Protein AF-A0A414SA54-F1 (afdb_monomer_lite)

InterPro domains:
  IPR018580 Uncharacterised protein family YfhO [PF09586] (11-385)
  IPR018580 Uncharacterised protein family YfhO [PTHR38454] (18-386)

Structure (mmCIF, N/CA/C/O backbone):
data_AF-A0A414SA54-F1
#
_entry.id   AF-A0A414SA54-F1
#
loop_
_atom_site.group_PDB
_atom_site.id
_atom_site.type_symbol
_atom_site.label_atom_id
_atom_site.label_alt_id
_atom_site.label_comp_id
_atom_site.label_asym_id
_atom_site.label_entity_id
_atom_site.label_seq_id
_atom_site.pdbx_PDB_ins_code
_atom_site.Cartn_x
_atom_site.Cartn_y
_atom_site.Cartn_z
_atom_site.occupancy
_atom_site.B_iso_or_equiv
_atom_site.auth_seq_id
_atom_site.auth_comp_id
_atom_site.auth_asym_id
_atom_site.auth_atom_id
_atom_site.pdbx_PDB_model_num
ATOM 1 N N . MET A 1 1 ? -14.369 3.467 -0.140 1.00 42.34 1 MET A N 1
ATOM 2 C CA . MET A 1 1 ? -15.514 4.102 -0.813 1.00 42.34 1 MET A CA 1
ATOM 3 C C . MET A 1 1 ? -16.638 3.136 -1.212 1.00 42.34 1 MET A C 1
ATOM 5 O O . MET A 1 1 ? -17.743 3.629 -1.218 1.00 42.34 1 MET A O 1
ATOM 9 N N . LEU A 1 2 ? -16.453 1.810 -1.424 1.00 43.38 2 LEU A N 1
ATOM 10 C CA . LEU A 1 2 ? -17.565 0.810 -1.315 1.00 43.38 2 LEU A CA 1
ATOM 11 C C . LEU A 1 2 ? -17.187 -0.607 -0.811 1.00 43.38 2 LEU A C 1
ATOM 13 O O . LEU A 1 2 ? -18.015 -1.518 -0.826 1.00 43.38 2 LEU A O 1
ATOM 17 N N . LEU A 1 3 ? -15.992 -0.815 -0.241 1.00 39.44 3 LEU A N 1
ATOM 18 C CA . LEU A 1 3 ? -15.905 -1.781 0.876 1.00 39.44 3 LEU A CA 1
ATOM 19 C C . LEU A 1 3 ? -16.715 -1.265 2.078 1.00 39.44 3 LEU A C 1
ATOM 21 O O . LEU A 1 3 ? -16.990 -1.986 3.028 1.00 39.44 3 LEU A O 1
ATOM 25 N N . PHE A 1 4 ? -17.077 0.008 2.016 1.00 47.09 4 PHE A N 1
ATOM 26 C CA . PHE A 1 4 ? -17.111 0.965 3.081 1.00 47.09 4 PHE A CA 1
ATOM 27 C C . PHE A 1 4 ? -18.161 1.981 2.664 1.00 47.09 4 PHE A C 1
ATOM 29 O O . PHE A 1 4 ? -17.940 2.696 1.690 1.00 47.09 4 PHE A O 1
ATOM 36 N N . ASP A 1 5 ? -19.326 1.871 3.296 1.00 41.66 5 ASP A N 1
ATOM 37 C CA . ASP A 1 5 ? -20.555 2.583 2.952 1.00 41.66 5 ASP A CA 1
ATOM 38 C C . ASP A 1 5 ? -20.322 4.092 3.071 1.00 41.66 5 ASP A C 1
ATOM 40 O O . ASP A 1 5 ? -19.652 4.516 4.014 1.00 41.66 5 ASP A O 1
ATOM 44 N N . GLN A 1 6 ? -20.858 4.894 2.151 1.00 39.56 6 GLN A N 1
ATOM 45 C CA . GLN A 1 6 ? -20.906 6.339 2.359 1.00 39.56 6 GLN A CA 1
ATOM 46 C C . GLN A 1 6 ? -22.023 6.617 3.364 1.00 39.56 6 GLN A C 1
ATOM 48 O O . GLN A 1 6 ? -23.166 6.876 2.992 1.00 39.56 6 GLN A O 1
ATOM 53 N N . SER A 1 7 ? -21.716 6.536 4.659 1.00 35.00 7 SER A N 1
ATOM 54 C CA . SER A 1 7 ? -22.632 7.072 5.661 1.00 35.00 7 SER A CA 1
ATOM 55 C C . SER A 1 7 ? -22.788 8.575 5.425 1.00 35.00 7 SER A C 1
ATOM 57 O O . SER A 1 7 ? -21.804 9.284 5.228 1.00 35.00 7 SER A O 1
ATOM 59 N N . SER A 1 8 ? -24.029 9.052 5.463 1.00 33.38 8 SER A N 1
ATOM 60 C CA . SER A 1 8 ? -24.517 10.409 5.170 1.00 33.38 8 SER A CA 1
ATOM 61 C C . SER A 1 8 ? -24.006 11.531 6.095 1.00 33.38 8 SER A C 1
ATOM 63 O O . SER A 1 8 ? -24.622 12.589 6.204 1.00 33.38 8 SER A O 1
ATOM 65 N N . GLN A 1 9 ? -22.876 11.327 6.765 1.00 38.78 9 GLN A N 1
ATOM 66 C CA . GLN A 1 9 ? -22.137 12.350 7.490 1.00 38.78 9 GLN A CA 1
ATOM 67 C C . GLN A 1 9 ? -20.773 12.466 6.824 1.00 38.78 9 GLN A C 1
ATOM 69 O O . GLN A 1 9 ? -19.929 11.602 7.029 1.00 38.78 9 GLN A O 1
ATOM 74 N N . CYS A 1 10 ? -20.557 13.515 6.020 1.00 36.41 10 CYS A N 1
ATOM 75 C CA . CYS A 1 10 ? -19.227 13.833 5.500 1.00 36.41 10 CYS A CA 1
ATOM 76 C C . CYS A 1 10 ? -18.237 13.832 6.674 1.00 36.41 10 CYS A C 1
ATOM 78 O O . CYS A 1 10 ? -18.343 14.716 7.535 1.00 36.41 10 CYS A O 1
ATOM 80 N N . PRO A 1 11 ? -17.285 12.882 6.757 1.00 50.62 11 PRO A N 1
ATOM 81 C CA . PRO A 1 11 ? -16.231 12.996 7.743 1.00 50.62 11 PRO A CA 1
ATOM 82 C C . PRO A 1 11 ? -15.523 14.327 7.501 1.00 50.62 11 PRO A C 1
ATOM 84 O O . PRO A 1 11 ? -15.325 14.746 6.358 1.00 50.62 11 PRO A O 1
ATOM 87 N N . CYS A 1 12 ? -15.171 15.013 8.586 1.00 58.22 12 CYS A N 1
ATOM 88 C CA . CYS A 1 12 ? -14.414 16.253 8.512 1.00 58.22 12 CYS A CA 1
ATOM 89 C C . CYS A 1 12 ? -13.212 16.043 7.581 1.00 58.22 12 CYS A C 1
ATOM 91 O O . CYS A 1 12 ? -12.418 15.137 7.832 1.00 58.22 12 CYS A O 1
ATOM 93 N N . GLN A 1 13 ? -13.083 16.848 6.519 1.00 66.88 13 GLN A N 1
ATOM 94 C CA . GLN A 1 13 ? -12.043 16.697 5.484 1.00 66.88 13 GLN A CA 1
ATOM 95 C C . GLN A 1 13 ? -10.631 16.554 6.088 1.00 66.88 13 GLN A C 1
ATOM 97 O O . GLN A 1 13 ? -9.779 15.848 5.558 1.00 66.88 13 GLN A O 1
ATOM 102 N N . THR A 1 14 ? -10.409 17.140 7.267 1.00 76.44 14 THR A N 1
ATOM 103 C CA . THR A 1 14 ? -9.192 17.030 8.084 1.00 76.44 14 THR A CA 1
ATOM 104 C C . THR A 1 14 ? -8.779 15.590 8.410 1.00 76.44 14 THR A C 1
ATOM 106 O O . THR A 1 14 ? -7.591 15.317 8.530 1.00 76.44 14 THR A O 1
ATOM 109 N N . VAL A 1 15 ? -9.723 14.649 8.535 1.00 81.31 15 VAL A N 1
ATOM 110 C CA . VAL A 1 15 ? -9.438 13.225 8.805 1.00 81.31 15 VAL A CA 1
ATOM 111 C C . VAL A 1 15 ? -8.579 12.611 7.699 1.00 81.31 15 VAL A C 1
ATOM 113 O O . VAL A 1 15 ? -7.797 11.696 7.948 1.00 81.31 15 VAL A O 1
ATOM 116 N N . TRP A 1 16 ? -8.682 13.138 6.480 1.00 87.00 16 TRP A N 1
ATOM 117 C CA . TRP A 1 16 ? -8.001 12.596 5.314 1.00 87.00 16 TRP A CA 1
ATOM 118 C C . TRP A 1 16 ? -6.494 12.874 5.366 1.00 87.00 16 TRP A C 1
ATOM 120 O O . TRP A 1 16 ? -5.722 12.123 4.775 1.00 87.00 16 TRP A O 1
ATOM 130 N N . LEU A 1 17 ? -6.060 13.885 6.134 1.00 90.50 17 LEU A N 1
ATOM 131 C CA . LEU A 1 17 ? -4.648 14.245 6.292 1.00 90.50 17 LEU A CA 1
ATOM 132 C C . LEU A 1 17 ? -3.811 13.070 6.800 1.00 90.50 17 LEU A C 1
ATOM 134 O O . LEU A 1 17 ? -2.767 12.781 6.226 1.00 90.50 17 LEU A O 1
ATOM 138 N N . ILE A 1 18 ? -4.297 12.351 7.815 1.00 93.56 18 ILE A N 1
ATOM 139 C CA . ILE A 1 18 ? -3.618 11.184 8.397 1.00 93.56 18 ILE A CA 1
ATOM 140 C C . ILE A 1 18 ? -3.257 10.162 7.310 1.00 93.56 18 ILE A C 1
ATOM 142 O O . ILE A 1 18 ? -2.120 9.692 7.222 1.00 93.56 18 ILE A O 1
ATOM 146 N N . PHE A 1 19 ? -4.236 9.822 6.474 1.00 95.62 19 PHE A N 1
ATOM 147 C CA . PHE A 1 19 ? -4.114 8.760 5.480 1.00 95.62 19 PHE A CA 1
ATOM 148 C C . PHE A 1 19 ? -3.309 9.214 4.264 1.00 95.62 19 PHE A C 1
ATOM 150 O O . PHE A 1 19 ? -2.493 8.444 3.765 1.00 95.62 19 PHE A O 1
ATOM 157 N N . SER A 1 20 ? -3.464 10.471 3.841 1.00 95.31 20 SER A N 1
ATOM 158 C CA . SER A 1 20 ? -2.654 11.062 2.773 1.00 95.31 20 SER A CA 1
ATOM 159 C C . SER A 1 20 ? -1.177 11.159 3.161 1.00 95.31 20 SER A C 1
ATOM 161 O O . SER A 1 20 ? -0.320 10.777 2.369 1.00 95.31 20 SER A O 1
ATOM 163 N N . ILE A 1 21 ? -0.869 11.592 4.392 1.00 96.31 21 ILE A N 1
ATOM 164 C CA . ILE A 1 21 ? 0.506 11.632 4.920 1.00 96.31 21 ILE A CA 1
ATOM 165 C C . ILE A 1 21 ? 1.084 10.214 4.985 1.00 96.31 21 ILE A C 1
ATOM 167 O O . ILE A 1 21 ? 2.202 9.985 4.526 1.00 96.31 21 ILE A O 1
ATOM 171 N N . SER A 1 22 ? 0.305 9.248 5.484 1.00 97.31 22 SER A N 1
ATOM 172 C CA . SER A 1 22 ? 0.708 7.835 5.535 1.00 97.31 22 SER A CA 1
ATOM 173 C C . SER A 1 22 ? 0.995 7.252 4.161 1.00 97.31 22 SER A C 1
ATOM 175 O O . SER A 1 22 ? 1.972 6.528 3.998 1.00 97.31 22 SER A O 1
ATOM 177 N N . TYR A 1 23 ? 0.178 7.585 3.163 1.00 97.38 23 TYR A N 1
ATOM 178 C CA . TYR A 1 23 ? 0.371 7.110 1.800 1.00 97.38 23 TYR A CA 1
ATOM 179 C C . TYR A 1 23 ? 1.588 7.747 1.130 1.00 97.38 23 TYR A C 1
ATOM 181 O O . TYR A 1 23 ? 2.368 7.055 0.481 1.00 97.38 23 TYR A O 1
ATOM 189 N N . ALA A 1 24 ? 1.781 9.054 1.320 1.00 96.06 24 ALA A N 1
ATOM 190 C CA . ALA A 1 24 ? 2.917 9.775 0.763 1.00 96.06 24 ALA A CA 1
ATOM 191 C C . ALA A 1 24 ? 4.245 9.307 1.376 1.00 96.06 24 ALA A C 1
ATOM 193 O O . ALA A 1 24 ? 5.214 9.095 0.647 1.00 96.06 24 ALA A O 1
ATOM 194 N N . LEU A 1 25 ? 4.281 9.101 2.698 1.00 95.75 25 LEU A N 1
ATOM 195 C CA . LEU A 1 25 ? 5.508 8.819 3.446 1.00 95.75 25 LEU A CA 1
ATOM 196 C C . LEU A 1 25 ? 5.690 7.348 3.859 1.00 95.75 25 LEU A C 1
ATOM 198 O O . LEU A 1 25 ? 6.564 7.048 4.676 1.00 95.75 25 LEU A O 1
ATOM 202 N N . MET A 1 26 ? 4.898 6.413 3.319 1.00 95.69 26 MET A N 1
ATOM 203 C CA . MET A 1 26 ? 5.082 4.984 3.599 1.00 95.69 26 MET A CA 1
ATOM 204 C C . MET A 1 26 ? 6.503 4.519 3.250 1.00 95.69 26 MET A C 1
ATOM 206 O O . MET A 1 26 ? 7.153 5.040 2.342 1.00 95.69 26 MET A O 1
ATOM 210 N N . ALA A 1 27 ? 6.975 3.484 3.943 1.00 92.94 27 ALA A N 1
ATOM 211 C CA . ALA A 1 27 ? 8.326 2.955 3.800 1.00 92.94 27 ALA A CA 1
ATOM 212 C C . ALA A 1 27 ? 8.687 2.578 2.366 1.00 92.94 27 ALA A C 1
ATOM 214 O O . ALA A 1 27 ? 9.842 2.733 1.999 1.00 92.94 27 ALA A O 1
ATOM 215 N N . TYR A 1 28 ? 7.734 2.120 1.550 1.00 93.50 28 TYR A N 1
ATOM 216 C CA . TYR A 1 28 ? 7.995 1.876 0.134 1.00 93.50 28 TYR A CA 1
ATOM 217 C C . TYR A 1 28 ? 8.512 3.139 -0.574 1.00 93.50 28 TYR A C 1
ATOM 219 O O . TYR A 1 28 ? 9.565 3.104 -1.206 1.00 93.50 28 TYR A O 1
ATOM 227 N N . ASN A 1 29 ? 7.807 4.265 -0.429 1.00 94.12 29 ASN A N 1
ATOM 228 C CA . ASN A 1 29 ? 8.178 5.516 -1.089 1.00 94.12 29 ASN A CA 1
ATOM 229 C C . ASN A 1 29 ? 9.519 6.034 -0.564 1.00 94.12 29 ASN A C 1
ATOM 231 O O . ASN A 1 29 ? 10.334 6.511 -1.344 1.00 94.12 29 ASN A O 1
ATOM 235 N N . MET A 1 30 ? 9.783 5.874 0.737 1.00 91.25 30 MET A N 1
ATOM 236 C CA . MET A 1 30 ? 11.066 6.253 1.342 1.00 91.25 30 MET A CA 1
ATOM 237 C C . MET A 1 30 ? 12.219 5.329 0.940 1.00 91.25 30 MET A C 1
ATOM 239 O O . MET A 1 30 ? 13.346 5.788 0.802 1.00 91.25 30 MET A O 1
ATOM 243 N N . ALA A 1 31 ? 11.965 4.040 0.717 1.00 87.44 31 ALA A N 1
ATOM 244 C CA . ALA A 1 31 ? 12.975 3.088 0.254 1.00 87.44 31 ALA A CA 1
ATOM 245 C C . ALA A 1 31 ? 13.354 3.295 -1.210 1.00 87.44 31 ALA A C 1
ATOM 247 O O . ALA A 1 31 ? 14.462 2.963 -1.621 1.00 87.44 31 ALA A O 1
ATOM 248 N N . TYR A 1 32 ? 12.417 3.798 -2.008 1.00 88.44 32 TYR A N 1
ATOM 249 C CA . TYR A 1 32 ? 12.549 3.871 -3.457 1.00 88.44 32 TYR A CA 1
ATOM 250 C C . TYR A 1 32 ? 12.390 5.294 -3.986 1.00 88.44 32 TYR A C 1
ATOM 252 O O . TYR A 1 32 ? 12.074 5.473 -5.159 1.00 88.44 32 TYR A O 1
ATOM 260 N N . PHE A 1 33 ? 12.648 6.308 -3.153 1.00 87.56 33 PHE A N 1
ATOM 261 C CA . PHE A 1 33 ? 12.475 7.718 -3.518 1.00 87.56 33 PHE A CA 1
ATOM 262 C C . PHE A 1 33 ? 13.296 8.120 -4.758 1.00 87.56 33 PHE A C 1
ATOM 264 O O . PHE A 1 33 ? 12.888 8.987 -5.522 1.00 87.56 33 PHE A O 1
ATOM 271 N N . PHE A 1 34 ? 14.436 7.458 -4.983 1.00 83.62 34 PHE A N 1
ATOM 272 C CA . PHE A 1 34 ? 15.320 7.666 -6.135 1.00 83.62 34 PHE A CA 1
ATOM 273 C C . PHE A 1 34 ? 14.891 6.891 -7.395 1.00 83.62 34 PHE A C 1
ATOM 275 O O . PHE A 1 34 ? 15.448 7.105 -8.469 1.00 83.62 34 PHE A O 1
ATOM 282 N N . HIS A 1 35 ? 13.898 6.003 -7.300 1.00 85.44 35 HIS A N 1
ATOM 283 C CA . HIS A 1 35 ? 13.296 5.305 -8.436 1.00 85.44 35 HIS A CA 1
ATOM 284 C C . HIS A 1 35 ? 11.996 5.994 -8.860 1.00 85.44 35 HIS A C 1
ATOM 286 O O . HIS A 1 35 ? 10.907 5.434 -8.726 1.00 85.44 35 HIS A O 1
ATOM 292 N N . LEU A 1 36 ? 12.123 7.207 -9.410 1.00 83.69 36 LEU A N 1
ATOM 293 C CA . LEU A 1 36 ? 10.990 8.060 -9.802 1.00 83.69 36 LEU A CA 1
ATOM 294 C C . LEU A 1 36 ? 9.966 7.319 -10.679 1.00 83.69 36 LEU A C 1
ATOM 296 O O . LEU A 1 36 ? 8.775 7.355 -10.389 1.00 83.69 36 LEU A O 1
ATOM 300 N N . MET A 1 37 ? 10.441 6.518 -11.640 1.00 83.38 37 MET A N 1
ATOM 301 C CA . MET A 1 37 ? 9.586 5.731 -12.541 1.00 83.38 37 MET A CA 1
ATOM 302 C C . MET A 1 37 ? 8.638 4.745 -11.832 1.00 83.38 37 MET A C 1
ATOM 304 O O . MET A 1 37 ? 7.659 4.302 -12.425 1.00 83.38 37 MET A O 1
ATOM 308 N N . TRP A 1 38 ? 8.933 4.321 -10.596 1.00 88.69 38 TRP A N 1
ATOM 309 C CA . TRP A 1 38 ? 8.025 3.457 -9.829 1.00 88.69 38 TRP A CA 1
ATOM 310 C C . TRP A 1 38 ? 6.953 4.269 -9.104 1.00 88.69 38 TRP A C 1
ATOM 312 O O . TRP A 1 38 ? 5.829 3.792 -8.963 1.00 88.69 38 TRP A O 1
ATOM 322 N N . LEU A 1 39 ? 7.285 5.484 -8.658 1.00 90.50 39 LEU A N 1
ATOM 323 C CA . LEU A 1 39 ? 6.388 6.337 -7.879 1.00 90.50 39 LEU A CA 1
ATOM 324 C C . LEU A 1 39 ? 5.207 6.846 -8.716 1.00 90.50 39 LEU A C 1
ATOM 326 O O . LEU A 1 39 ? 4.093 6.917 -8.199 1.00 90.50 39 LEU A O 1
ATOM 330 N N . ASP A 1 40 ? 5.406 7.092 -10.012 1.00 91.50 40 ASP A N 1
ATOM 331 C CA . ASP A 1 40 ? 4.347 7.571 -10.914 1.00 91.50 40 ASP A CA 1
ATOM 332 C C . ASP A 1 40 ? 3.151 6.606 -10.976 1.00 91.50 40 ASP A C 1
ATOM 334 O O . ASP A 1 40 ? 1.989 7.009 -10.914 1.00 91.50 40 ASP A O 1
ATOM 338 N N . SER A 1 41 ? 3.426 5.298 -11.015 1.00 93.06 41 SER A N 1
ATOM 339 C CA . SER A 1 41 ? 2.382 4.262 -10.994 1.00 93.06 41 SER A CA 1
ATOM 340 C C . SER A 1 41 ? 1.663 4.182 -9.643 1.00 93.06 41 SER A C 1
ATOM 342 O O . SER A 1 41 ? 0.484 3.836 -9.574 1.00 93.06 41 SER A O 1
ATOM 344 N N . ILE A 1 42 ? 2.356 4.515 -8.553 1.00 94.31 42 ILE A N 1
ATOM 345 C CA . ILE A 1 42 ? 1.814 4.465 -7.189 1.00 94.31 42 ILE A CA 1
ATOM 346 C C . ILE A 1 42 ? 0.835 5.612 -6.967 1.00 94.31 42 ILE A C 1
ATOM 348 O O . ILE A 1 42 ? -0.205 5.412 -6.342 1.00 94.31 42 ILE A O 1
ATOM 352 N N . ILE A 1 43 ? 1.083 6.790 -7.538 1.00 94.75 43 ILE A N 1
ATOM 353 C CA . ILE A 1 43 ? 0.136 7.916 -7.488 1.00 94.75 43 ILE A CA 1
ATOM 354 C C . ILE A 1 43 ? -1.236 7.515 -8.062 1.00 94.75 43 ILE A C 1
ATOM 356 O O . ILE A 1 43 ? -2.269 7.977 -7.578 1.00 94.75 43 ILE A O 1
ATOM 360 N N . LEU A 1 44 ? -1.264 6.608 -9.044 1.00 96.38 44 LEU A N 1
ATOM 361 C CA . LEU A 1 44 ? -2.489 6.161 -9.710 1.00 96.38 44 LEU A CA 1
ATOM 362 C C . LEU A 1 44 ? -3.263 5.078 -8.945 1.00 96.38 44 LEU A C 1
ATOM 364 O O . LEU A 1 44 ? -4.453 4.899 -9.205 1.00 96.38 44 LEU A O 1
ATOM 368 N N . LEU A 1 45 ? -2.656 4.381 -7.978 1.00 97.00 45 LEU A N 1
ATOM 369 C CA . LEU A 1 45 ? -3.322 3.293 -7.247 1.00 97.00 45 LEU A CA 1
ATOM 370 C C . LEU A 1 45 ? -4.640 3.727 -6.567 1.00 97.00 45 LEU A C 1
ATOM 372 O O . LEU A 1 45 ? -5.639 3.029 -6.756 1.00 97.00 45 LEU A O 1
ATOM 376 N N . PRO A 1 46 ? -4.728 4.854 -5.829 1.00 96.19 46 PRO A N 1
ATOM 377 C CA . PRO A 1 46 ? -5.993 5.295 -5.242 1.00 96.19 46 PRO A CA 1
ATOM 378 C C . PRO A 1 46 ? -7.091 5.530 -6.291 1.00 96.19 46 PRO A C 1
ATOM 380 O O . PRO A 1 46 ? -8.252 5.210 -6.035 1.00 96.19 46 PRO A O 1
ATOM 383 N N . LEU A 1 47 ? -6.733 6.025 -7.485 1.00 96.62 47 LEU A N 1
ATOM 384 C CA . LEU A 1 47 ? -7.666 6.224 -8.601 1.00 96.62 47 LEU A CA 1
ATOM 385 C C . LEU A 1 47 ? -8.123 4.896 -9.206 1.00 96.62 47 LEU A C 1
ATOM 387 O O . LEU A 1 47 ? -9.318 4.725 -9.452 1.00 96.62 47 LEU A O 1
ATOM 391 N N . ILE A 1 48 ? -7.206 3.938 -9.379 1.00 97.69 48 ILE A N 1
ATOM 392 C CA . ILE A 1 48 ? -7.535 2.577 -9.823 1.00 97.69 48 ILE A CA 1
ATOM 393 C C . ILE A 1 48 ? -8.545 1.972 -8.847 1.00 97.69 48 ILE A C 1
ATOM 395 O O . ILE A 1 48 ? -9.612 1.525 -9.256 1.00 97.69 48 ILE A O 1
ATOM 399 N N . ILE A 1 49 ? -8.285 2.046 -7.545 1.00 97.12 49 ILE A N 1
ATOM 400 C CA . ILE A 1 49 ? -9.186 1.488 -6.535 1.00 97.12 49 ILE A CA 1
ATOM 401 C C . ILE A 1 49 ? -10.534 2.204 -6.506 1.00 97.12 49 ILE A C 1
ATOM 403 O O . ILE A 1 49 ? -11.566 1.534 -6.504 1.00 97.12 49 ILE A O 1
ATOM 407 N N . LEU A 1 50 ? -10.557 3.538 -6.550 1.00 95.31 50 LEU A N 1
ATOM 408 C CA . LEU A 1 50 ? -11.795 4.315 -6.654 1.00 95.31 50 LEU A CA 1
ATOM 409 C C . LEU A 1 50 ? -12.615 3.918 -7.888 1.00 95.31 50 LEU A C 1
ATOM 411 O O . LEU A 1 50 ? -13.828 3.746 -7.803 1.00 95.31 50 LEU A O 1
ATOM 415 N N . SER A 1 51 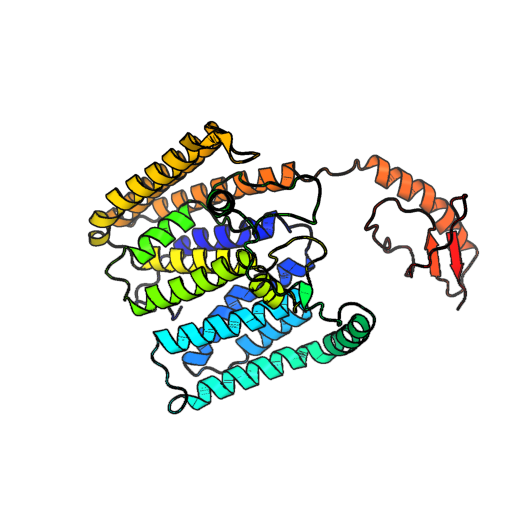? -11.962 3.756 -9.035 1.00 95.75 51 SER A N 1
ATOM 416 C CA . SER A 1 51 ? -12.637 3.412 -10.282 1.00 95.75 51 SER A CA 1
ATOM 417 C C . SER A 1 51 ? -13.228 2.001 -10.281 1.00 95.75 51 SER A C 1
ATOM 419 O O . SER A 1 51 ? -14.316 1.822 -10.819 1.00 95.75 51 SER A O 1
ATOM 421 N N . LEU A 1 52 ? -12.601 1.031 -9.600 1.00 95.88 52 LEU A N 1
ATOM 422 C CA . LEU A 1 52 ? -13.198 -0.293 -9.390 1.00 95.88 52 LEU A CA 1
ATOM 423 C C . LEU A 1 52 ? -14.531 -0.188 -8.642 1.00 95.88 52 LEU A C 1
ATOM 425 O O . LEU A 1 52 ? -15.504 -0.809 -9.057 1.00 95.88 52 LEU A O 1
ATOM 429 N N . HIS A 1 53 ? -14.609 0.640 -7.593 1.00 92.31 53 HIS A N 1
ATOM 430 C CA . HIS A 1 53 ? -15.877 0.900 -6.893 1.00 92.31 53 HIS A CA 1
ATOM 431 C C . HIS A 1 53 ? -16.932 1.474 -7.848 1.00 92.31 53 HIS A C 1
ATOM 433 O O . HIS A 1 53 ? -18.037 0.943 -7.916 1.00 92.31 53 HIS A O 1
ATOM 439 N N . ARG A 1 54 ? -16.560 2.471 -8.662 1.00 93.00 54 ARG A N 1
ATOM 440 C CA . ARG A 1 54 ? -17.465 3.088 -9.648 1.00 93.00 54 ARG A CA 1
ATOM 441 C C . ARG A 1 54 ? -17.983 2.096 -10.693 1.00 93.00 54 ARG A C 1
ATOM 443 O O . ARG A 1 54 ? -19.145 2.173 -11.082 1.00 93.00 54 ARG A O 1
ATOM 450 N N . ILE A 1 55 ? -17.154 1.148 -11.134 1.00 93.31 55 ILE A N 1
ATOM 451 C CA . ILE A 1 55 ? -17.580 0.092 -12.066 1.00 93.31 55 ILE A CA 1
ATOM 452 C C . ILE A 1 55 ? -18.680 -0.776 -11.440 1.00 93.31 55 ILE A C 1
ATOM 454 O O . ILE A 1 55 ? -19.652 -1.111 -12.115 1.00 93.31 55 ILE A O 1
ATOM 458 N N . LEU A 1 56 ? -18.578 -1.113 -10.150 1.00 91.19 56 LEU A N 1
ATOM 459 C CA . LEU A 1 56 ? -19.605 -1.911 -9.465 1.00 91.19 56 LEU A CA 1
ATOM 460 C C . LEU A 1 56 ? -20.924 -1.160 -9.239 1.00 91.19 56 LEU A C 1
ATOM 462 O O . LEU A 1 56 ? -21.972 -1.802 -9.115 1.00 91.19 56 LEU A O 1
ATOM 466 N N . GLU A 1 57 ? -20.874 0.171 -9.198 1.00 88.19 57 GLU A N 1
ATOM 467 C CA . GLU A 1 57 ? -22.048 1.056 -9.196 1.00 88.19 57 GLU A CA 1
ATOM 468 C C . GLU A 1 57 ? -22.689 1.185 -10.588 1.00 88.19 57 GLU A C 1
ATOM 470 O O . GLU A 1 57 ? -23.759 1.771 -10.721 1.00 88.19 57 GLU A O 1
ATOM 475 N N . GLY A 1 58 ? -22.068 0.619 -11.630 1.00 86.06 58 GLY A N 1
ATOM 476 C CA . GLY A 1 58 ? -22.556 0.683 -13.007 1.00 86.06 58 GLY A CA 1
ATOM 477 C C . GLY A 1 58 ? -22.095 1.922 -13.779 1.00 86.06 58 GLY A C 1
ATOM 478 O O . GLY A 1 58 ? -22.606 2.185 -14.866 1.00 86.06 58 GLY A O 1
ATOM 479 N N . HIS A 1 59 ? -21.132 2.688 -13.259 1.00 90.38 59 HIS A N 1
ATOM 480 C CA . HIS A 1 59 ? -20.562 3.815 -13.992 1.00 90.38 59 HIS A CA 1
ATOM 481 C C . HIS A 1 59 ? -19.635 3.364 -15.130 1.00 90.38 59 HIS A C 1
ATOM 483 O O . HIS A 1 59 ? -19.023 2.296 -15.092 1.00 90.38 59 HIS A O 1
ATOM 489 N N . PHE A 1 60 ? -19.486 4.236 -16.131 1.00 91.94 60 PHE A N 1
ATOM 490 C CA . PHE A 1 60 ? -18.605 4.013 -17.275 1.00 91.94 60 PHE A CA 1
ATOM 491 C C . PHE A 1 60 ? -17.133 3.822 -16.835 1.00 91.94 60 PHE A C 1
ATOM 493 O O . PHE A 1 60 ? -16.617 4.653 -16.078 1.00 91.94 60 PHE A O 1
ATOM 500 N N . PRO A 1 61 ? -16.422 2.777 -17.311 1.00 95.06 61 PRO A N 1
ATOM 501 C CA . PRO A 1 61 ? -15.120 2.372 -16.772 1.00 95.06 61 PRO A CA 1
ATOM 502 C C . PRO A 1 61 ? -13.926 3.236 -17.222 1.00 95.06 61 PRO A C 1
ATOM 504 O O . PRO A 1 61 ? -12.788 2.874 -16.942 1.00 95.06 61 PRO A O 1
ATOM 507 N N . ALA A 1 62 ? -14.135 4.387 -17.875 1.00 96.19 62 ALA A N 1
ATOM 508 C CA . ALA A 1 62 ? -13.048 5.217 -18.415 1.00 96.19 62 ALA A CA 1
ATOM 509 C C . ALA A 1 62 ? -11.964 5.575 -17.390 1.00 96.19 62 ALA A C 1
ATOM 511 O O . ALA A 1 62 ? -10.780 5.502 -17.702 1.00 96.19 62 ALA A O 1
ATOM 512 N N . LEU A 1 63 ? -12.351 5.932 -16.159 1.00 96.88 63 LEU A N 1
ATOM 513 C CA . LEU A 1 63 ? -11.379 6.269 -15.115 1.00 96.88 63 LEU A CA 1
ATOM 514 C C . LEU A 1 63 ? -10.471 5.075 -14.788 1.00 96.88 63 LEU A C 1
ATOM 516 O O . LEU A 1 63 ? -9.274 5.262 -14.582 1.00 96.88 63 LEU A O 1
ATOM 520 N N . TYR A 1 64 ? -11.021 3.859 -14.776 1.00 97.94 64 TYR A N 1
ATOM 521 C CA . TYR A 1 64 ? -10.247 2.636 -14.569 1.00 97.94 64 TYR A CA 1
ATOM 522 C C . TYR A 1 64 ? -9.324 2.374 -15.757 1.00 97.94 64 TYR A C 1
ATOM 524 O O . TYR A 1 64 ? -8.124 2.202 -15.561 1.00 97.94 64 TYR A O 1
ATOM 532 N N . THR A 1 65 ? -9.858 2.429 -16.983 1.00 97.69 65 THR A N 1
ATOM 533 C CA . THR A 1 65 ? -9.077 2.214 -18.207 1.00 97.69 65 THR A CA 1
ATOM 534 C C . THR A 1 65 ? -7.885 3.165 -18.293 1.00 97.69 65 THR A C 1
ATOM 536 O O . THR A 1 65 ? -6.764 2.726 -18.532 1.00 97.69 65 THR A O 1
ATOM 539 N N . LEU A 1 66 ? -8.112 4.462 -18.064 1.00 97.62 66 LEU A N 1
ATOM 540 C CA . LEU A 1 66 ? -7.070 5.483 -18.150 1.00 97.62 66 LEU A CA 1
ATOM 541 C C . LEU A 1 66 ? -6.063 5.365 -17.004 1.00 97.62 66 LEU A C 1
ATOM 543 O O . LEU A 1 66 ? -4.863 5.375 -17.257 1.00 97.62 66 LEU A O 1
ATOM 547 N N . SER A 1 67 ? -6.518 5.221 -15.755 1.00 97.69 67 SER A N 1
ATOM 548 C CA . SER A 1 67 ? -5.600 5.127 -14.609 1.00 97.69 67 SER A CA 1
ATOM 549 C C . SER A 1 67 ? -4.736 3.864 -14.654 1.00 97.69 67 SER A C 1
ATOM 551 O O . SER A 1 67 ? -3.533 3.947 -14.421 1.00 97.69 67 SER A O 1
ATOM 553 N N . LEU A 1 68 ? -5.302 2.708 -15.015 1.00 97.88 68 LEU A N 1
ATOM 554 C CA . LEU A 1 68 ? -4.518 1.486 -15.178 1.00 97.88 68 LEU A CA 1
ATOM 555 C C . LEU A 1 68 ? -3.613 1.558 -16.415 1.00 97.88 68 LEU A C 1
ATOM 557 O O . LEU A 1 68 ? -2.451 1.166 -16.336 1.00 97.88 68 LEU A O 1
ATOM 561 N N . GLY A 1 69 ? -4.112 2.098 -17.531 1.00 97.06 69 GLY A N 1
ATOM 562 C CA . GLY A 1 69 ? -3.335 2.265 -18.760 1.00 97.06 69 GLY A CA 1
ATOM 563 C C . GLY A 1 69 ? -2.107 3.149 -18.549 1.00 97.06 69 GLY A C 1
ATOM 564 O O . GLY A 1 69 ? -0.997 2.737 -18.882 1.00 97.06 69 GLY A O 1
ATOM 565 N N . PHE A 1 70 ? -2.270 4.306 -17.896 1.00 96.38 70 PHE A N 1
ATOM 566 C CA . PHE A 1 70 ? -1.148 5.175 -17.533 1.00 96.38 70 PHE A CA 1
ATOM 567 C C . PHE A 1 70 ? -0.187 4.514 -16.545 1.00 96.38 70 PHE A C 1
ATOM 569 O O . PHE A 1 70 ? 1.019 4.668 -16.697 1.00 96.38 70 PHE A O 1
ATOM 576 N N . ALA A 1 71 ? -0.675 3.727 -15.582 1.00 96.62 71 ALA A N 1
ATOM 577 C CA . ALA A 1 71 ? 0.213 3.001 -14.676 1.00 96.62 71 ALA A CA 1
ATOM 578 C C . ALA A 1 71 ? 1.089 1.980 -15.428 1.00 96.62 71 ALA A C 1
ATOM 580 O O . ALA A 1 71 ? 2.289 1.895 -15.183 1.00 96.62 71 ALA A O 1
ATOM 581 N N . ILE A 1 72 ? 0.519 1.252 -16.396 1.00 96.06 72 ILE A N 1
ATOM 582 C CA . ILE A 1 72 ? 1.277 0.348 -17.278 1.00 96.06 72 ILE A CA 1
ATOM 583 C C . ILE A 1 72 ? 2.254 1.135 -18.160 1.00 96.06 72 ILE A C 1
ATOM 585 O O . ILE A 1 72 ? 3.381 0.689 -18.365 1.00 96.06 72 ILE A O 1
ATOM 589 N N . LEU A 1 73 ? 1.836 2.297 -18.669 1.00 94.69 73 LEU A N 1
ATOM 590 C CA . LEU A 1 73 ? 2.655 3.144 -19.533 1.00 94.69 73 LEU A CA 1
ATOM 591 C C . LEU A 1 73 ? 3.884 3.695 -18.798 1.00 94.69 73 LEU A C 1
ATOM 593 O O . LEU A 1 73 ? 4.995 3.601 -19.310 1.00 94.69 73 LEU A O 1
ATOM 597 N N . PHE A 1 74 ? 3.688 4.245 -17.596 1.00 93.19 74 PHE A N 1
ATOM 598 C CA . PHE A 1 74 ? 4.769 4.775 -16.762 1.00 93.19 74 PHE A CA 1
ATOM 599 C C . PHE A 1 74 ? 5.748 3.680 -16.366 1.00 93.19 74 PHE A C 1
ATOM 601 O O . PHE A 1 74 ? 6.964 3.882 -16.358 1.00 93.19 74 PHE A O 1
ATOM 608 N N . ASN A 1 75 ? 5.222 2.499 -16.043 1.00 93.31 75 ASN A N 1
ATOM 609 C CA . ASN A 1 75 ? 6.054 1.374 -15.696 1.00 93.31 75 ASN A CA 1
ATOM 610 C C . ASN A 1 75 ? 5.346 0.044 -15.945 1.00 93.31 75 ASN A C 1
ATOM 612 O O . ASN A 1 75 ? 4.525 -0.386 -15.137 1.00 93.31 75 ASN A O 1
ATOM 616 N N . TYR A 1 76 ? 5.736 -0.675 -16.999 1.00 91.25 76 TYR A N 1
ATOM 617 C CA . TYR A 1 76 ? 5.113 -1.966 -17.315 1.00 91.25 76 TYR A CA 1
ATOM 618 C C . TYR A 1 76 ? 5.230 -2.979 -16.162 1.00 91.25 76 TYR A C 1
ATOM 620 O O . TYR A 1 76 ? 4.367 -3.840 -16.002 1.00 91.25 76 TYR A O 1
ATOM 628 N N . TYR A 1 77 ? 6.277 -2.873 -15.338 1.00 91.00 77 TYR A N 1
ATOM 629 C CA . TYR A 1 77 ? 6.546 -3.801 -14.246 1.00 91.00 77 TYR A CA 1
ATOM 630 C C . TYR A 1 77 ? 5.649 -3.552 -13.026 1.00 91.00 77 TYR A C 1
ATOM 632 O O . TYR A 1 77 ? 5.008 -4.479 -12.535 1.00 91.00 77 TYR A O 1
ATOM 640 N N . ILE A 1 78 ? 5.544 -2.303 -12.555 1.00 94.81 78 ILE A N 1
ATOM 641 C CA . ILE A 1 78 ? 4.592 -1.942 -11.488 1.00 94.81 78 ILE A CA 1
ATOM 642 C C . ILE A 1 78 ? 3.149 -2.034 -12.006 1.00 94.81 78 ILE A C 1
ATOM 644 O O . ILE A 1 78 ? 2.268 -2.511 -11.292 1.00 94.81 78 ILE A O 1
ATOM 648 N N . GLY A 1 79 ? 2.910 -1.667 -13.266 1.00 95.62 79 GLY A N 1
ATOM 649 C CA . GLY A 1 79 ? 1.629 -1.837 -13.947 1.00 95.62 79 GLY A CA 1
ATOM 650 C C . GLY A 1 79 ? 1.158 -3.291 -13.970 1.00 95.62 79 GLY A C 1
ATOM 651 O O . GLY A 1 79 ? -0.004 -3.554 -13.669 1.00 95.62 79 GLY A O 1
ATOM 652 N N . PHE A 1 80 ? 2.054 -4.250 -14.222 1.00 95.06 80 PHE A N 1
ATOM 653 C CA . PHE A 1 80 ? 1.748 -5.680 -14.113 1.00 95.06 80 PHE A CA 1
ATOM 654 C C . PHE A 1 80 ? 1.289 -6.071 -12.697 1.00 95.06 80 PHE A C 1
ATOM 656 O O . PHE A 1 80 ? 0.264 -6.738 -12.539 1.00 95.06 80 PHE A O 1
ATOM 663 N N . MET A 1 81 ? 1.978 -5.590 -11.657 1.00 96.94 81 MET A N 1
ATOM 664 C CA . MET A 1 81 ? 1.575 -5.817 -10.262 1.00 96.94 81 MET A CA 1
ATOM 665 C C . MET A 1 81 ? 0.201 -5.197 -9.960 1.00 96.94 81 MET A C 1
ATOM 667 O O . MET A 1 81 ? -0.636 -5.822 -9.310 1.00 96.94 81 MET A O 1
ATOM 671 N N . LEU A 1 82 ? -0.076 -3.997 -10.477 1.00 98.06 82 LEU A N 1
ATOM 672 C CA . LEU A 1 82 ? -1.381 -3.343 -10.347 1.00 98.06 82 LEU A CA 1
ATOM 673 C C . LEU A 1 82 ? -2.493 -4.100 -11.084 1.00 98.06 82 LEU A C 1
ATOM 675 O O . LEU A 1 82 ? -3.606 -4.173 -10.565 1.00 98.06 82 LEU A O 1
ATOM 679 N N . CYS A 1 83 ? -2.204 -4.713 -12.236 1.00 97.69 83 CYS A N 1
ATOM 680 C CA . CYS A 1 83 ? -3.156 -5.567 -12.947 1.00 97.69 83 CYS A CA 1
ATOM 681 C C . CYS A 1 83 ? -3.574 -6.755 -12.073 1.00 97.69 83 CYS A C 1
ATOM 683 O O . CYS A 1 83 ? -4.768 -6.918 -11.813 1.00 97.69 83 CYS A O 1
ATOM 685 N N . ILE A 1 84 ? -2.602 -7.518 -11.552 1.00 98.00 84 ILE A N 1
ATOM 686 C CA . ILE A 1 84 ? -2.850 -8.653 -10.645 1.00 98.00 84 ILE A CA 1
ATOM 687 C C . ILE A 1 84 ? -3.660 -8.197 -9.429 1.00 98.00 84 ILE A C 1
ATOM 689 O O . ILE A 1 84 ? -4.684 -8.793 -9.088 1.00 98.00 84 ILE A O 1
ATOM 693 N N . PHE A 1 85 ? -3.231 -7.111 -8.787 1.00 98.38 85 PHE A N 1
ATOM 694 C CA . PHE A 1 85 ? -3.917 -6.583 -7.615 1.00 98.38 85 PHE A CA 1
ATOM 695 C C . PHE A 1 85 ? -5.351 -6.157 -7.917 1.00 98.38 85 PHE A C 1
ATOM 697 O O . PHE A 1 85 ? -6.244 -6.425 -7.115 1.00 98.38 85 PHE A O 1
ATOM 704 N N . SER A 1 86 ? -5.591 -5.535 -9.075 1.00 98.12 86 SER A N 1
ATOM 705 C CA . SER A 1 86 ? -6.929 -5.105 -9.474 1.00 98.12 86 SER A CA 1
ATOM 706 C C . SER A 1 86 ? -7.891 -6.285 -9.597 1.00 98.12 86 SER A C 1
ATOM 708 O O . SER A 1 86 ? -9.037 -6.149 -9.181 1.00 98.12 86 SER A O 1
ATOM 710 N N . VAL A 1 87 ? -7.420 -7.451 -10.061 1.00 98.00 87 VAL A N 1
ATOM 711 C CA . VAL A 1 87 ? -8.228 -8.677 -10.145 1.00 98.00 87 VAL A CA 1
ATOM 712 C C . VAL A 1 87 ? -8.591 -9.167 -8.747 1.00 98.00 87 VAL A C 1
ATOM 714 O O . VAL A 1 87 ? -9.770 -9.358 -8.450 1.00 98.00 87 VAL A O 1
ATOM 717 N N . PHE A 1 88 ? -7.608 -9.316 -7.850 1.00 97.81 88 PHE A N 1
ATOM 718 C CA . PHE A 1 88 ? -7.875 -9.733 -6.468 1.00 97.81 88 PHE A CA 1
ATOM 719 C C . PHE A 1 88 ? -8.820 -8.764 -5.751 1.00 97.81 88 PHE A C 1
ATOM 721 O O . PHE A 1 88 ? -9.762 -9.195 -5.078 1.00 97.81 88 PHE A O 1
ATOM 728 N N . TYR A 1 89 ? -8.597 -7.460 -5.916 1.00 98.00 89 TYR A N 1
ATOM 729 C CA . TYR A 1 89 ? -9.418 -6.424 -5.305 1.00 98.00 89 TYR A CA 1
ATOM 730 C C . TYR A 1 89 ? -10.847 -6.434 -5.856 1.00 98.00 89 TYR A C 1
ATOM 732 O O . TYR A 1 89 ? -11.797 -6.423 -5.076 1.00 98.00 89 TYR A O 1
ATOM 740 N N . PHE A 1 90 ? -11.014 -6.508 -7.179 1.00 96.94 90 PHE A N 1
ATOM 741 C CA . PHE A 1 90 ? -12.319 -6.558 -7.839 1.00 96.94 90 PHE A CA 1
ATOM 742 C C . PHE A 1 90 ? -13.112 -7.802 -7.424 1.00 96.94 90 PHE A C 1
ATOM 744 O O . PHE A 1 90 ? -14.251 -7.678 -6.979 1.00 96.94 90 PHE A O 1
ATOM 751 N N . CYS A 1 91 ? -12.492 -8.987 -7.450 1.00 95.81 91 CYS A N 1
ATOM 752 C CA . CYS A 1 91 ? -13.117 -10.228 -6.989 1.00 95.81 91 CYS A CA 1
ATOM 753 C C . CYS A 1 91 ? -13.550 -10.142 -5.519 1.00 95.81 91 CYS A C 1
ATOM 755 O O . CYS A 1 91 ? -14.669 -10.529 -5.174 1.00 95.81 91 CYS A O 1
ATOM 757 N N . THR A 1 92 ? -12.694 -9.585 -4.657 1.00 96.25 92 THR A N 1
ATOM 758 C CA . THR A 1 92 ? -13.019 -9.365 -3.240 1.00 96.25 92 THR A CA 1
ATOM 759 C C . THR A 1 92 ? -14.208 -8.424 -3.094 1.00 96.25 92 THR A C 1
ATOM 761 O O . THR A 1 92 ? -15.123 -8.690 -2.315 1.00 96.25 92 THR A O 1
ATOM 764 N N . LEU A 1 93 ? -14.236 -7.339 -3.865 1.00 93.56 93 LEU A N 1
ATOM 765 C CA . LEU A 1 93 ? -15.309 -6.360 -3.818 1.00 93.56 93 LEU A CA 1
ATOM 766 C C . LEU A 1 93 ? -16.646 -6.960 -4.282 1.00 93.56 93 LEU A C 1
ATOM 768 O O . LEU A 1 93 ? -17.658 -6.795 -3.598 1.00 93.56 93 LEU A O 1
ATOM 772 N N . CYS A 1 94 ? -16.645 -7.731 -5.373 1.00 93.94 94 CYS A N 1
ATOM 773 C CA . CYS A 1 94 ? -17.813 -8.480 -5.835 1.00 93.94 94 CYS A CA 1
ATOM 774 C C . CYS A 1 94 ? -18.317 -9.467 -4.773 1.00 93.94 94 CYS A C 1
ATOM 776 O O . CYS A 1 94 ? -19.524 -9.534 -4.532 1.00 93.94 94 CYS A O 1
ATOM 778 N N . ALA A 1 95 ? -17.413 -10.192 -4.104 1.00 93.06 95 ALA A N 1
ATOM 779 C CA . ALA A 1 95 ? -17.765 -11.135 -3.045 1.00 93.06 95 ALA A CA 1
ATOM 780 C C . ALA A 1 95 ? -18.394 -10.430 -1.830 1.00 93.06 95 ALA A C 1
ATOM 782 O O . ALA A 1 95 ? -19.445 -10.853 -1.344 1.00 93.06 95 ALA A O 1
ATOM 783 N N . VAL A 1 96 ? -17.806 -9.318 -1.374 1.00 91.88 96 VAL A N 1
ATOM 784 C CA . VAL A 1 96 ? -18.327 -8.527 -0.246 1.00 91.88 96 VAL A CA 1
ATOM 785 C C . VAL A 1 96 ? -19.704 -7.937 -0.563 1.00 91.88 96 VAL A C 1
ATOM 787 O O . VAL A 1 96 ? -20.593 -7.972 0.287 1.00 91.88 96 VAL A O 1
ATOM 790 N N . GLN A 1 97 ? -19.909 -7.449 -1.789 1.00 88.12 97 GLN A N 1
ATOM 791 C CA . GLN A 1 97 ? -21.188 -6.894 -2.247 1.00 88.12 97 GLN A CA 1
ATOM 792 C C . GLN A 1 97 ? -22.180 -7.955 -2.750 1.00 88.12 97 GLN A C 1
ATOM 794 O O . GLN A 1 97 ? -23.260 -7.610 -3.231 1.00 88.12 97 GLN A O 1
ATOM 799 N N . LYS A 1 98 ? -21.840 -9.247 -2.642 1.00 89.06 98 LYS A N 1
ATOM 800 C CA . LYS A 1 98 ? -22.679 -10.376 -3.079 1.00 89.06 98 LYS A CA 1
ATOM 801 C C . LYS A 1 98 ? -23.131 -10.264 -4.547 1.00 89.06 98 LYS A C 1
ATOM 803 O O . LYS A 1 98 ? -24.235 -10.700 -4.894 1.00 89.06 98 LYS A O 1
ATOM 808 N N . LYS A 1 99 ? -22.289 -9.683 -5.409 1.00 86.50 99 LYS A N 1
ATOM 809 C CA . LYS A 1 99 ? -22.499 -9.644 -6.864 1.00 86.50 99 LYS A CA 1
ATOM 810 C C . LYS A 1 99 ? -22.337 -11.054 -7.430 1.00 86.50 99 LYS A C 1
ATOM 812 O O . LYS A 1 99 ? -21.471 -11.808 -6.988 1.00 86.50 99 LYS A O 1
ATOM 817 N N . ARG A 1 100 ? -23.182 -11.434 -8.387 1.00 82.75 100 ARG A N 1
ATOM 818 C CA . ARG A 1 100 ? -23.189 -12.776 -8.991 1.00 82.75 100 ARG A CA 1
ATOM 819 C C . ARG A 1 100 ? -22.845 -12.677 -10.466 1.00 82.75 100 ARG A C 1
ATOM 821 O O . ARG A 1 100 ? -23.523 -11.956 -11.182 1.00 82.75 100 ARG A O 1
ATOM 828 N N . LEU A 1 101 ? -21.878 -13.469 -10.929 1.00 78.25 101 LEU A N 1
ATOM 829 C CA . LEU A 1 101 ? -21.382 -13.436 -12.312 1.00 78.25 101 LEU A CA 1
ATOM 830 C C . LEU A 1 101 ? -22.496 -13.513 -13.368 1.00 78.25 101 LEU A C 1
ATOM 832 O O . LEU A 1 101 ? -22.500 -12.728 -14.305 1.00 78.25 101 LEU A O 1
ATOM 836 N N . ILE A 1 102 ? -23.464 -14.415 -13.183 1.00 76.19 102 ILE A N 1
ATOM 837 C CA . ILE A 1 102 ? -24.569 -14.621 -14.134 1.00 76.19 102 ILE A CA 1
ATOM 838 C C . ILE A 1 102 ? -25.531 -13.424 -14.151 1.00 76.19 102 ILE A C 1
ATOM 840 O O . ILE A 1 102 ? -25.992 -13.011 -15.208 1.00 76.19 102 ILE A O 1
ATOM 844 N N . ARG A 1 103 ? -25.842 -12.856 -12.978 1.00 81.38 103 ARG A N 1
ATOM 845 C CA . ARG A 1 103 ? -26.825 -11.766 -12.847 1.00 81.38 103 ARG A CA 1
ATOM 846 C C . ARG A 1 103 ? -26.225 -10.399 -13.171 1.00 81.38 103 ARG A C 1
ATOM 848 O O . ARG A 1 103 ? -26.902 -9.542 -13.716 1.00 81.38 103 ARG A O 1
ATOM 855 N N . ASP A 1 104 ? -24.958 -10.212 -12.827 1.00 88.75 104 ASP A N 1
ATOM 856 C CA . ASP A 1 104 ? -24.234 -8.949 -12.909 1.00 88.75 104 ASP A CA 1
ATOM 857 C C . ASP A 1 104 ? -23.174 -8.991 -14.030 1.00 88.75 104 ASP A C 1
ATOM 859 O O . ASP A 1 104 ? -22.153 -8.308 -13.951 1.00 88.75 104 ASP A O 1
ATOM 863 N N . PHE A 1 105 ? -23.402 -9.801 -15.075 1.00 90.19 105 PHE A N 1
ATOM 864 C CA . PHE A 1 105 ? -22.442 -10.076 -16.154 1.00 90.19 105 PHE A CA 1
ATOM 865 C C . PHE A 1 105 ? -21.872 -8.805 -16.793 1.00 90.19 105 PHE A C 1
ATOM 867 O O . PHE A 1 105 ? -20.672 -8.733 -17.038 1.00 90.19 105 PHE A O 1
ATOM 874 N N . SER A 1 106 ? -22.704 -7.775 -16.984 1.00 90.69 106 SER A N 1
ATOM 875 C CA . SER A 1 106 ? -22.281 -6.476 -17.525 1.00 90.69 106 SER A CA 1
ATOM 876 C C . SER A 1 106 ? -21.130 -5.851 -16.725 1.00 90.69 106 SER A C 1
ATOM 878 O O . SER A 1 106 ? -20.196 -5.320 -17.312 1.00 90.69 106 SER A O 1
ATOM 880 N N . ILE A 1 107 ? -21.117 -5.987 -15.394 1.00 92.38 107 ILE A N 1
ATOM 881 C CA . ILE A 1 107 ? -20.040 -5.454 -14.544 1.00 92.38 107 ILE A CA 1
ATOM 882 C C . ILE A 1 107 ? -18.724 -6.191 -14.823 1.00 92.38 107 ILE A C 1
ATOM 884 O O . ILE A 1 107 ? -17.684 -5.558 -14.994 1.00 92.38 107 ILE A O 1
ATOM 888 N N . PHE A 1 108 ? -18.767 -7.525 -14.906 1.00 93.88 108 PHE A N 1
ATOM 889 C CA . PHE A 1 108 ? -17.591 -8.351 -15.197 1.00 93.88 108 PHE A CA 1
ATOM 890 C C . PHE A 1 108 ? -17.075 -8.125 -16.619 1.00 93.88 108 PHE A C 1
ATOM 892 O O . PHE A 1 108 ? -15.868 -8.008 -16.819 1.00 93.88 108 PHE A O 1
ATOM 899 N N . PHE A 1 109 ? -17.985 -8.020 -17.588 1.00 93.81 109 PHE A N 1
ATOM 900 C CA . PHE A 1 109 ? -17.654 -7.721 -18.975 1.00 93.81 109 PHE A CA 1
ATOM 901 C C . PHE A 1 109 ? -17.031 -6.329 -19.112 1.00 93.81 109 PHE A C 1
ATOM 903 O O . PHE A 1 109 ? -15.969 -6.198 -19.713 1.00 93.81 109 PHE A O 1
ATOM 910 N N . ASN A 1 110 ? -17.626 -5.305 -18.492 1.00 93.38 110 ASN A N 1
ATOM 911 C CA . ASN A 1 110 ? -17.101 -3.940 -18.510 1.00 93.38 110 ASN A CA 1
ATOM 912 C C . ASN A 1 110 ? -15.728 -3.852 -17.847 1.00 93.38 110 ASN A C 1
ATOM 914 O O . ASN A 1 110 ? -14.844 -3.201 -18.394 1.00 93.38 110 ASN A O 1
ATOM 918 N N . TYR A 1 111 ? -15.528 -4.519 -16.705 1.00 96.88 111 TYR A N 1
ATOM 919 C CA . TYR A 1 111 ? -14.215 -4.610 -16.067 1.00 96.88 111 TYR A CA 1
ATOM 920 C C . TYR A 1 111 ? -13.196 -5.281 -16.996 1.00 96.88 111 TYR A C 1
ATOM 922 O O . TYR A 1 111 ? -12.169 -4.681 -17.293 1.00 96.88 111 TYR A O 1
ATOM 930 N N . GLY A 1 112 ? -13.506 -6.472 -17.519 1.00 96.88 112 GLY A N 1
ATOM 931 C CA . GLY A 1 112 ? -12.597 -7.224 -18.387 1.00 96.88 112 GLY A CA 1
ATOM 932 C C . GLY A 1 112 ? -12.239 -6.478 -19.675 1.00 96.88 112 GLY A C 1
ATOM 933 O O . GLY A 1 112 ? -11.062 -6.389 -20.028 1.00 96.88 112 GLY A O 1
ATOM 934 N N . LEU A 1 113 ? -13.230 -5.881 -20.346 1.00 97.06 113 LEU A N 1
ATOM 935 C CA . LEU A 1 113 ? -13.011 -5.062 -21.538 1.00 97.06 113 LEU A CA 1
ATOM 936 C C . LEU A 1 113 ? -12.177 -3.821 -21.205 1.00 97.06 113 LEU A C 1
ATOM 938 O O . LEU A 1 113 ? -11.235 -3.502 -21.926 1.00 97.06 113 LEU A O 1
ATOM 942 N N . ALA A 1 114 ? -12.472 -3.145 -20.095 1.00 97.38 114 ALA A N 1
ATOM 943 C CA . ALA A 1 114 ? -11.713 -1.979 -19.667 1.00 97.38 114 ALA A CA 1
ATOM 944 C C . ALA A 1 114 ? -10.258 -2.319 -19.309 1.00 97.38 114 ALA A C 1
ATOM 946 O O . ALA A 1 114 ? -9.369 -1.545 -19.664 1.00 97.38 114 ALA A O 1
ATOM 947 N N . SER A 1 115 ? -10.000 -3.468 -18.671 1.00 97.69 115 SER A N 1
ATOM 948 C CA . SER A 1 115 ? -8.646 -3.971 -18.396 1.00 97.69 115 SER A CA 1
ATOM 949 C C . SER A 1 115 ? -7.893 -4.292 -19.689 1.00 97.69 115 SER A C 1
ATOM 951 O O . SER A 1 115 ? -6.717 -3.952 -19.813 1.00 97.69 115 SER A O 1
ATOM 953 N N . LEU A 1 116 ? -8.566 -4.905 -20.670 1.00 97.38 116 LEU A N 1
ATOM 954 C CA . LEU A 1 116 ? -7.974 -5.203 -21.974 1.00 97.38 116 LEU A CA 1
ATOM 955 C C . LEU A 1 116 ? -7.590 -3.915 -22.712 1.00 97.38 116 LEU A C 1
ATOM 957 O O . LEU A 1 116 ? -6.457 -3.782 -23.169 1.00 97.38 116 LEU A O 1
ATOM 961 N N . VAL A 1 117 ? -8.506 -2.943 -22.773 1.00 97.62 117 VAL A N 1
ATOM 962 C CA . VAL A 1 117 ? -8.238 -1.637 -23.391 1.00 97.62 117 VAL A CA 1
ATOM 963 C C . VAL A 1 117 ? -7.100 -0.917 -22.661 1.00 97.62 117 VAL A C 1
ATOM 965 O O . VAL A 1 117 ? -6.226 -0.371 -23.325 1.00 97.62 117 VAL A O 1
ATOM 968 N N . ALA A 1 118 ? -7.041 -0.973 -21.325 1.00 97.06 118 ALA A N 1
ATOM 969 C CA . ALA A 1 118 ? -5.948 -0.379 -20.550 1.00 97.06 118 ALA A CA 1
ATOM 970 C C . ALA A 1 118 ? -4.572 -0.942 -20.944 1.00 97.06 118 ALA A C 1
ATOM 972 O O . ALA A 1 118 ? -3.622 -0.180 -21.106 1.00 97.06 118 ALA A O 1
ATOM 973 N N . GLY A 1 119 ? -4.463 -2.259 -21.146 1.00 95.25 119 GLY A N 1
ATOM 974 C CA . GLY A 1 119 ? -3.232 -2.882 -21.643 1.00 95.25 119 GLY A CA 1
ATOM 975 C C . GLY A 1 119 ? -2.898 -2.471 -23.080 1.00 95.25 119 GLY A C 1
ATOM 976 O O . GLY A 1 119 ? -1.742 -2.180 -23.390 1.00 95.25 119 GLY A O 1
ATOM 977 N N . LEU A 1 120 ? -3.913 -2.387 -23.947 1.00 96.19 120 LEU A N 1
ATOM 978 C CA . LEU A 1 120 ? -3.746 -1.980 -25.345 1.00 96.19 120 LEU A CA 1
ATOM 979 C C . LEU A 1 120 ? -3.309 -0.518 -25.500 1.00 96.19 120 LEU A C 1
ATOM 981 O O . LEU A 1 120 ? -2.573 -0.217 -26.437 1.00 96.19 120 LEU A O 1
ATOM 985 N N . LEU A 1 121 ? -3.670 0.374 -24.569 1.00 94.62 121 LEU A N 1
ATOM 986 C CA . LEU A 1 121 ? -3.180 1.761 -24.562 1.00 94.62 121 LEU A CA 1
ATOM 987 C C . LEU A 1 121 ? -1.647 1.849 -24.506 1.00 94.62 121 LEU A C 1
ATOM 989 O O . LEU A 1 121 ? -1.083 2.815 -25.006 1.00 94.62 121 LEU A O 1
ATOM 993 N N . SER A 1 122 ? -0.978 0.835 -23.955 1.00 92.44 122 SER A N 1
ATOM 994 C CA . SER A 1 122 ? 0.482 0.789 -23.802 1.00 92.44 122 SER A CA 1
ATOM 995 C C . SER A 1 122 ? 1.155 -0.201 -24.764 1.00 92.44 122 SER A C 1
ATOM 997 O O . SER A 1 122 ? 2.344 -0.496 -24.624 1.00 92.44 122 SER A O 1
ATOM 999 N N . VAL A 1 123 ? 0.426 -0.719 -25.764 1.00 94.12 123 VAL A N 1
ATOM 1000 C CA . VAL A 1 123 ? 0.897 -1.797 -26.658 1.00 94.12 123 VAL A CA 1
ATOM 1001 C C . VAL A 1 123 ? 2.173 -1.437 -27.423 1.00 94.12 123 VAL A C 1
ATOM 1003 O O . VAL A 1 123 ? 3.039 -2.288 -27.617 1.00 94.12 123 VAL A O 1
ATOM 1006 N N . PHE A 1 124 ? 2.328 -0.167 -27.802 1.00 92.69 124 PHE A N 1
ATOM 1007 C CA . PHE A 1 124 ? 3.486 0.325 -28.550 1.00 92.69 124 PHE A CA 1
ATOM 1008 C C . PHE A 1 124 ? 4.790 0.281 -27.738 1.00 92.69 124 PHE A C 1
ATOM 1010 O O . PHE A 1 124 ? 5.861 0.208 -28.331 1.00 92.69 124 PHE A O 1
ATOM 1017 N N . ILE A 1 125 ? 4.713 0.266 -26.401 1.00 90.38 125 ILE A N 1
ATOM 1018 C CA . ILE A 1 125 ? 5.864 0.029 -25.511 1.00 90.38 125 ILE A CA 1
ATOM 1019 C C . ILE A 1 125 ? 5.974 -1.457 -25.158 1.00 90.38 125 ILE A C 1
ATOM 1021 O O . ILE A 1 125 ? 7.076 -2.013 -25.122 1.00 90.38 125 ILE A O 1
ATOM 1025 N N . LEU A 1 126 ? 4.841 -2.122 -24.916 1.00 91.19 126 LEU A N 1
ATOM 1026 C CA . LEU A 1 126 ? 4.815 -3.525 -24.502 1.00 91.19 126 LEU A CA 1
ATOM 1027 C C . LEU A 1 126 ? 5.368 -4.465 -25.581 1.00 91.19 126 LEU A C 1
ATOM 1029 O O . LEU A 1 126 ? 6.150 -5.349 -25.245 1.00 91.19 126 LEU A O 1
ATOM 1033 N N . LEU A 1 127 ? 5.034 -4.273 -26.862 1.00 91.31 127 LEU A N 1
ATOM 1034 C CA . LEU A 1 127 ? 5.505 -5.156 -27.938 1.00 91.31 127 LEU A CA 1
ATOM 1035 C C . LEU A 1 127 ? 7.038 -5.125 -28.117 1.00 91.31 127 LEU A C 1
ATOM 1037 O O . LEU A 1 127 ? 7.646 -6.201 -28.087 1.00 91.31 127 LEU A O 1
ATOM 1041 N N . PRO A 1 128 ? 7.705 -3.954 -28.234 1.00 89.81 128 PRO A N 1
ATOM 1042 C CA . PRO A 1 128 ? 9.168 -3.899 -28.248 1.00 89.81 128 PRO A CA 1
ATOM 1043 C C . PRO A 1 128 ? 9.795 -4.477 -26.979 1.00 89.81 128 PRO A C 1
ATOM 1045 O O . PRO A 1 128 ? 10.793 -5.190 -27.058 1.00 89.81 128 PRO A O 1
ATOM 1048 N N . THR A 1 129 ? 9.189 -4.222 -25.814 1.00 87.88 129 THR A N 1
ATOM 1049 C CA . THR A 1 129 ? 9.680 -4.737 -24.528 1.00 87.88 129 THR A CA 1
ATOM 1050 C C . THR A 1 129 ? 9.633 -6.262 -24.484 1.00 87.88 129 THR A C 1
ATOM 1052 O O . THR A 1 129 ? 10.621 -6.893 -24.117 1.00 87.88 129 THR A O 1
ATOM 1055 N N . LEU A 1 130 ? 8.526 -6.872 -24.915 1.00 87.50 130 LEU A N 1
ATOM 1056 C CA . LEU A 1 130 ? 8.384 -8.327 -25.001 1.00 87.50 130 LEU A CA 1
ATOM 1057 C C . LEU A 1 130 ? 9.434 -8.941 -25.935 1.00 87.50 130 LEU A C 1
ATOM 1059 O O . LEU A 1 130 ? 10.087 -9.912 -25.555 1.00 87.50 130 LEU A O 1
ATOM 1063 N N . LYS A 1 131 ? 9.662 -8.337 -27.109 1.00 88.12 131 LYS A N 1
ATOM 1064 C CA . LYS A 1 131 ? 10.704 -8.774 -28.053 1.00 88.12 131 LYS A CA 1
ATOM 1065 C C . LYS A 1 131 ? 12.119 -8.622 -27.476 1.00 88.12 131 LYS A C 1
ATOM 1067 O O . LYS A 1 131 ? 12.978 -9.470 -27.707 1.00 88.12 131 LYS A O 1
ATOM 1072 N N . GLY A 1 132 ? 12.370 -7.567 -26.702 1.00 85.69 132 GLY A N 1
ATOM 1073 C CA . GLY A 1 132 ? 13.641 -7.376 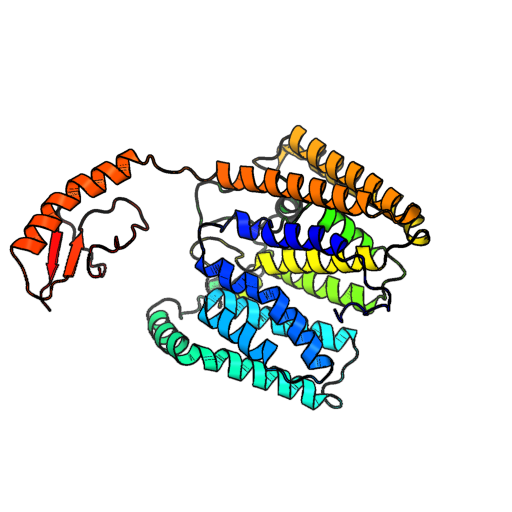-25.999 1.00 85.69 132 GLY A CA 1
ATOM 1074 C C . GLY A 1 132 ? 13.866 -8.411 -24.892 1.00 85.69 132 GLY A C 1
ATOM 1075 O O . GLY A 1 132 ? 14.970 -8.928 -24.734 1.00 85.69 132 GLY A O 1
ATOM 1076 N N . LEU A 1 133 ? 12.814 -8.765 -24.150 1.00 83.12 133 LEU A N 1
ATOM 1077 C CA . LEU A 1 133 ? 12.881 -9.742 -23.060 1.00 83.12 133 LEU A CA 1
ATOM 1078 C C . LEU A 1 133 ? 12.989 -11.189 -23.557 1.00 83.12 133 LEU A C 1
ATOM 1080 O O . LEU A 1 133 ? 13.605 -12.010 -22.870 1.00 83.12 133 LEU A O 1
ATOM 1084 N N . SER A 1 134 ? 12.455 -11.503 -24.746 1.00 77.12 134 SER A N 1
ATOM 1085 C CA . SER A 1 134 ? 12.521 -12.855 -25.321 1.00 77.12 134 SER A CA 1
ATOM 1086 C C . SER A 1 134 ? 13.945 -13.362 -25.567 1.00 77.12 134 SER A C 1
ATOM 1088 O O . SER A 1 134 ? 14.151 -14.568 -25.606 1.00 77.12 134 SER A O 1
ATOM 1090 N N . GLY A 1 135 ? 14.935 -12.468 -25.662 1.00 67.50 135 GLY A N 1
ATOM 1091 C CA . GLY A 1 135 ? 16.348 -12.828 -25.822 1.00 67.50 135 GLY A CA 1
ATOM 1092 C C . GLY A 1 135 ? 17.081 -13.236 -24.536 1.00 67.50 135 GLY A C 1
ATOM 1093 O O . GLY A 1 135 ? 18.271 -13.523 -24.602 1.00 67.50 135 GLY A O 1
ATOM 1094 N N . GLY A 1 136 ? 16.425 -13.246 -23.366 1.00 69.06 136 GLY A N 1
ATOM 1095 C CA . GLY A 1 136 ? 17.091 -13.661 -22.124 1.00 69.06 136 GLY A CA 1
ATOM 1096 C C . GLY A 1 136 ? 16.172 -13.923 -20.933 1.00 69.06 136 GLY A C 1
ATOM 1097 O O . GLY A 1 136 ? 16.161 -15.025 -20.407 1.00 69.06 136 GLY A O 1
ATOM 1098 N N . LYS A 1 137 ? 15.386 -12.931 -20.494 1.00 65.88 137 LYS A N 1
ATOM 1099 C CA . LYS A 1 137 ? 14.567 -13.027 -19.263 1.00 65.88 137 LYS A CA 1
ATOM 1100 C C . LYS A 1 137 ? 13.204 -13.706 -19.448 1.00 65.88 137 LYS A C 1
ATOM 1102 O O . LYS A 1 137 ? 12.440 -13.795 -18.495 1.00 65.88 137 LYS A O 1
ATOM 1107 N N . ALA A 1 138 ? 12.862 -14.137 -20.659 1.00 62.94 138 ALA A N 1
ATOM 1108 C CA . ALA A 1 138 ? 11.600 -14.828 -20.924 1.00 62.94 138 ALA A CA 1
ATOM 1109 C C . ALA A 1 138 ? 11.658 -16.344 -20.663 1.00 62.94 138 ALA A C 1
ATOM 1111 O O . ALA A 1 138 ? 10.626 -17.006 -20.748 1.00 62.94 138 ALA A O 1
ATOM 1112 N N . THR A 1 139 ? 12.834 -16.908 -20.371 1.00 68.56 139 THR A N 1
ATOM 1113 C CA . THR A 1 139 ? 12.965 -18.322 -20.010 1.00 68.56 139 THR A CA 1
ATOM 1114 C C . THR A 1 139 ? 12.564 -18.530 -18.552 1.00 68.56 139 THR A C 1
ATOM 1116 O O . THR A 1 139 ? 13.005 -17.810 -17.659 1.00 68.56 139 THR A O 1
ATOM 1119 N N . PHE A 1 140 ? 11.697 -19.512 -18.307 1.00 75.69 140 PHE A N 1
ATOM 1120 C CA . PHE A 1 140 ? 11.272 -19.867 -16.957 1.00 75.69 140 PHE A CA 1
ATOM 1121 C C . PHE A 1 140 ? 12.177 -20.958 -16.401 1.00 75.69 140 PHE A C 1
ATOM 1123 O O . PHE A 1 140 ? 12.293 -22.033 -16.988 1.00 75.69 140 PHE A O 1
ATOM 1130 N N . ASP A 1 141 ? 12.780 -20.695 -15.248 1.00 81.19 141 ASP A N 1
ATOM 1131 C CA . ASP A 1 141 ? 13.485 -21.715 -14.484 1.00 81.19 141 ASP A CA 1
ATOM 1132 C C . ASP A 1 141 ? 12.524 -22.339 -13.467 1.00 81.19 141 ASP A C 1
ATOM 1134 O O . ASP A 1 141 ? 12.245 -21.778 -12.403 1.00 81.19 141 ASP A O 1
ATOM 1138 N N . THR A 1 142 ? 11.994 -23.515 -13.804 1.00 82.69 142 THR A N 1
ATOM 1139 C CA . THR A 1 142 ? 11.047 -24.241 -12.950 1.00 82.69 142 THR A CA 1
ATOM 1140 C C . THR A 1 142 ? 11.672 -24.707 -11.638 1.00 82.69 142 THR A C 1
ATOM 1142 O O . THR A 1 142 ? 10.935 -24.988 -10.695 1.00 82.69 142 THR A O 1
ATOM 1145 N N . SER A 1 143 ? 13.007 -24.768 -11.531 1.00 85.62 143 SER A N 1
ATOM 1146 C CA . SER A 1 143 ? 13.680 -25.107 -10.269 1.00 85.62 143 SER A CA 1
ATOM 1147 C C . SER A 1 143 ? 13.435 -24.058 -9.176 1.00 85.62 143 SER A C 1
ATOM 1149 O O . SER A 1 143 ? 13.507 -24.367 -7.987 1.00 85.62 143 SER A O 1
ATOM 1151 N N . LEU A 1 144 ? 13.056 -22.836 -9.565 1.00 84.19 144 LEU A N 1
ATOM 1152 C CA . LEU A 1 144 ? 12.728 -21.747 -8.649 1.00 84.19 144 LEU A CA 1
ATOM 1153 C C . LEU A 1 144 ? 11.307 -21.846 -8.071 1.00 84.19 144 LEU A C 1
ATOM 1155 O O . LEU A 1 144 ? 10.958 -21.059 -7.187 1.00 84.19 144 LEU A O 1
ATOM 1159 N N . PHE A 1 145 ? 10.471 -22.774 -8.552 1.00 88.12 145 PHE A N 1
ATOM 1160 C CA . PHE A 1 145 ? 9.066 -22.904 -8.151 1.00 88.12 145 PHE A CA 1
ATOM 1161 C C . PHE A 1 145 ? 8.914 -23.722 -6.867 1.00 88.12 145 PHE A C 1
ATOM 1163 O O . PHE A 1 145 ? 8.381 -24.830 -6.853 1.00 88.12 145 PHE A O 1
ATOM 1170 N N . THR A 1 146 ? 9.381 -23.152 -5.761 1.00 89.12 146 THR A N 1
ATOM 1171 C CA . THR A 1 146 ? 9.371 -23.789 -4.444 1.00 89.12 146 THR A CA 1
ATOM 1172 C C . THR A 1 146 ? 8.349 -23.146 -3.500 1.00 89.12 146 THR A C 1
ATOM 1174 O O . THR A 1 146 ? 8.082 -21.942 -3.535 1.00 89.12 146 THR A O 1
ATOM 1177 N N . PHE A 1 147 ? 7.801 -23.956 -2.589 1.00 90.88 147 PHE A N 1
ATOM 1178 C CA . PHE A 1 147 ? 6.978 -23.503 -1.455 1.00 90.88 147 PHE A CA 1
ATOM 1179 C C . PHE A 1 147 ? 7.829 -23.185 -0.211 1.00 90.88 147 PHE A C 1
ATOM 1181 O O . PHE A 1 147 ? 7.379 -23.330 0.925 1.00 90.88 147 PHE A O 1
ATOM 1188 N N . SER A 1 148 ? 9.078 -22.757 -0.409 1.00 90.31 148 SER A N 1
ATOM 1189 C CA . SER A 1 148 ? 9.958 -22.319 0.674 1.00 90.31 148 SER A CA 1
ATOM 1190 C C . SER A 1 148 ? 9.581 -20.922 1.167 1.00 90.31 148 SER A C 1
ATOM 1192 O O . SER A 1 148 ? 9.146 -20.065 0.393 1.00 90.31 148 SER A O 1
ATOM 1194 N N . GLY A 1 149 ? 9.759 -20.700 2.471 1.00 90.06 149 GLY A N 1
ATOM 1195 C CA . GLY A 1 149 ? 9.620 -19.385 3.089 1.00 90.06 149 GLY A CA 1
ATOM 1196 C C . GLY A 1 149 ? 10.847 -18.511 2.823 1.00 90.06 149 GLY A C 1
ATOM 1197 O O . GLY A 1 149 ? 11.971 -18.937 3.073 1.00 90.06 149 GLY A O 1
ATOM 1198 N N . ASN A 1 150 ? 10.635 -17.280 2.359 1.00 88.38 150 ASN A N 1
ATOM 1199 C CA . ASN A 1 150 ? 11.703 -16.333 2.028 1.00 88.38 150 ASN A CA 1
ATOM 1200 C C . ASN A 1 150 ? 12.335 -15.657 3.259 1.00 88.38 150 ASN A C 1
ATOM 1202 O O . ASN A 1 150 ? 13.428 -15.100 3.168 1.00 88.38 150 ASN A O 1
ATOM 1206 N N . PHE A 1 151 ? 11.636 -15.633 4.395 1.00 86.69 151 PHE A N 1
ATOM 1207 C CA . PHE A 1 151 ? 12.082 -14.971 5.622 1.00 86.69 151 PHE A CA 1
ATOM 1208 C C . PHE A 1 151 ? 11.419 -15.573 6.863 1.00 86.69 151 PHE A C 1
ATOM 1210 O O . PHE A 1 151 ? 10.420 -16.281 6.774 1.00 86.69 151 PHE A O 1
ATOM 1217 N N . SER A 1 152 ? 11.942 -15.255 8.047 1.00 85.25 152 SER A N 1
ATOM 1218 C CA . SER A 1 152 ? 11.274 -15.558 9.314 1.00 85.25 152 SER A CA 1
ATOM 1219 C C . SER A 1 152 ? 10.129 -14.576 9.574 1.00 85.25 152 SER A C 1
ATOM 1221 O O . SER A 1 152 ? 10.288 -13.365 9.412 1.00 85.25 152 SER A O 1
ATOM 1223 N N . TRP A 1 153 ? 8.988 -15.072 10.066 1.00 83.25 153 TRP A N 1
ATOM 1224 C CA . TRP A 1 153 ? 7.854 -14.226 10.464 1.00 83.25 153 TRP A CA 1
ATOM 1225 C C . TRP A 1 153 ? 8.230 -13.173 11.511 1.00 83.25 153 TRP A C 1
ATOM 1227 O O . TRP A 1 153 ? 7.679 -12.076 11.499 1.00 83.25 153 TRP A O 1
ATOM 1237 N N . ARG A 1 154 ? 9.209 -13.469 12.376 1.00 77.50 154 ARG A N 1
ATOM 1238 C CA . ARG A 1 154 ? 9.714 -12.50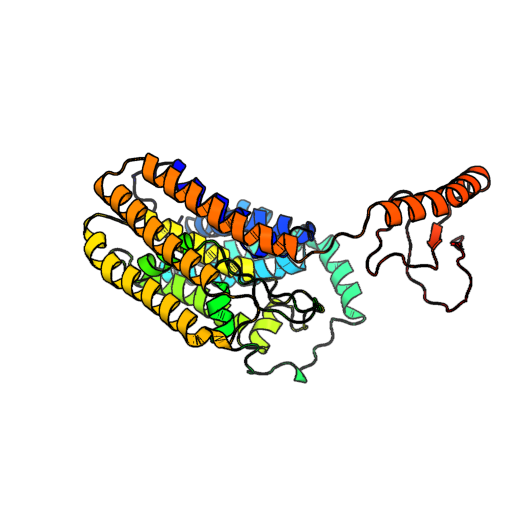2 13.363 1.00 77.50 154 ARG A CA 1
ATOM 1239 C C . ARG A 1 154 ? 10.292 -11.257 12.689 1.00 77.50 154 ARG A C 1
ATOM 1241 O O . ARG A 1 154 ? 9.956 -10.147 13.087 1.00 77.50 154 ARG A O 1
ATOM 1248 N N . ASP A 1 155 ? 11.088 -11.441 11.639 1.00 79.25 155 ASP A N 1
ATOM 1249 C CA . ASP A 1 155 ? 11.740 -10.330 10.939 1.00 79.25 155 ASP A CA 1
ATOM 1250 C C . ASP A 1 155 ? 10.721 -9.508 10.139 1.00 79.25 155 ASP A C 1
ATOM 1252 O O . ASP A 1 155 ? 10.830 -8.285 10.036 1.00 79.25 155 ASP A O 1
ATOM 1256 N N . PHE A 1 156 ? 9.680 -10.169 9.626 1.00 83.88 156 PHE A N 1
ATOM 1257 C CA . PHE A 1 156 ? 8.558 -9.508 8.967 1.00 83.88 156 PHE A CA 1
ATOM 1258 C C . PHE A 1 156 ? 7.749 -8.631 9.929 1.00 83.88 156 PHE A C 1
ATOM 1260 O O . PHE A 1 156 ? 7.466 -7.482 9.603 1.00 83.88 156 PHE A O 1
ATOM 1267 N N . PHE A 1 157 ? 7.413 -9.114 11.132 1.00 83.00 157 PHE A N 1
ATOM 1268 C CA . PHE A 1 157 ? 6.631 -8.319 12.089 1.00 83.00 157 PHE A CA 1
ATOM 1269 C C . PHE A 1 157 ? 7.358 -7.058 12.562 1.00 83.00 157 PHE A C 1
ATOM 1271 O O . PHE A 1 157 ? 6.727 -6.038 12.828 1.00 83.00 157 PHE A O 1
ATOM 1278 N N . ILE A 1 158 ? 8.688 -7.084 12.588 1.00 79.94 158 ILE A N 1
ATOM 1279 C CA . ILE A 1 158 ? 9.499 -5.915 12.928 1.00 79.94 158 ILE A CA 1
ATOM 1280 C C . ILE A 1 158 ? 9.353 -4.810 11.864 1.00 79.94 158 ILE A C 1
ATOM 1282 O O . ILE A 1 158 ? 9.405 -3.632 12.196 1.00 79.94 158 ILE A O 1
ATOM 1286 N N . LYS A 1 159 ? 9.033 -5.137 10.602 1.00 85.38 159 LYS A N 1
ATOM 1287 C CA . LYS A 1 159 ? 8.804 -4.142 9.532 1.00 85.38 159 LYS A CA 1
ATOM 1288 C C . LYS A 1 159 ? 7.554 -3.279 9.712 1.00 85.38 159 LYS A C 1
ATOM 1290 O O . LYS A 1 159 ? 7.374 -2.325 8.959 1.00 85.38 159 LYS A O 1
ATOM 1295 N N . PHE A 1 160 ? 6.717 -3.580 10.701 1.00 87.00 160 PHE A N 1
ATOM 1296 C CA . PHE A 1 160 ? 5.604 -2.728 11.114 1.00 87.00 160 PHE A CA 1
ATOM 1297 C C . PHE A 1 160 ? 6.006 -1.625 12.099 1.00 87.00 160 PHE A C 1
ATOM 1299 O O . PHE A 1 160 ? 5.175 -0.777 12.423 1.00 87.00 160 PHE A O 1
ATOM 1306 N N . LEU A 1 161 ? 7.254 -1.624 12.570 1.00 85.19 161 LEU A N 1
ATOM 1307 C CA . LEU A 1 161 ? 7.759 -0.664 13.542 1.00 85.19 161 LEU A CA 1
ATOM 1308 C C . LEU A 1 161 ? 8.647 0.388 12.882 1.00 85.19 161 LEU A C 1
ATOM 1310 O O . LEU A 1 161 ? 9.387 0.117 11.930 1.00 85.19 161 LEU A O 1
ATOM 1314 N N . ASN A 1 162 ? 8.610 1.590 13.449 1.00 85.25 162 ASN A N 1
ATOM 1315 C CA . ASN A 1 162 ? 9.492 2.677 13.068 1.00 85.25 162 ASN A CA 1
ATOM 1316 C C . ASN A 1 162 ? 10.949 2.279 13.314 1.00 85.25 162 ASN A C 1
ATOM 1318 O O . ASN A 1 162 ? 11.310 1.796 14.392 1.00 85.25 162 ASN A O 1
ATOM 1322 N N . GLY A 1 163 ? 11.777 2.524 12.304 1.00 76.12 163 GLY A N 1
ATOM 1323 C CA . GLY A 1 163 ? 13.219 2.386 12.379 1.00 76.12 163 GLY A CA 1
ATOM 1324 C C . GLY A 1 163 ? 13.744 0.998 12.050 1.00 76.12 163 GLY A C 1
ATOM 1325 O O . GLY A 1 163 ? 14.881 0.653 12.361 1.00 76.12 163 GLY A O 1
ATOM 1326 N N . CYS A 1 164 ? 12.923 0.205 11.372 1.00 72.69 164 CYS A N 1
ATOM 1327 C CA . CYS A 1 164 ? 13.263 -1.142 10.939 1.00 72.69 164 CYS A CA 1
ATOM 1328 C C . CYS A 1 164 ? 13.724 -1.167 9.479 1.00 72.69 164 CYS A C 1
ATOM 1330 O O . CYS A 1 164 ? 13.285 -2.002 8.678 1.00 72.69 164 CYS A O 1
ATOM 1332 N N . PHE A 1 165 ? 14.601 -0.234 9.101 1.00 69.62 165 PHE A N 1
ATOM 1333 C CA . PHE A 1 165 ? 15.268 -0.285 7.807 1.00 69.62 165 PHE A CA 1
ATOM 1334 C C . PHE A 1 165 ? 16.577 -1.057 7.923 1.00 69.62 165 PHE A C 1
ATOM 1336 O O . PHE A 1 165 ? 17.429 -0.750 8.752 1.00 69.62 165 PHE A O 1
ATOM 1343 N N . TYR A 1 166 ? 16.716 -2.085 7.090 1.00 61.00 166 TYR A N 1
ATOM 1344 C CA . TYR A 1 166 ? 17.928 -2.881 7.022 1.00 61.00 166 TYR A CA 1
ATOM 1345 C C . TYR A 1 166 ? 18.240 -3.168 5.564 1.00 61.00 166 TYR A C 1
ATOM 1347 O O . TYR A 1 166 ? 17.548 -3.950 4.911 1.00 61.00 166 TYR A O 1
ATOM 1355 N N . PHE A 1 167 ? 19.277 -2.500 5.076 1.00 61.03 167 PHE A N 1
ATOM 1356 C CA . PHE A 1 167 ? 19.919 -2.751 3.799 1.00 61.03 167 PHE A CA 1
ATOM 1357 C C . PHE A 1 167 ? 21.352 -3.168 4.120 1.00 61.03 167 PHE A C 1
ATOM 1359 O O . PHE A 1 167 ? 22.230 -2.328 4.296 1.00 61.03 167 PHE A O 1
ATOM 1366 N N . LYS A 1 168 ? 21.604 -4.470 4.291 1.00 48.50 168 LYS A N 1
ATOM 1367 C CA . LYS A 1 168 ? 22.978 -4.947 4.493 1.00 48.50 168 LYS A CA 1
ATOM 1368 C C . LYS A 1 168 ? 23.674 -5.024 3.146 1.00 48.50 168 LYS A C 1
ATOM 1370 O O . LYS A 1 168 ? 23.608 -6.065 2.508 1.00 48.50 168 LYS A O 1
ATOM 1375 N N . ASN A 1 169 ? 24.299 -3.926 2.729 1.00 43.47 169 ASN A N 1
ATOM 1376 C CA . ASN A 1 169 ? 25.254 -3.788 1.617 1.00 43.47 169 ASN A CA 1
ATOM 1377 C C . ASN A 1 169 ? 24.878 -4.341 0.228 1.00 43.47 169 ASN A C 1
ATOM 1379 O O . ASN A 1 169 ? 25.600 -4.061 -0.718 1.00 43.47 169 ASN A O 1
ATOM 1383 N N . ASN A 1 170 ? 23.755 -5.037 0.055 1.00 48.00 170 ASN A N 1
ATOM 1384 C CA . ASN A 1 170 ? 23.347 -5.647 -1.199 1.00 48.00 170 ASN A CA 1
ATOM 1385 C C . ASN A 1 170 ? 21.876 -5.317 -1.453 1.00 48.00 170 ASN A C 1
ATOM 1387 O O . ASN A 1 170 ? 20.989 -5.746 -0.719 1.00 48.00 170 ASN A O 1
ATOM 1391 N N . THR A 1 171 ? 21.603 -4.627 -2.560 1.00 56.88 171 THR A N 1
ATOM 1392 C CA . THR A 1 171 ? 20.255 -4.406 -3.114 1.00 56.88 171 THR A CA 1
ATOM 1393 C C . THR A 1 171 ? 19.526 -5.704 -3.473 1.00 56.88 171 THR A C 1
ATOM 1395 O O . THR A 1 171 ? 18.362 -5.662 -3.855 1.00 56.88 171 THR A O 1
ATOM 1398 N N . VAL A 1 172 ? 20.193 -6.852 -3.345 1.00 55.22 172 VAL A N 1
ATOM 1399 C CA . VAL A 1 172 ? 19.766 -8.180 -3.793 1.00 55.22 172 VAL A CA 1
ATOM 1400 C C . VAL A 1 172 ? 18.873 -8.898 -2.771 1.00 55.22 172 VAL A C 1
ATOM 1402 O O . VAL A 1 172 ? 17.977 -9.633 -3.169 1.00 55.22 172 VAL A O 1
ATOM 1405 N N . SER A 1 173 ? 19.053 -8.661 -1.466 1.00 61.66 173 SER A N 1
ATOM 1406 C CA . SER A 1 173 ? 18.302 -9.347 -0.401 1.00 61.66 173 SER A CA 1
ATOM 1407 C C . SER A 1 173 ? 17.726 -8.357 0.607 1.00 61.66 173 SER A C 1
ATOM 1409 O O . SER A 1 173 ? 18.455 -7.536 1.161 1.00 61.66 173 SER A O 1
ATOM 1411 N N . GLY A 1 174 ? 16.432 -8.458 0.893 1.00 76.81 174 GLY A N 1
ATOM 1412 C CA . GLY A 1 174 ? 15.743 -7.578 1.830 1.00 76.81 174 GLY A CA 1
ATOM 1413 C C . GLY A 1 174 ? 14.342 -8.081 2.141 1.00 76.81 174 GLY A C 1
ATOM 1414 O O . GLY A 1 174 ? 13.881 -9.048 1.548 1.00 76.81 174 GLY A O 1
ATOM 1415 N N . LEU A 1 175 ? 13.679 -7.420 3.081 1.00 85.44 175 LEU A N 1
ATOM 1416 C CA . LEU A 1 175 ? 12.294 -7.677 3.481 1.00 85.44 175 LEU A CA 1
ATOM 1417 C C . LEU A 1 175 ? 11.357 -6.654 2.823 1.00 85.44 175 LEU A C 1
ATOM 1419 O O . LEU A 1 175 ? 11.819 -5.562 2.477 1.00 85.44 175 LEU A O 1
ATOM 1423 N N . PRO A 1 176 ? 10.054 -6.952 2.689 1.00 90.38 176 PRO A N 1
ATOM 1424 C CA . PRO A 1 176 ? 9.102 -6.017 2.100 1.00 90.38 176 PRO A CA 1
ATOM 1425 C C . PRO A 1 176 ? 8.999 -4.722 2.925 1.00 90.38 176 PRO A C 1
ATOM 1427 O O . PRO A 1 176 ? 8.895 -4.744 4.154 1.00 90.38 176 PRO A O 1
ATOM 1430 N N . ASN A 1 177 ? 9.012 -3.576 2.241 1.00 91.69 177 ASN A N 1
ATOM 1431 C CA . ASN A 1 177 ? 8.891 -2.257 2.863 1.00 91.69 177 ASN A CA 1
ATOM 1432 C C . ASN A 1 177 ? 7.406 -1.931 3.075 1.00 91.69 177 ASN A C 1
ATOM 1434 O O . ASN A 1 177 ? 6.743 -1.463 2.150 1.00 91.69 177 ASN A O 1
ATOM 1438 N N . ILE A 1 178 ? 6.884 -2.237 4.269 1.00 93.31 178 ILE A N 1
ATOM 1439 C CA . ILE A 1 178 ? 5.437 -2.199 4.569 1.00 93.31 178 ILE A CA 1
ATOM 1440 C C . ILE A 1 178 ? 5.010 -1.142 5.595 1.00 93.31 178 ILE A C 1
ATOM 1442 O O . ILE A 1 178 ? 3.813 -0.870 5.724 1.00 93.31 178 ILE A O 1
ATOM 1446 N N . PHE A 1 179 ? 5.957 -0.538 6.320 1.00 93.56 179 PHE A N 1
ATOM 1447 C CA . PHE A 1 179 ? 5.650 0.462 7.343 1.00 93.56 179 PHE A CA 1
ATOM 1448 C C . PHE A 1 179 ? 4.877 1.648 6.750 1.00 93.56 179 PHE A C 1
ATOM 1450 O O . PHE A 1 179 ? 5.306 2.249 5.770 1.00 93.56 179 PHE A O 1
ATOM 1457 N N . CYS A 1 180 ? 3.747 1.999 7.354 1.00 95.81 180 CYS A N 1
ATOM 1458 C CA . CYS A 1 180 ? 2.904 3.126 6.943 1.00 95.81 180 CYS A CA 1
ATOM 1459 C C . CYS A 1 180 ? 2.399 3.936 8.147 1.00 95.81 180 CYS A C 1
ATOM 1461 O O . CYS A 1 180 ? 1.397 4.632 8.047 1.00 95.81 180 CYS A O 1
ATOM 1463 N N . GLY A 1 181 ? 3.117 3.871 9.272 1.00 93.50 181 GLY A N 1
ATOM 1464 C CA . GLY A 1 181 ? 2.780 4.568 10.509 1.00 93.50 181 GLY A CA 1
ATOM 1465 C C . GLY A 1 181 ? 2.167 3.636 11.551 1.00 93.50 181 GLY A C 1
ATOM 1466 O O . GLY A 1 181 ? 1.295 2.813 11.263 1.00 93.50 181 GLY A O 1
ATOM 1467 N N . ILE A 1 182 ? 2.601 3.792 12.797 1.00 90.50 182 ILE A N 1
ATOM 1468 C CA . ILE A 1 182 ? 2.149 2.974 13.932 1.00 90.50 182 ILE A CA 1
ATOM 1469 C C . ILE A 1 182 ? 0.657 3.188 14.192 1.00 90.50 182 ILE A C 1
ATOM 1471 O O . ILE A 1 182 ? -0.086 2.250 14.484 1.00 90.50 182 ILE A O 1
ATOM 1475 N N . MET A 1 183 ? 0.195 4.427 14.031 1.00 88.94 183 MET A N 1
ATOM 1476 C CA . MET A 1 183 ? -1.213 4.769 14.197 1.00 88.94 183 MET A CA 1
ATOM 1477 C C . MET A 1 183 ? -2.105 4.078 13.156 1.00 88.94 183 MET A C 1
ATOM 1479 O O . MET A 1 183 ? -3.206 3.644 13.492 1.00 88.94 183 MET A O 1
ATOM 1483 N N . ILE A 1 184 ? -1.628 3.919 11.914 1.00 93.50 184 ILE A N 1
ATOM 1484 C CA . ILE A 1 184 ? -2.346 3.172 10.873 1.00 93.50 184 ILE A CA 1
ATOM 1485 C C . ILE A 1 184 ? -2.495 1.714 11.291 1.00 93.50 184 ILE A C 1
ATOM 1487 O O . ILE A 1 184 ? -3.606 1.187 11.263 1.00 93.50 184 ILE A O 1
ATOM 1491 N N . LEU A 1 185 ? -1.417 1.082 11.760 1.00 89.69 185 LEU A N 1
ATOM 1492 C CA . LEU A 1 185 ? -1.470 -0.288 12.269 1.00 89.69 185 LEU A CA 1
ATOM 1493 C C . LEU A 1 185 ? -2.460 -0.432 13.432 1.00 89.69 185 LEU A C 1
ATOM 1495 O O . LEU A 1 185 ? -3.269 -1.360 13.445 1.00 89.69 185 LEU A O 1
ATOM 1499 N N . PHE A 1 186 ? -2.435 0.503 14.382 1.00 84.75 186 PHE A N 1
ATOM 1500 C CA . PHE A 1 186 ? -3.360 0.508 15.512 1.00 84.75 186 PHE A CA 1
ATOM 1501 C C . PHE A 1 186 ? -4.826 0.583 15.051 1.00 84.75 186 PHE A C 1
ATOM 1503 O O . PHE A 1 186 ? -5.652 -0.230 15.466 1.00 84.75 186 PHE A O 1
ATOM 1510 N N . LEU A 1 187 ? -5.146 1.487 14.120 1.00 88.38 187 LEU A N 1
ATOM 1511 C CA . LEU A 1 187 ? -6.484 1.601 13.532 1.00 88.38 187 LEU A CA 1
ATOM 1512 C C . LEU A 1 187 ? -6.892 0.347 12.734 1.00 88.38 187 LEU A C 1
ATOM 1514 O O . LEU A 1 187 ? -8.064 -0.035 12.775 1.00 88.38 187 LEU A O 1
ATOM 1518 N N . CYS A 1 188 ? -5.953 -0.323 12.056 1.00 89.88 188 CYS A N 1
ATOM 1519 C CA . CYS A 1 188 ? -6.200 -1.600 11.372 1.00 89.88 188 CYS A CA 1
ATOM 1520 C C . CYS A 1 188 ? -6.589 -2.709 12.354 1.00 89.88 188 CYS A C 1
ATOM 1522 O O . CYS A 1 188 ? -7.506 -3.479 12.088 1.00 89.88 188 CYS A O 1
ATOM 1524 N N . ILE A 1 189 ? -5.928 -2.799 13.510 1.00 87.25 189 ILE A N 1
ATOM 1525 C CA . ILE A 1 189 ? -6.293 -3.783 14.540 1.00 87.25 189 ILE A CA 1
ATOM 1526 C C . ILE A 1 189 ? -7.715 -3.499 15.041 1.00 87.25 189 ILE A C 1
ATOM 1528 O O . ILE A 1 189 ? -8.552 -4.404 15.101 1.00 87.25 189 ILE A O 1
ATOM 1532 N N . LEU A 1 190 ? -8.031 -2.225 15.299 1.00 84.94 190 LEU A N 1
ATOM 1533 C CA . LEU A 1 190 ? -9.377 -1.810 15.699 1.00 84.94 190 LEU A CA 1
ATOM 1534 C C . LEU A 1 190 ? -10.439 -2.149 14.645 1.00 84.94 190 LEU A C 1
ATOM 1536 O O . LEU A 1 190 ? -11.550 -2.523 15.017 1.00 84.94 190 LEU A O 1
ATOM 1540 N N . PHE A 1 191 ? -10.107 -2.101 13.352 1.00 89.75 191 PHE A N 1
ATOM 1541 C CA . PHE A 1 191 ? -11.026 -2.477 12.275 1.00 89.75 191 PHE A CA 1
ATOM 1542 C C . PHE A 1 191 ? -11.528 -3.921 12.434 1.00 89.75 191 PHE A C 1
ATOM 1544 O O . PHE A 1 191 ? -12.730 -4.181 12.358 1.00 89.75 191 PHE A O 1
ATOM 1551 N N . PHE A 1 192 ? -10.627 -4.867 12.714 1.00 88.06 192 PHE A N 1
ATOM 1552 C CA . PHE A 1 192 ? -10.997 -6.275 12.889 1.00 88.06 192 PHE A CA 1
ATOM 1553 C C . PHE A 1 192 ? -11.748 -6.532 14.200 1.00 88.06 192 PHE A C 1
ATOM 1555 O O . PHE A 1 192 ? -12.613 -7.411 14.251 1.00 88.06 192 PHE A O 1
ATOM 1562 N N . MET A 1 193 ? -11.494 -5.732 15.236 1.00 85.44 193 MET A N 1
ATOM 1563 C CA . MET A 1 193 ? -12.152 -5.863 16.540 1.00 85.44 193 MET A CA 1
ATOM 1564 C C . MET A 1 193 ? -13.515 -5.157 16.613 1.00 85.44 193 MET A C 1
ATOM 1566 O O . MET A 1 193 ? -14.364 -5.544 17.411 1.00 85.44 193 MET A O 1
ATOM 1570 N N . ASN A 1 194 ? -13.768 -4.156 15.767 1.00 84.69 194 ASN A N 1
ATOM 1571 C CA . ASN A 1 194 ? -14.999 -3.368 15.802 1.00 84.69 194 ASN A CA 1
ATOM 1572 C C . ASN A 1 194 ? -16.215 -4.204 15.364 1.00 84.69 194 ASN A C 1
ATOM 1574 O O . ASN A 1 194 ? -16.324 -4.595 14.202 1.00 84.69 194 ASN A O 1
ATOM 1578 N N . SER A 1 195 ? -17.146 -4.485 16.278 1.00 84.12 195 SER A N 1
ATOM 1579 C CA . SER A 1 195 ? -18.344 -5.295 16.007 1.00 84.12 195 SER A CA 1
ATOM 1580 C C . SER A 1 195 ? -19.332 -4.641 15.037 1.00 84.12 195 SER A C 1
ATOM 1582 O O . SER A 1 195 ? -20.116 -5.350 14.412 1.00 84.12 195 SER A O 1
ATOM 1584 N N . ARG A 1 196 ? -19.271 -3.315 14.848 1.00 85.31 196 ARG A N 1
ATOM 1585 C CA . ARG A 1 196 ? -20.115 -2.593 13.878 1.00 85.31 196 ARG A CA 1
ATOM 1586 C C . ARG A 1 196 ? -19.723 -2.860 12.433 1.00 85.31 196 ARG A C 1
ATOM 1588 O O . ARG A 1 196 ? -20.531 -2.700 11.522 1.00 85.31 196 ARG A O 1
ATOM 1595 N N . ILE A 1 197 ? -18.475 -3.257 12.211 1.00 88.31 197 ILE A N 1
ATOM 1596 C CA . ILE A 1 197 ? -17.985 -3.581 10.880 1.00 88.31 197 ILE A CA 1
ATOM 1597 C C . ILE A 1 197 ? -18.403 -5.016 10.566 1.00 88.31 197 ILE A C 1
ATOM 1599 O O . ILE A 1 197 ? -17.965 -5.967 11.215 1.00 88.31 197 ILE A O 1
ATOM 1603 N N . GLY A 1 198 ? -19.262 -5.169 9.557 1.00 90.19 198 GLY A N 1
ATOM 1604 C CA . GLY A 1 198 ? -19.794 -6.470 9.157 1.00 90.19 198 GLY A CA 1
ATOM 1605 C C . GLY A 1 198 ? -18.700 -7.482 8.796 1.00 90.19 198 GLY A C 1
ATOM 1606 O O . GLY A 1 198 ? -17.689 -7.139 8.177 1.00 90.19 198 GLY A O 1
ATOM 1607 N N . LEU A 1 199 ? -18.935 -8.752 9.140 1.00 92.38 199 LEU A N 1
ATOM 1608 C CA . LEU A 1 199 ? -17.970 -9.841 8.961 1.00 92.38 199 LEU A CA 1
ATOM 1609 C C . LEU A 1 199 ? -17.476 -9.972 7.513 1.00 92.38 199 LEU A C 1
ATOM 1611 O O . LEU A 1 199 ? -16.286 -10.168 7.305 1.00 92.38 199 LEU A O 1
ATOM 1615 N N . CYS A 1 200 ? -18.340 -9.796 6.506 1.00 93.38 200 CYS A N 1
ATOM 1616 C CA . CYS A 1 200 ? -17.923 -9.888 5.102 1.00 93.38 200 CYS A CA 1
ATOM 1617 C C . CYS A 1 200 ? -16.844 -8.851 4.747 1.00 93.38 200 CYS A C 1
ATOM 1619 O O . CYS A 1 200 ? -15.885 -9.189 4.061 1.00 93.38 200 CYS A O 1
ATOM 1621 N N . LYS A 1 201 ? -16.949 -7.614 5.258 1.00 92.69 201 LYS A N 1
ATOM 1622 C CA . LYS A 1 201 ? -15.943 -6.557 5.035 1.00 92.69 201 LYS A CA 1
ATOM 1623 C C . LYS A 1 201 ? -14.612 -6.925 5.691 1.00 92.69 201 LYS A C 1
ATOM 1625 O O . LYS A 1 201 ? -13.560 -6.751 5.080 1.00 92.69 201 LYS A O 1
ATOM 1630 N N . LYS A 1 202 ? -14.663 -7.489 6.904 1.00 94.25 202 LYS A N 1
ATOM 1631 C CA . LYS A 1 202 ? -13.478 -7.991 7.616 1.00 94.25 202 LYS A CA 1
ATOM 1632 C C . LYS A 1 202 ? -12.816 -9.143 6.875 1.00 94.25 202 LYS A C 1
ATOM 1634 O O . LYS A 1 202 ? -11.612 -9.106 6.667 1.00 94.25 202 LYS A O 1
ATOM 1639 N N . LEU A 1 203 ? -13.596 -10.129 6.437 1.00 96.38 203 LEU A N 1
ATOM 1640 C CA . LEU A 1 203 ? -13.087 -11.266 5.674 1.00 96.38 203 LEU A CA 1
ATOM 1641 C C . LEU A 1 203 ? -12.493 -10.825 4.334 1.00 96.38 203 LEU A C 1
ATOM 1643 O O . LEU A 1 203 ? -11.437 -11.319 3.970 1.00 96.38 203 LEU A O 1
ATOM 1647 N N . GLY A 1 204 ? -13.104 -9.860 3.638 1.00 97.06 204 GLY A N 1
ATOM 1648 C CA . GLY A 1 204 ? -12.555 -9.315 2.394 1.00 97.06 204 GLY A CA 1
ATOM 1649 C C . GLY A 1 204 ? -11.222 -8.587 2.595 1.00 97.06 204 GLY A C 1
ATOM 1650 O O . GLY A 1 204 ? -10.249 -8.868 1.900 1.00 97.06 204 GLY A O 1
ATOM 1651 N N . ALA A 1 205 ? -11.141 -7.695 3.587 1.00 96.81 205 ALA A N 1
ATOM 1652 C CA . ALA A 1 205 ? -9.889 -7.016 3.928 1.00 96.81 205 ALA A CA 1
ATOM 1653 C C . ALA A 1 205 ? -8.807 -8.001 4.407 1.00 96.81 205 ALA A C 1
ATOM 1655 O O . ALA A 1 205 ? -7.659 -7.925 3.974 1.00 96.81 205 ALA A O 1
ATOM 1656 N N . GLY A 1 206 ? -9.188 -8.952 5.265 1.00 97.31 206 GLY A N 1
ATOM 1657 C CA . GLY A 1 206 ? -8.315 -10.010 5.762 1.00 97.31 206 GLY A CA 1
ATOM 1658 C C . GLY A 1 206 ? -7.794 -10.904 4.641 1.00 97.31 206 GLY A C 1
ATOM 1659 O O . GLY A 1 206 ? -6.601 -11.172 4.603 1.00 97.31 206 GLY A O 1
ATOM 1660 N N . PHE A 1 207 ? -8.649 -11.294 3.692 1.00 97.81 207 PHE A N 1
ATOM 1661 C CA . PHE A 1 207 ? -8.258 -12.061 2.510 1.00 97.81 207 PHE A CA 1
ATOM 1662 C C . PHE A 1 207 ? -7.168 -11.337 1.718 1.00 97.81 207 PHE A C 1
ATOM 1664 O O . PHE A 1 207 ? -6.102 -11.903 1.513 1.00 97.81 207 PHE A O 1
ATOM 1671 N N . LEU A 1 208 ? -7.377 -10.067 1.356 1.00 98.38 208 LEU A N 1
ATOM 1672 C CA . LEU A 1 208 ? -6.391 -9.303 0.586 1.00 98.38 208 LEU A CA 1
ATOM 1673 C C . LEU A 1 208 ? -5.050 -9.146 1.326 1.00 98.38 208 LEU A C 1
ATOM 1675 O O . LEU A 1 208 ? -3.989 -9.330 0.727 1.00 98.38 208 LEU A O 1
ATOM 1679 N N . LEU A 1 209 ? -5.086 -8.837 2.628 1.00 97.81 209 LEU A N 1
ATOM 1680 C CA . LEU A 1 209 ? -3.879 -8.714 3.453 1.00 97.81 209 LEU A CA 1
ATOM 1681 C C . LEU A 1 209 ? -3.141 -10.054 3.575 1.00 97.81 209 LEU A C 1
ATOM 1683 O O . LEU A 1 209 ? -1.925 -10.098 3.400 1.00 97.81 209 LEU A O 1
ATOM 1687 N N . VAL A 1 210 ? -3.862 -11.149 3.830 1.00 97.56 210 VAL A N 1
ATOM 1688 C CA . VAL A 1 210 ? -3.281 -12.495 3.931 1.00 97.56 210 VAL A CA 1
ATOM 1689 C C . VAL A 1 210 ? -2.699 -12.935 2.591 1.00 97.56 210 VAL A C 1
ATOM 1691 O O . VAL A 1 210 ? -1.576 -13.427 2.572 1.00 97.56 210 VAL A O 1
ATOM 1694 N N . THR A 1 211 ? -3.385 -12.705 1.469 1.00 98.00 211 THR A N 1
ATOM 1695 C CA . THR A 1 211 ? -2.868 -13.018 0.128 1.00 98.00 211 THR A CA 1
ATOM 1696 C C . THR A 1 211 ? -1.533 -12.328 -0.133 1.00 98.00 211 THR A C 1
ATOM 1698 O O . THR A 1 211 ? -0.597 -12.973 -0.608 1.00 98.00 211 THR A O 1
ATOM 1701 N N . LEU A 1 212 ? -1.397 -11.046 0.218 1.00 97.88 212 LEU A N 1
ATOM 1702 C CA . LEU A 1 212 ? -0.128 -10.327 0.083 1.00 97.88 212 LEU A CA 1
ATOM 1703 C C . LEU A 1 212 ? 0.938 -10.833 1.067 1.00 97.88 212 LEU A C 1
ATOM 1705 O O . LEU A 1 212 ? 2.074 -11.043 0.655 1.00 97.88 212 LEU A O 1
ATOM 1709 N N . CYS A 1 213 ? 0.589 -11.110 2.328 1.00 96.00 213 CYS A N 1
ATOM 1710 C CA . CYS A 1 213 ? 1.516 -11.704 3.302 1.00 96.00 213 CYS A CA 1
ATOM 1711 C C . CYS A 1 213 ? 2.062 -13.060 2.838 1.00 96.00 213 CYS A C 1
ATOM 1713 O O . CYS A 1 213 ? 3.269 -13.294 2.891 1.00 96.00 213 CYS A O 1
ATOM 1715 N N . LEU A 1 214 ? 1.185 -13.944 2.357 1.00 96.12 214 LEU A N 1
ATOM 1716 C CA . LEU A 1 214 ? 1.575 -15.237 1.799 1.00 96.12 214 LEU A CA 1
ATOM 1717 C C . LEU A 1 214 ? 2.396 -15.065 0.521 1.00 96.12 214 LEU A C 1
ATOM 1719 O O . LEU A 1 214 ? 3.320 -15.841 0.297 1.00 96.12 214 LEU A O 1
ATOM 1723 N N . SER A 1 215 ? 2.104 -14.032 -0.275 1.00 96.69 215 SER A N 1
ATOM 1724 C CA . SER A 1 215 ? 2.900 -13.689 -1.455 1.00 96.69 215 SER A CA 1
ATOM 1725 C C . SER A 1 215 ? 4.317 -13.255 -1.102 1.00 96.69 215 SER A C 1
ATOM 1727 O O . SER A 1 215 ? 5.256 -13.670 -1.771 1.00 96.69 215 SER A O 1
ATOM 1729 N N . PHE A 1 216 ? 4.493 -12.474 -0.031 1.00 94.75 216 PHE A N 1
ATOM 1730 C CA . PHE A 1 216 ? 5.825 -12.128 0.461 1.00 94.75 216 PHE A CA 1
ATOM 1731 C C . PHE A 1 216 ? 6.561 -13.367 0.984 1.00 94.75 216 PHE A C 1
ATOM 1733 O O . PHE A 1 216 ? 7.754 -13.534 0.736 1.00 94.75 216 PHE A O 1
ATOM 1740 N N . TYR A 1 217 ? 5.855 -14.234 1.714 1.00 94.31 217 TYR A N 1
ATOM 1741 C CA . TYR A 1 217 ? 6.464 -15.368 2.397 1.00 94.31 217 TYR A CA 1
ATOM 1742 C C . TYR A 1 217 ? 6.861 -16.499 1.446 1.00 94.31 217 TYR A C 1
ATOM 1744 O O . TYR A 1 217 ? 8.013 -16.920 1.473 1.00 94.31 217 TYR A O 1
ATOM 1752 N N . PHE A 1 218 ? 5.946 -16.997 0.612 1.00 93.94 218 PHE A N 1
ATOM 1753 C CA . PHE A 1 218 ? 6.225 -18.129 -0.272 1.00 93.94 218 PHE A CA 1
ATOM 1754 C C . PHE A 1 218 ? 6.947 -17.686 -1.545 1.00 93.94 218 PHE A C 1
ATOM 1756 O O . PHE A 1 218 ? 6.467 -16.818 -2.277 1.00 93.94 218 PHE A O 1
ATOM 1763 N N . GLN A 1 219 ? 8.070 -18.337 -1.852 1.00 91.81 219 GLN A N 1
ATOM 1764 C CA . GLN A 1 219 ? 8.888 -18.038 -3.029 1.00 91.81 219 GLN A CA 1
ATOM 1765 C C . GLN A 1 219 ? 8.090 -18.081 -4.342 1.00 91.81 219 GLN A C 1
ATOM 1767 O O . GLN A 1 219 ? 8.144 -17.122 -5.112 1.00 91.81 219 GLN A O 1
ATOM 1772 N N . ILE A 1 220 ? 7.306 -19.138 -4.579 1.00 92.81 220 ILE A N 1
ATOM 1773 C CA . ILE A 1 220 ? 6.489 -19.264 -5.795 1.00 92.81 220 ILE A CA 1
ATOM 1774 C C . ILE A 1 220 ? 5.506 -18.101 -5.978 1.00 92.81 220 ILE A C 1
ATOM 1776 O O . ILE A 1 220 ? 5.406 -17.536 -7.065 1.00 92.81 220 ILE A O 1
ATOM 1780 N N . PHE A 1 221 ? 4.811 -17.689 -4.918 1.00 94.81 221 PHE A N 1
ATOM 1781 C CA . PHE A 1 221 ? 3.865 -16.580 -5.007 1.00 94.81 221 PHE A CA 1
ATOM 1782 C C . PHE A 1 221 ? 4.591 -15.260 -5.236 1.00 94.81 221 PHE A C 1
ATOM 1784 O O . PHE A 1 221 ? 4.151 -14.468 -6.064 1.00 94.81 221 PHE A O 1
ATOM 1791 N N . ASN A 1 222 ? 5.742 -15.053 -4.595 1.00 93.69 222 ASN A N 1
ATOM 1792 C CA . ASN A 1 222 ? 6.575 -13.888 -4.856 1.00 93.69 222 ASN A CA 1
ATOM 1793 C C . ASN A 1 222 ? 7.013 -13.810 -6.330 1.00 93.69 222 ASN A C 1
ATOM 1795 O O . ASN A 1 222 ? 6.987 -12.736 -6.928 1.00 93.69 222 ASN A O 1
ATOM 1799 N N . LEU A 1 223 ? 7.368 -14.947 -6.938 1.00 92.50 223 LEU A N 1
ATOM 1800 C CA . LEU A 1 223 ? 7.734 -15.020 -8.353 1.00 92.50 223 LEU A CA 1
ATOM 1801 C C . LEU A 1 223 ? 6.574 -14.643 -9.279 1.00 92.50 223 LEU A C 1
ATOM 1803 O O . LEU A 1 223 ? 6.817 -13.959 -10.270 1.00 92.50 223 LEU A O 1
ATOM 1807 N N . VAL A 1 224 ? 5.324 -15.000 -8.955 1.00 94.19 224 VAL A N 1
ATOM 1808 C CA . VAL A 1 224 ? 4.142 -14.603 -9.752 1.00 94.19 224 VAL A CA 1
ATOM 1809 C C . VAL A 1 224 ? 4.070 -13.083 -9.904 1.00 94.19 224 VAL A C 1
ATOM 1811 O O . VAL A 1 224 ? 3.930 -12.588 -11.021 1.00 94.19 224 VAL A O 1
ATOM 1814 N N . TRP A 1 225 ? 4.255 -12.329 -8.816 1.00 95.00 225 TRP A N 1
ATOM 1815 C CA . TRP A 1 225 ? 4.272 -10.857 -8.849 1.00 95.00 225 TRP A CA 1
ATOM 1816 C C . TRP A 1 225 ? 5.421 -10.277 -9.677 1.00 95.00 225 TRP A C 1
ATOM 1818 O O . TRP A 1 225 ? 5.356 -9.130 -10.114 1.00 95.00 225 TRP A O 1
ATOM 1828 N N . HIS A 1 226 ? 6.466 -11.065 -9.907 1.00 91.19 226 HIS A N 1
ATOM 1829 C CA . HIS A 1 226 ? 7.647 -10.687 -10.669 1.00 91.19 226 HIS A CA 1
ATOM 1830 C C . HIS A 1 226 ? 7.682 -11.300 -12.084 1.00 91.19 226 HIS A C 1
ATOM 1832 O O . HIS A 1 226 ? 8.711 -11.222 -12.752 1.00 91.19 226 HIS A O 1
ATOM 1838 N N . GLY A 1 227 ? 6.570 -11.875 -12.564 1.00 89.56 227 GLY A N 1
ATOM 1839 C CA . GLY A 1 227 ? 6.485 -12.470 -13.903 1.00 89.56 227 GLY A CA 1
ATOM 1840 C C . GLY A 1 227 ? 7.276 -13.774 -14.025 1.00 89.56 227 GLY A C 1
ATOM 1841 O O . GLY A 1 227 ? 7.919 -14.019 -15.042 1.00 89.56 227 GLY A O 1
ATOM 1842 N N . PHE A 1 228 ? 7.271 -14.574 -12.955 1.00 88.56 228 PHE A N 1
ATOM 1843 C CA . PHE A 1 228 ? 7.988 -15.845 -12.803 1.00 88.56 228 PHE A CA 1
ATOM 1844 C C . PHE A 1 228 ? 9.513 -15.751 -12.903 1.00 88.56 228 PHE A C 1
ATOM 1846 O O . PHE A 1 228 ? 10.189 -16.761 -13.070 1.00 88.56 228 PHE A O 1
ATOM 1853 N N . ASN A 1 229 ? 10.059 -14.546 -12.742 1.00 85.62 229 ASN A N 1
ATOM 1854 C CA . ASN A 1 229 ? 11.490 -14.296 -12.741 1.00 85.62 229 ASN A CA 1
ATOM 1855 C C . ASN A 1 229 ? 11.913 -13.597 -11.447 1.00 85.62 229 ASN A C 1
ATOM 1857 O O . ASN A 1 229 ? 11.257 -12.639 -11.028 1.00 85.62 229 ASN A O 1
ATOM 1861 N N . PRO A 1 230 ? 13.012 -14.022 -10.802 1.00 82.12 230 PRO A N 1
ATOM 1862 C CA . PRO A 1 230 ? 13.479 -13.368 -9.593 1.00 82.12 230 PRO A CA 1
ATOM 1863 C C . PRO A 1 230 ? 13.931 -11.930 -9.905 1.00 82.12 230 PRO A C 1
ATOM 1865 O O . PRO A 1 230 ? 14.587 -11.675 -10.922 1.00 82.12 230 PRO A O 1
ATOM 1868 N N . PRO A 1 231 ? 13.604 -10.952 -9.045 1.00 78.25 231 PRO A N 1
ATOM 1869 C CA . PRO A 1 231 ? 14.081 -9.591 -9.223 1.00 78.25 231 PRO A CA 1
ATOM 1870 C C . PRO A 1 231 ? 15.599 -9.537 -8.994 1.00 78.25 231 PRO A C 1
ATOM 1872 O O . PRO A 1 231 ? 16.105 -10.053 -8.004 1.00 78.25 231 PRO A O 1
ATOM 1875 N N . SER A 1 232 ? 16.337 -8.846 -9.867 1.00 69.25 232 SER A N 1
ATOM 1876 C CA . SER A 1 232 ? 17.798 -8.686 -9.738 1.00 69.25 232 SER A CA 1
ATOM 1877 C C . SER A 1 232 ? 18.222 -7.826 -8.540 1.00 69.25 232 SER A C 1
ATOM 1879 O O . SER A 1 232 ? 19.391 -7.799 -8.165 1.00 69.25 232 SER A O 1
ATOM 1881 N N . SER A 1 233 ? 17.285 -7.072 -7.964 1.00 78.38 233 SER A N 1
ATOM 1882 C CA . SER A 1 233 ? 17.445 -6.209 -6.791 1.00 78.38 233 SER A CA 1
ATOM 1883 C C . SER A 1 233 ? 16.072 -5.732 -6.328 1.00 78.38 233 SER A C 1
ATOM 1885 O O . SER A 1 233 ? 15.111 -5.841 -7.088 1.00 78.38 233 SER A O 1
ATOM 1887 N N . PHE A 1 234 ? 15.992 -5.138 -5.139 1.00 82.38 234 PHE A N 1
ATOM 1888 C CA . PHE A 1 234 ? 14.791 -4.519 -4.583 1.00 82.38 234 PHE A CA 1
ATOM 1889 C C . PHE A 1 234 ? 13.613 -5.506 -4.554 1.00 82.38 234 PHE A C 1
ATOM 1891 O O . PHE A 1 234 ? 12.674 -5.376 -5.345 1.00 82.38 234 PHE A O 1
ATOM 1898 N N . PRO A 1 235 ? 13.685 -6.539 -3.697 1.00 85.56 235 PRO A N 1
ATOM 1899 C CA . PRO A 1 235 ? 12.643 -7.553 -3.629 1.00 85.56 235 PRO A CA 1
ATOM 1900 C C . PRO A 1 235 ? 11.322 -6.948 -3.143 1.00 85.56 235 PRO A C 1
ATOM 1902 O O . PRO A 1 235 ? 11.307 -5.914 -2.476 1.00 85.56 235 PRO A O 1
ATOM 1905 N N . TYR A 1 236 ? 10.211 -7.615 -3.467 1.00 90.69 236 TYR A N 1
ATOM 1906 C CA . TYR A 1 236 ? 8.868 -7.237 -3.014 1.00 90.69 236 TYR A CA 1
ATOM 1907 C C . TYR A 1 236 ? 8.422 -5.837 -3.453 1.00 90.69 236 TYR A C 1
ATOM 1909 O O . TYR A 1 236 ? 7.791 -5.111 -2.687 1.00 90.69 236 TYR A O 1
ATOM 1917 N N . ARG A 1 237 ? 8.688 -5.456 -4.711 1.00 92.44 237 ARG A N 1
ATOM 1918 C CA . ARG A 1 237 ? 8.264 -4.148 -5.258 1.00 92.44 237 ARG A CA 1
ATOM 1919 C C . ARG A 1 237 ? 6.746 -3.897 -5.233 1.00 92.44 237 ARG A C 1
ATOM 1921 O O . ARG A 1 237 ? 6.309 -2.788 -5.489 1.00 92.44 237 ARG A O 1
ATOM 1928 N N . TYR A 1 238 ? 5.939 -4.900 -4.906 1.00 95.56 238 TYR A N 1
ATOM 1929 C CA . TYR A 1 238 ? 4.498 -4.770 -4.699 1.00 95.56 238 TYR A CA 1
ATOM 1930 C C . TYR A 1 238 ? 4.117 -4.497 -3.230 1.00 95.56 238 TYR A C 1
ATOM 1932 O O . TYR A 1 238 ? 2.932 -4.467 -2.902 1.00 95.56 238 TYR A O 1
ATOM 1940 N N . SER A 1 239 ? 5.080 -4.280 -2.320 1.00 95.88 239 SER A N 1
ATOM 1941 C CA . SER A 1 239 ? 4.788 -4.084 -0.891 1.00 95.88 239 SER A CA 1
ATOM 1942 C C . SER A 1 239 ? 3.965 -2.827 -0.591 1.00 95.88 239 SER A C 1
ATOM 1944 O O . SER A 1 239 ? 3.246 -2.801 0.407 1.00 95.88 239 SER A O 1
ATOM 1946 N N . PHE A 1 240 ? 3.977 -1.833 -1.486 1.00 96.88 240 PHE A N 1
ATOM 1947 C CA . PHE A 1 240 ? 3.105 -0.657 -1.400 1.00 96.88 240 PHE A CA 1
ATOM 1948 C C . PHE A 1 240 ? 1.611 -1.012 -1.423 1.00 96.88 240 PHE A C 1
ATOM 1950 O O . PHE A 1 240 ? 0.817 -0.319 -0.794 1.00 96.88 240 PHE A O 1
ATOM 1957 N N . LEU A 1 241 ? 1.216 -2.106 -2.089 1.00 98.31 241 LEU A N 1
ATOM 1958 C CA . LEU A 1 241 ? -0.174 -2.578 -2.105 1.00 98.31 241 LEU A CA 1
ATOM 1959 C C . LEU A 1 241 ? -0.636 -2.980 -0.705 1.00 98.31 241 LEU A C 1
ATOM 1961 O O . LEU A 1 241 ? -1.769 -2.708 -0.311 1.00 98.31 241 LEU A O 1
ATOM 1965 N N . PHE A 1 242 ? 0.264 -3.596 0.063 1.00 98.12 242 PHE A N 1
ATOM 1966 C CA . PHE A 1 242 ? -0.007 -3.995 1.436 1.00 98.12 242 PHE A CA 1
ATOM 1967 C C . PHE A 1 242 ? -0.150 -2.768 2.337 1.00 98.12 242 PHE A C 1
ATOM 1969 O O . PHE A 1 242 ? -1.151 -2.643 3.040 1.00 98.12 242 PHE A O 1
ATOM 1976 N N . SER A 1 243 ? 0.787 -1.817 2.254 1.00 97.75 243 SER A N 1
ATOM 1977 C CA . SER A 1 243 ? 0.692 -0.536 2.967 1.00 97.75 243 SER A CA 1
ATOM 1978 C C . SER A 1 243 ? -0.584 0.230 2.609 1.00 97.75 243 SER A C 1
ATOM 1980 O O . SER A 1 243 ? -1.270 0.728 3.498 1.00 97.75 243 SER A O 1
ATOM 1982 N N . PHE A 1 244 ? -0.959 0.273 1.328 1.00 98.06 244 PHE A N 1
ATOM 1983 C CA . PHE A 1 244 ? -2.199 0.902 0.878 1.00 98.06 244 PHE A CA 1
ATOM 1984 C C . PHE A 1 244 ? -3.441 0.246 1.492 1.00 98.06 244 PHE A C 1
ATOM 1986 O O . PHE A 1 244 ? -4.339 0.950 1.950 1.00 98.06 244 PHE A O 1
ATOM 1993 N N . LEU A 1 245 ? -3.501 -1.089 1.546 1.00 97.94 245 LEU A N 1
ATOM 1994 C CA . LEU A 1 245 ? -4.619 -1.789 2.182 1.00 97.94 245 LEU A CA 1
ATOM 1995 C C . LEU A 1 245 ? -4.705 -1.505 3.678 1.00 97.94 245 LEU A C 1
ATOM 1997 O O . LEU A 1 245 ? -5.808 -1.276 4.169 1.00 97.94 245 LEU A O 1
ATOM 2001 N N . LEU A 1 246 ? -3.572 -1.462 4.386 1.00 97.25 246 LEU A N 1
ATOM 2002 C CA . LEU A 1 246 ? -3.550 -1.048 5.789 1.00 97.25 246 LEU A CA 1
ATOM 2003 C C . LEU A 1 246 ? -4.142 0.358 5.937 1.00 97.25 246 LEU A C 1
ATOM 2005 O O . LEU A 1 246 ? -5.112 0.543 6.668 1.00 97.25 246 LEU A O 1
ATOM 2009 N N . ILE A 1 247 ? -3.656 1.328 5.161 1.00 97.50 247 ILE A N 1
ATOM 2010 C CA . ILE A 1 247 ? -4.165 2.707 5.172 1.00 97.50 247 ILE A CA 1
ATOM 2011 C C . ILE A 1 247 ? -5.675 2.746 4.887 1.00 97.50 247 ILE A C 1
ATOM 2013 O O . ILE A 1 247 ? -6.421 3.406 5.611 1.00 97.50 247 ILE A O 1
ATOM 2017 N N . LEU A 1 248 ? -6.152 1.996 3.889 1.00 95.56 248 LEU A N 1
ATOM 2018 C CA . LEU A 1 248 ? -7.569 1.935 3.529 1.00 95.56 248 LEU A CA 1
ATOM 2019 C C . LEU A 1 248 ? -8.430 1.319 4.648 1.00 95.56 248 LEU A C 1
ATOM 2021 O O . LEU A 1 248 ? -9.521 1.816 4.932 1.00 95.56 248 LEU A O 1
ATOM 2025 N N . THR A 1 249 ? -7.953 0.254 5.297 1.00 94.38 249 THR A N 1
ATOM 2026 C CA . THR A 1 249 ? -8.650 -0.370 6.436 1.00 94.38 249 THR A CA 1
ATOM 2027 C C . THR A 1 249 ? -8.652 0.522 7.675 1.00 94.38 249 THR A C 1
ATOM 2029 O O . THR A 1 249 ? -9.673 0.617 8.356 1.00 94.38 249 THR A O 1
ATOM 2032 N N . ALA A 1 250 ? -7.554 1.236 7.937 1.00 93.56 250 ALA A N 1
ATOM 2033 C CA . ALA A 1 250 ? -7.439 2.201 9.023 1.00 93.56 250 ALA A CA 1
ATOM 2034 C C . ALA A 1 250 ? -8.386 3.392 8.840 1.00 93.56 250 ALA A C 1
ATOM 2036 O O . ALA A 1 250 ? -9.050 3.794 9.796 1.00 93.56 250 ALA A O 1
ATOM 2037 N N . TRP A 1 251 ? -8.489 3.916 7.614 1.00 93.06 251 TRP A N 1
ATOM 2038 C CA . TRP A 1 251 ? -9.440 4.972 7.266 1.00 93.06 251 TRP A CA 1
ATOM 2039 C C . TRP A 1 251 ? -10.866 4.570 7.606 1.00 93.06 251 TRP A C 1
ATOM 2041 O O . TRP A 1 251 ? -11.559 5.278 8.339 1.00 93.06 251 TRP A O 1
ATOM 2051 N N . TYR A 1 252 ? -11.269 3.386 7.156 1.00 89.94 252 TYR A N 1
ATOM 2052 C CA . TYR A 1 252 ? -12.619 2.929 7.424 1.00 89.94 252 TYR A CA 1
ATOM 2053 C C . TYR A 1 252 ? -12.890 2.645 8.891 1.00 89.94 252 TYR A C 1
ATOM 2055 O O . TYR A 1 252 ? -13.990 2.904 9.379 1.00 89.94 252 TYR A O 1
ATOM 2063 N N . SER A 1 253 ? -11.882 2.116 9.589 1.00 89.31 253 SER A N 1
ATOM 2064 C CA . SER A 1 253 ? -11.929 1.946 11.034 1.00 89.31 253 SER A CA 1
ATOM 2065 C C . SER A 1 253 ? -12.338 3.257 11.685 1.00 89.31 253 SER A C 1
ATOM 2067 O O . SER A 1 253 ? -13.391 3.308 12.312 1.00 89.31 253 SER A O 1
ATOM 2069 N N . LEU A 1 254 ? -11.566 4.325 11.441 1.00 88.12 254 LEU A N 1
ATOM 2070 C CA . LEU A 1 254 ? -11.750 5.639 12.054 1.00 88.12 254 LEU A CA 1
ATOM 2071 C C . LEU A 1 254 ? -13.126 6.251 11.757 1.00 88.12 254 LEU A C 1
ATOM 2073 O O . LEU A 1 254 ? -13.735 6.831 12.654 1.00 88.12 254 LEU A O 1
ATOM 2077 N N . GLU A 1 255 ? -13.632 6.084 10.534 1.00 85.94 255 GLU A N 1
ATOM 2078 C CA . GLU A 1 255 ? -14.968 6.547 10.133 1.00 85.94 255 GLU A CA 1
ATOM 2079 C C . GLU A 1 255 ? -16.097 5.842 10.910 1.00 85.94 255 GLU A C 1
ATOM 2081 O O . GLU A 1 255 ? -17.122 6.448 11.207 1.00 85.94 255 GLU A O 1
ATOM 2086 N N . HIS A 1 256 ? -15.891 4.582 11.307 1.00 84.25 256 HIS A N 1
ATOM 2087 C CA . HIS A 1 256 ? -16.890 3.750 11.990 1.00 84.25 256 HIS A CA 1
ATOM 2088 C C . HIS A 1 256 ? -16.613 3.589 13.497 1.00 84.25 256 HIS A C 1
ATOM 2090 O O . HIS A 1 256 ? -17.176 2.696 14.145 1.00 84.25 256 HIS A O 1
ATOM 2096 N N . LEU A 1 257 ? -15.742 4.432 14.071 1.00 80.69 257 LEU A N 1
ATOM 2097 C CA . LEU A 1 257 ? -15.486 4.482 15.511 1.00 80.69 257 LEU A CA 1
ATOM 2098 C C . LEU A 1 257 ? -16.522 5.346 16.236 1.00 80.69 257 LEU A C 1
ATOM 2100 O O . LEU A 1 257 ? -16.804 6.491 15.863 1.00 80.69 257 LEU A O 1
ATOM 2104 N N . ASP A 1 258 ? -17.034 4.822 17.347 1.00 74.69 258 ASP A N 1
ATOM 2105 C CA . ASP A 1 258 ? -17.939 5.529 18.240 1.00 74.69 258 ASP A CA 1
ATOM 2106 C C . ASP A 1 258 ? -17.613 5.270 19.717 1.00 74.69 258 ASP A C 1
ATOM 2108 O O . ASP A 1 258 ? -16.728 4.478 20.045 1.00 74.69 258 ASP A O 1
ATOM 2112 N N . ALA A 1 259 ? -18.325 5.958 20.616 1.00 67.69 259 ALA A N 1
ATOM 2113 C CA . ALA A 1 259 ? -18.111 5.844 22.059 1.00 67.69 259 ALA A CA 1
ATOM 2114 C C . ALA A 1 259 ? -18.370 4.418 22.590 1.00 67.69 259 ALA A C 1
ATOM 2116 O O . ALA A 1 259 ? -17.759 4.011 23.575 1.00 67.69 259 ALA A O 1
ATOM 2117 N N . GLY A 1 260 ? -19.224 3.629 21.925 1.00 65.69 260 GLY A N 1
ATOM 2118 C CA . GLY A 1 260 ? -19.448 2.219 22.255 1.00 65.69 260 GLY A CA 1
ATOM 2119 C C . GLY A 1 260 ? -18.237 1.328 21.955 1.00 65.69 260 GLY A C 1
ATOM 2120 O O . GLY A 1 260 ? -17.947 0.403 22.716 1.00 65.69 260 GLY A O 1
ATOM 2121 N N . THR A 1 261 ? -17.469 1.645 20.909 1.00 64.56 261 THR A N 1
ATOM 2122 C CA . THR A 1 261 ? -16.218 0.950 20.553 1.00 64.56 261 THR A CA 1
ATOM 2123 C C . THR A 1 261 ? -15.090 1.183 21.577 1.00 64.56 261 THR A C 1
ATOM 2125 O O . THR A 1 261 ? -14.145 0.395 21.663 1.00 64.56 261 THR A O 1
ATOM 2128 N N . VAL A 1 262 ? -15.224 2.197 22.443 1.00 60.00 262 VAL A N 1
ATOM 2129 C CA . VAL A 1 262 ? -14.288 2.566 23.530 1.00 60.00 262 VAL A CA 1
ATOM 2130 C C . VAL A 1 262 ? -14.313 1.564 24.703 1.00 60.00 262 VAL A C 1
ATOM 2132 O O . VAL A 1 262 ? -13.660 1.749 25.719 1.00 60.00 262 VAL A O 1
ATOM 2135 N N . LYS A 1 263 ? -15.010 0.432 24.616 1.00 61.50 263 LYS A N 1
ATOM 2136 C CA . LYS A 1 263 ? -14.792 -0.685 25.565 1.00 61.50 263 LYS A CA 1
ATOM 2137 C C . LYS A 1 263 ? -13.831 -1.751 25.021 1.00 61.50 263 LYS A C 1
ATOM 2139 O O . LYS A 1 263 ? -13.314 -2.555 25.785 1.00 61.50 263 LYS A O 1
ATOM 2144 N N . ILE A 1 264 ? -13.541 -1.718 23.715 1.00 59.59 264 ILE A N 1
ATOM 2145 C CA . ILE A 1 264 ? -12.790 -2.750 22.972 1.00 59.59 264 ILE A CA 1
ATOM 2146 C C . ILE A 1 264 ? -11.313 -2.354 22.744 1.00 59.59 264 ILE A C 1
ATOM 2148 O O . ILE A 1 264 ? -10.443 -3.212 22.620 1.00 59.59 264 ILE A O 1
ATOM 2152 N N . TRP A 1 265 ? -11.006 -1.054 22.733 1.00 60.75 265 TRP A N 1
ATOM 2153 C CA . TRP A 1 265 ? -9.660 -0.487 22.539 1.00 60.75 265 TRP A CA 1
ATOM 2154 C C . TRP A 1 265 ? -8.685 -0.654 23.723 1.00 60.75 265 TRP A C 1
ATOM 2156 O O . TRP A 1 265 ? -7.492 -0.769 23.473 1.00 60.75 265 TRP A O 1
ATOM 2166 N N . TYR A 1 266 ? -9.144 -0.710 24.983 1.00 56.34 266 TYR A N 1
ATOM 2167 C CA . TYR A 1 266 ? -8.2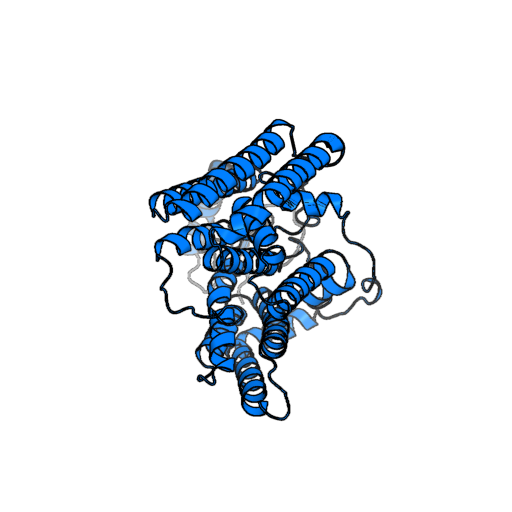66 -0.867 26.160 1.00 56.34 266 TYR A CA 1
ATOM 2168 C C . TYR A 1 266 ? -7.483 -2.194 26.113 1.00 56.34 266 TYR A C 1
ATOM 2170 O O . TYR A 1 266 ? -6.256 -2.162 26.187 1.00 56.34 266 TYR A O 1
ATOM 2178 N N . PRO A 1 267 ? -8.132 -3.352 25.880 1.00 57.31 267 PRO A N 1
ATOM 2179 C CA . PRO A 1 267 ? -7.430 -4.619 25.678 1.00 57.31 267 PRO A CA 1
ATOM 2180 C C . PRO A 1 267 ? -6.562 -4.632 24.415 1.00 57.31 267 PRO A C 1
ATOM 2182 O O . PRO A 1 267 ? -5.493 -5.225 24.430 1.00 57.31 267 PRO A O 1
ATOM 2185 N N . ALA A 1 268 ? -6.988 -3.970 23.332 1.00 61.06 268 ALA A N 1
ATOM 2186 C CA . ALA A 1 268 ? -6.252 -3.921 22.063 1.00 61.06 268 ALA A CA 1
ATOM 2187 C C . ALA A 1 268 ? -4.969 -3.080 22.151 1.00 61.06 268 ALA A C 1
ATOM 2189 O O . ALA A 1 268 ? -3.925 -3.473 21.637 1.00 61.06 268 ALA A O 1
ATOM 2190 N N . ALA A 1 269 ? -5.044 -1.932 22.825 1.00 61.78 269 ALA A N 1
ATOM 2191 C CA . ALA A 1 269 ? -3.916 -1.052 23.091 1.00 61.78 269 ALA A CA 1
ATOM 2192 C C . ALA A 1 269 ? -2.941 -1.705 24.077 1.00 61.78 269 ALA A C 1
ATOM 2194 O O . ALA A 1 269 ? -1.738 -1.695 23.835 1.00 61.78 269 ALA A O 1
ATOM 2195 N N . ILE A 1 270 ? -3.451 -2.354 25.129 1.00 59.62 270 ILE A N 1
ATOM 2196 C CA . ILE A 1 270 ? -2.634 -3.119 26.079 1.00 59.62 270 ILE A CA 1
ATOM 2197 C C . ILE A 1 270 ? -1.979 -4.322 25.390 1.00 59.62 270 ILE A C 1
ATOM 2199 O O . ILE A 1 270 ? -0.783 -4.524 25.555 1.00 59.62 270 ILE A O 1
ATOM 2203 N N . ALA A 1 271 ? -2.705 -5.081 24.567 1.00 61.25 271 ALA A N 1
ATOM 2204 C CA . ALA A 1 271 ? -2.150 -6.208 23.818 1.00 61.25 271 ALA A CA 1
ATOM 2205 C C . ALA A 1 271 ? -1.133 -5.758 22.763 1.00 61.25 271 ALA A C 1
ATOM 2207 O O . ALA A 1 271 ? -0.102 -6.399 22.613 1.00 61.25 271 ALA A O 1
ATOM 2208 N N . GLY A 1 272 ? -1.372 -4.644 22.067 1.00 64.94 272 GLY A N 1
ATOM 2209 C CA . GLY A 1 272 ? -0.423 -4.068 21.112 1.00 64.94 272 GLY A CA 1
ATOM 2210 C C . GLY A 1 272 ? 0.863 -3.603 21.792 1.00 64.94 272 GLY A C 1
ATOM 2211 O O . GLY A 1 272 ? 1.954 -3.959 21.353 1.00 64.94 272 GLY A O 1
ATOM 2212 N N . VAL A 1 273 ? 0.745 -2.889 22.915 1.00 62.25 273 VAL A N 1
ATOM 2213 C CA . VAL A 1 273 ? 1.893 -2.489 23.739 1.00 62.25 273 VAL A CA 1
ATOM 2214 C C . VAL A 1 273 ? 2.608 -3.715 24.307 1.00 62.25 273 VAL A C 1
ATOM 2216 O O . VAL A 1 273 ? 3.832 -3.750 24.267 1.00 62.25 273 VAL A O 1
ATOM 2219 N N . LEU A 1 274 ? 1.890 -4.744 24.767 1.00 58.22 274 LEU A N 1
ATOM 2220 C CA . LEU A 1 274 ? 2.471 -5.992 25.276 1.00 58.22 274 LEU A CA 1
ATOM 2221 C C . LEU A 1 274 ? 3.155 -6.817 24.186 1.00 58.22 274 LEU A C 1
ATOM 2223 O O . LEU A 1 274 ? 4.234 -7.333 24.429 1.00 58.22 274 LEU A O 1
ATOM 2227 N N . ILE A 1 275 ? 2.592 -6.918 22.983 1.00 66.69 275 ILE A N 1
ATOM 2228 C CA . ILE A 1 275 ? 3.208 -7.625 21.853 1.00 66.69 275 ILE A CA 1
ATOM 2229 C C . ILE A 1 275 ? 4.477 -6.902 21.422 1.00 66.69 275 ILE A C 1
ATOM 2231 O O . ILE A 1 275 ? 5.515 -7.541 21.277 1.00 66.69 275 ILE A O 1
ATOM 2235 N N . VAL A 1 276 ? 4.432 -5.574 21.295 1.00 64.88 276 VAL A N 1
ATOM 2236 C CA . VAL A 1 276 ? 5.632 -4.778 21.023 1.00 64.88 276 VAL A CA 1
ATOM 2237 C C . VAL A 1 276 ? 6.647 -4.982 22.147 1.00 64.88 276 VAL A C 1
ATOM 2239 O O . VAL A 1 276 ? 7.782 -5.309 21.834 1.00 64.88 276 VAL A O 1
ATOM 2242 N N . SER A 1 277 ? 6.229 -4.922 23.421 1.00 57.56 277 SER A N 1
ATOM 2243 C CA . SER A 1 277 ? 7.045 -5.175 24.630 1.00 57.56 277 SER A CA 1
ATOM 2244 C C . SER A 1 277 ? 7.676 -6.572 24.666 1.00 57.56 277 SER A C 1
ATOM 2246 O O . SER A 1 277 ? 8.840 -6.714 25.023 1.00 57.56 277 SER A O 1
ATOM 2248 N N . ILE A 1 278 ? 6.956 -7.611 24.250 1.00 63.12 278 ILE A N 1
ATOM 2249 C CA . ILE A 1 278 ? 7.459 -8.987 24.167 1.00 63.12 278 ILE A CA 1
ATOM 2250 C C . ILE A 1 278 ? 8.463 -9.110 23.017 1.00 63.12 278 ILE A C 1
ATOM 2252 O O . ILE A 1 278 ? 9.517 -9.714 23.190 1.00 63.12 278 ILE A O 1
ATOM 2256 N N . LEU A 1 279 ? 8.204 -8.467 21.876 1.00 61.47 279 LEU A N 1
ATOM 2257 C CA . LEU A 1 279 ? 9.155 -8.391 20.764 1.00 61.47 279 LEU A CA 1
ATOM 2258 C C . LEU A 1 279 ? 10.423 -7.595 21.147 1.00 61.47 279 LEU A C 1
ATOM 2260 O O . LEU A 1 279 ? 11.517 -7.987 20.744 1.00 61.47 279 LEU A O 1
ATOM 2264 N N . VAL A 1 280 ? 10.309 -6.561 21.998 1.00 57.50 280 VAL A N 1
ATOM 2265 C CA . VAL A 1 280 ? 11.450 -5.867 22.640 1.00 57.50 280 VAL A CA 1
ATOM 2266 C C . VAL A 1 280 ? 12.261 -6.824 23.498 1.00 57.50 280 VAL A C 1
ATOM 2268 O O . VAL A 1 280 ? 13.484 -6.831 23.423 1.00 57.50 280 VAL A O 1
ATOM 2271 N N . LEU A 1 281 ? 11.604 -7.633 24.327 1.00 54.44 281 LEU A N 1
ATOM 2272 C CA . LEU A 1 281 ? 12.281 -8.576 25.219 1.00 54.44 281 LEU A CA 1
ATOM 2273 C C . LEU A 1 281 ? 13.013 -9.684 24.438 1.00 54.44 281 LEU A C 1
ATOM 2275 O O . LEU A 1 281 ? 13.964 -10.272 24.946 1.00 54.44 281 LEU A O 1
ATOM 2279 N N . MET A 1 282 ? 12.655 -9.902 23.168 1.00 57.78 282 MET A N 1
ATOM 2280 C CA . MET A 1 282 ? 13.370 -10.773 22.225 1.00 57.78 282 MET A CA 1
ATOM 2281 C C . MET A 1 282 ? 14.530 -10.072 21.479 1.00 57.78 282 MET A C 1
ATOM 2283 O O . MET A 1 282 ? 15.004 -10.581 20.465 1.00 57.78 282 MET A O 1
ATOM 2287 N N . GLN A 1 283 ? 15.023 -8.935 21.988 1.00 53.88 283 GLN A N 1
ATOM 2288 C CA . GLN A 1 283 ? 16.039 -8.014 21.436 1.00 53.88 283 GLN A CA 1
ATOM 2289 C C . GLN A 1 283 ? 17.291 -8.609 20.758 1.00 53.88 283 GLN A C 1
ATOM 2291 O O . GLN A 1 283 ? 17.952 -7.908 19.997 1.00 53.88 283 GLN A O 1
ATOM 2296 N N . LYS A 1 284 ? 17.634 -9.883 20.974 1.00 52.75 284 LYS A N 1
ATOM 2297 C CA . LYS A 1 284 ? 18.814 -10.529 20.367 1.00 52.75 284 LYS A CA 1
ATOM 2298 C C . LYS A 1 284 ? 18.687 -10.847 18.865 1.00 52.75 284 LYS A C 1
ATOM 2300 O O . LYS A 1 284 ? 19.621 -11.413 18.307 1.00 52.75 284 LYS A O 1
ATOM 2305 N N . VAL A 1 285 ? 17.563 -10.540 18.210 1.00 53.19 285 VAL A N 1
ATOM 2306 C CA . VAL A 1 285 ? 17.206 -11.177 16.924 1.00 53.19 285 VAL A CA 1
ATOM 2307 C C . VAL A 1 285 ? 17.297 -10.261 15.691 1.00 53.19 285 VAL A C 1
ATOM 2309 O O . VAL A 1 285 ? 17.529 -10.776 14.603 1.00 53.19 285 VAL A O 1
ATOM 2312 N N . SER A 1 286 ? 17.190 -8.930 15.810 1.00 55.97 286 SER A N 1
ATOM 2313 C CA . SER A 1 286 ? 17.082 -8.052 14.626 1.00 55.97 286 SER A CA 1
ATOM 2314 C C . SER A 1 286 ? 18.147 -6.946 14.552 1.00 55.97 286 SER A C 1
ATOM 2316 O O . SER A 1 286 ? 18.192 -6.089 15.442 1.00 55.97 286 SER A O 1
ATOM 2318 N N . PRO A 1 287 ? 18.945 -6.876 13.471 1.00 58.53 287 PRO A N 1
ATOM 2319 C CA . PRO A 1 287 ? 19.862 -5.765 13.234 1.00 58.53 287 PRO A CA 1
ATOM 2320 C C . PRO A 1 287 ? 19.110 -4.427 13.121 1.00 58.53 287 PRO A C 1
ATOM 2322 O O . PRO A 1 287 ? 18.176 -4.305 12.333 1.00 58.53 287 PRO A O 1
ATOM 2325 N N . GLY A 1 288 ? 19.527 -3.413 13.884 1.00 63.62 288 GLY A N 1
ATOM 2326 C CA . GLY A 1 288 ? 19.011 -2.039 13.774 1.00 63.62 288 GLY A CA 1
ATOM 2327 C C . GLY A 1 288 ? 17.918 -1.641 14.773 1.00 63.62 288 GLY A C 1
ATOM 2328 O O . GLY A 1 288 ? 17.607 -0.456 14.868 1.00 63.62 288 GLY A O 1
ATOM 2329 N N . MET A 1 289 ? 17.369 -2.562 15.572 1.00 72.56 289 MET A N 1
ATOM 2330 C CA . MET A 1 289 ? 16.423 -2.208 16.641 1.00 72.56 289 MET A CA 1
ATOM 2331 C C . MET A 1 289 ? 17.106 -2.104 18.002 1.00 72.56 289 MET A C 1
ATOM 2333 O O . MET A 1 289 ? 17.744 -3.044 18.465 1.00 72.56 289 MET A O 1
ATOM 2337 N N . THR A 1 290 ? 16.941 -0.956 18.661 1.00 78.06 290 THR A N 1
ATOM 2338 C CA . THR A 1 290 ? 17.447 -0.687 20.015 1.00 78.06 290 THR A CA 1
ATOM 2339 C C . THR A 1 290 ? 16.290 -0.578 21.005 1.00 78.06 290 THR A C 1
ATOM 2341 O O . THR A 1 290 ? 15.157 -0.290 20.613 1.00 78.06 290 THR A O 1
ATOM 2344 N N . THR A 1 291 ? 16.562 -0.738 22.304 1.00 78.19 291 THR A N 1
ATOM 2345 C CA . THR A 1 291 ? 15.564 -0.534 23.373 1.00 78.19 291 THR A CA 1
ATOM 2346 C C . THR A 1 291 ? 14.839 0.804 23.237 1.00 78.19 291 THR A C 1
ATOM 2348 O O . THR A 1 291 ? 13.615 0.853 23.328 1.00 78.19 291 THR A O 1
ATOM 2351 N N . GLY A 1 292 ? 15.576 1.877 22.928 1.00 80.50 292 GLY A N 1
ATOM 2352 C CA . GLY A 1 292 ? 15.004 3.209 22.722 1.00 80.50 292 GLY A CA 1
ATOM 2353 C C . GLY A 1 292 ? 14.007 3.271 21.561 1.00 80.50 292 GLY A C 1
ATOM 2354 O O . GLY A 1 292 ? 12.958 3.894 21.696 1.00 80.50 292 GLY A O 1
ATOM 2355 N N . ARG A 1 293 ? 14.272 2.574 20.445 1.00 81.19 293 ARG A N 1
ATOM 2356 C CA . ARG A 1 293 ? 13.341 2.526 19.301 1.00 81.19 293 ARG A CA 1
ATOM 2357 C C . ARG A 1 293 ? 12.048 1.819 19.663 1.00 81.19 293 ARG A C 1
ATOM 2359 O O . ARG A 1 293 ? 10.976 2.266 19.268 1.00 81.19 293 ARG A O 1
ATOM 2366 N N . TYR A 1 294 ? 12.116 0.750 20.443 1.00 79.31 294 TYR A N 1
ATOM 2367 C CA . TYR A 1 294 ? 10.894 0.095 20.875 1.00 79.31 294 TYR A CA 1
ATOM 2368 C C . TYR A 1 294 ? 10.077 0.931 21.867 1.00 79.31 294 TYR A C 1
ATOM 2370 O O . TYR A 1 294 ? 8.856 0.992 21.736 1.00 79.31 294 TYR A O 1
ATOM 2378 N N . LEU A 1 295 ? 10.736 1.608 22.815 1.00 81.12 295 LEU A N 1
ATOM 2379 C CA . LEU A 1 295 ? 10.070 2.542 23.728 1.00 81.12 295 LEU A CA 1
ATOM 2380 C C . LEU A 1 295 ? 9.403 3.691 22.964 1.00 81.12 295 LEU A C 1
ATOM 2382 O O . LEU A 1 295 ? 8.268 4.042 23.272 1.00 81.12 295 LEU A O 1
ATOM 2386 N N . LEU A 1 296 ? 10.063 4.217 21.927 1.00 84.56 296 LEU A N 1
ATOM 2387 C CA . LEU A 1 296 ? 9.474 5.201 21.018 1.00 84.56 296 LEU A CA 1
ATOM 2388 C C . LEU A 1 296 ? 8.201 4.654 20.358 1.00 84.56 296 LEU A C 1
ATOM 2390 O O . LEU A 1 296 ? 7.161 5.305 20.413 1.00 84.56 296 LEU A O 1
ATOM 2394 N N . ASN A 1 297 ? 8.259 3.449 19.778 1.00 85.38 297 ASN A N 1
ATOM 2395 C CA . ASN A 1 297 ? 7.100 2.836 19.127 1.00 85.38 297 ASN A CA 1
ATOM 2396 C C . ASN A 1 297 ? 5.932 2.633 20.116 1.00 85.38 297 ASN A C 1
ATOM 2398 O O . ASN A 1 297 ? 4.792 2.976 19.804 1.00 85.38 297 ASN A O 1
ATOM 2402 N N . ALA A 1 298 ? 6.209 2.127 21.323 1.00 82.06 298 ALA A N 1
ATOM 2403 C CA . ALA A 1 298 ? 5.206 1.958 22.376 1.00 82.06 298 ALA A CA 1
ATOM 2404 C C . ALA A 1 298 ? 4.612 3.302 22.836 1.00 82.06 298 ALA A C 1
ATOM 2406 O O . ALA A 1 298 ? 3.399 3.412 23.017 1.00 82.06 298 ALA A O 1
ATOM 2407 N N . GLY A 1 299 ? 5.448 4.337 22.962 1.00 84.19 299 GLY A N 1
ATOM 2408 C CA . GLY A 1 299 ? 5.020 5.699 23.270 1.00 84.19 299 GLY A CA 1
ATOM 2409 C C . GLY A 1 299 ? 4.085 6.272 22.205 1.00 84.19 299 GLY A C 1
ATOM 2410 O O . GLY A 1 299 ? 3.055 6.848 22.547 1.00 84.19 299 GLY A O 1
ATOM 2411 N N . ILE A 1 300 ? 4.376 6.048 20.919 1.00 87.69 300 ILE A N 1
ATOM 2412 C CA . ILE A 1 300 ? 3.502 6.479 19.819 1.00 87.69 300 ILE A CA 1
ATOM 2413 C C . ILE A 1 300 ? 2.146 5.768 19.896 1.00 87.69 300 ILE A C 1
ATOM 2415 O O . ILE A 1 300 ? 1.124 6.444 19.820 1.00 87.69 300 ILE A O 1
ATOM 2419 N N . VAL A 1 301 ? 2.106 4.447 20.134 1.00 84.56 301 VAL A N 1
ATOM 2420 C CA . VAL A 1 301 ? 0.835 3.717 20.345 1.00 84.56 301 VAL A CA 1
ATOM 2421 C C . VAL A 1 301 ? 0.036 4.329 21.497 1.00 84.56 301 VAL A C 1
ATOM 2423 O O . VAL A 1 301 ? -1.162 4.578 21.356 1.00 84.56 301 VAL A O 1
ATOM 2426 N N . PHE A 1 302 ? 0.695 4.594 22.627 1.00 83.00 302 PHE A N 1
ATOM 2427 C CA . PHE A 1 302 ? 0.054 5.147 23.817 1.00 83.00 302 PHE A CA 1
ATOM 2428 C C . PHE A 1 302 ? -0.539 6.541 23.562 1.00 83.00 302 PHE A C 1
ATOM 2430 O O . PHE A 1 302 ? -1.711 6.782 23.857 1.00 83.00 302 PHE A O 1
ATOM 2437 N N . VAL A 1 303 ? 0.226 7.444 22.943 1.00 87.69 303 VAL A N 1
ATOM 2438 C CA . VAL A 1 303 ? -0.242 8.799 22.607 1.00 87.69 303 VAL A CA 1
ATOM 2439 C C . VAL A 1 303 ? -1.349 8.756 21.548 1.00 87.69 303 VAL A C 1
ATOM 2441 O O . VAL A 1 303 ? -2.355 9.454 21.690 1.00 87.69 303 VAL A O 1
ATOM 2444 N N . SER A 1 304 ? -1.228 7.901 20.525 1.00 87.19 304 SER A N 1
ATOM 2445 C CA . SER A 1 304 ? -2.289 7.682 19.535 1.00 87.19 304 SER A CA 1
ATOM 2446 C C . SER A 1 304 ? -3.589 7.220 20.192 1.00 87.19 304 SER A C 1
ATOM 2448 O O . SER A 1 304 ? -4.653 7.716 19.831 1.00 87.19 304 SER A O 1
ATOM 2450 N N . ALA A 1 305 ? -3.524 6.317 21.175 1.00 83.75 305 ALA A N 1
ATOM 2451 C CA . ALA A 1 305 ? -4.702 5.868 21.909 1.00 83.75 305 ALA A CA 1
ATOM 2452 C C . ALA A 1 305 ? -5.366 7.026 22.674 1.00 83.75 305 ALA A C 1
ATOM 2454 O O . ALA A 1 305 ? -6.584 7.199 22.571 1.00 83.75 305 ALA A O 1
ATOM 2455 N N . ILE A 1 306 ? -4.587 7.857 23.377 1.00 86.19 306 ILE A N 1
ATOM 2456 C CA . ILE A 1 306 ? -5.098 9.035 24.102 1.00 86.19 306 ILE A CA 1
ATOM 2457 C C . ILE A 1 306 ? -5.797 10.008 23.147 1.00 86.19 306 ILE A C 1
ATOM 2459 O O . ILE A 1 306 ? -6.941 10.394 23.386 1.00 86.19 306 ILE A O 1
ATOM 2463 N N . PHE A 1 307 ? -5.150 10.391 22.043 1.00 89.62 307 PHE A N 1
ATOM 2464 C CA . PHE A 1 307 ? -5.756 11.325 21.090 1.00 89.62 307 PHE A CA 1
ATOM 2465 C C . PHE A 1 307 ? -6.986 10.739 20.403 1.00 89.62 307 PHE A C 1
ATOM 2467 O O . PHE A 1 307 ? -7.971 11.453 20.212 1.00 89.62 307 PHE A O 1
ATOM 2474 N N . LEU A 1 308 ? -6.967 9.446 20.076 1.00 87.00 308 LEU A N 1
ATOM 2475 C CA . LEU A 1 308 ? -8.106 8.777 19.460 1.00 87.00 308 LEU A CA 1
ATOM 2476 C C . LEU A 1 308 ? -9.313 8.737 20.400 1.00 87.00 308 LEU A C 1
ATOM 2478 O O . LEU A 1 308 ? -10.433 9.020 19.984 1.00 87.00 308 LEU A O 1
ATOM 2482 N N . THR A 1 309 ? -9.105 8.426 21.676 1.00 83.50 309 THR A N 1
ATOM 2483 C CA . THR A 1 309 ? -10.199 8.415 22.655 1.00 83.50 309 THR A CA 1
ATOM 2484 C C . THR A 1 309 ? -10.717 9.813 22.949 1.00 83.50 309 THR A C 1
ATOM 2486 O O . THR A 1 309 ? -11.933 10.016 22.941 1.00 83.50 309 THR A O 1
ATOM 2489 N N . ALA A 1 310 ? -9.832 10.794 23.113 1.00 87.38 310 ALA A N 1
ATOM 2490 C CA . ALA A 1 310 ? -10.239 12.186 23.247 1.00 87.38 310 ALA A CA 1
ATOM 2491 C C . ALA A 1 310 ? -11.037 12.661 22.017 1.00 87.38 310 ALA A C 1
ATOM 2493 O O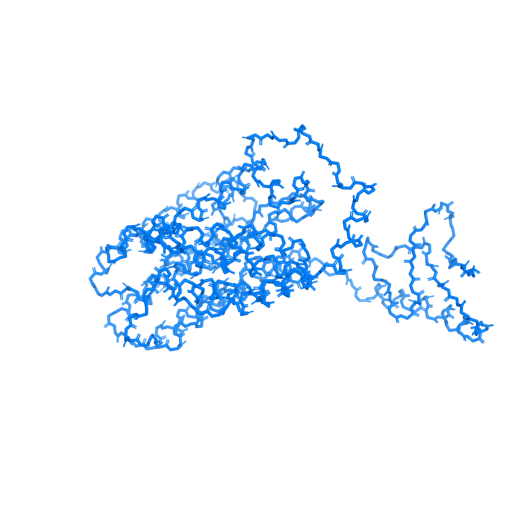 . ALA A 1 310 ? -12.065 13.323 22.161 1.00 87.38 310 ALA A O 1
ATOM 2494 N N . TYR A 1 311 ? -10.643 12.252 20.805 1.00 86.81 311 TYR A N 1
ATOM 2495 C CA . TYR A 1 311 ? -11.418 12.503 19.591 1.00 86.81 311 TYR A CA 1
ATOM 2496 C C . TYR A 1 311 ? -12.800 11.839 19.630 1.00 86.81 311 TYR A C 1
ATOM 2498 O O . TYR A 1 311 ? -13.787 12.492 19.301 1.00 86.81 311 TYR A O 1
ATOM 2506 N N . ILE A 1 312 ? -12.905 10.575 20.046 1.00 84.44 312 ILE A N 1
ATOM 2507 C CA . ILE A 1 312 ? -14.188 9.860 20.087 1.00 84.44 312 ILE A CA 1
ATOM 2508 C C . ILE A 1 312 ? -15.173 10.525 21.062 1.00 84.44 312 ILE A C 1
ATOM 2510 O O . ILE A 1 312 ? -16.348 10.669 20.714 1.00 84.44 312 ILE A O 1
ATOM 2514 N N . TYR A 1 313 ? -14.709 10.955 22.241 1.00 83.69 313 TYR A N 1
ATOM 2515 C CA . TYR A 1 313 ? -15.558 11.605 23.247 1.00 83.69 313 TYR A CA 1
ATOM 2516 C C . TYR A 1 313 ? -15.864 13.067 22.924 1.00 83.69 313 TYR A C 1
ATOM 2518 O O . TYR A 1 313 ? -17.012 13.492 23.018 1.00 83.69 313 TYR A O 1
ATOM 2526 N N . CYS A 1 314 ? -14.853 13.853 22.553 1.00 86.69 314 CYS A N 1
ATOM 2527 C CA . CYS A 1 314 ? -15.015 15.294 22.378 1.00 86.69 314 CYS A CA 1
ATOM 2528 C C . CYS A 1 314 ? -15.425 15.688 20.954 1.00 86.69 314 CYS A C 1
ATOM 2530 O O . CYS A 1 314 ? -15.916 16.796 20.753 1.00 86.69 314 CYS A O 1
ATOM 2532 N N . ARG A 1 315 ? -15.149 14.838 19.954 1.00 84.94 315 ARG A N 1
ATOM 2533 C CA . ARG A 1 315 ? -15.349 15.086 18.510 1.00 84.94 315 ARG A CA 1
ATOM 2534 C C . ARG A 1 315 ? -14.746 16.405 18.000 1.00 84.94 315 ARG A C 1
ATOM 2536 O O . ARG A 1 315 ? -15.145 16.926 16.962 1.00 84.94 315 ARG A O 1
ATOM 2543 N N . LYS A 1 316 ? -13.739 16.939 18.701 1.00 87.81 316 LYS A N 1
ATOM 2544 C CA . LYS A 1 316 ? -13.026 18.174 18.338 1.00 87.81 316 LYS A CA 1
ATOM 2545 C C . LYS A 1 316 ? -11.970 17.886 17.266 1.00 87.81 316 LYS A C 1
ATOM 2547 O O . LYS A 1 316 ? -11.169 16.964 17.415 1.00 87.81 316 LYS A O 1
ATOM 2552 N N . GLN A 1 317 ? -11.909 18.729 16.232 1.00 88.25 317 GLN A N 1
ATOM 2553 C CA . GLN A 1 317 ? -10.950 18.592 15.124 1.00 88.25 317 GLN A CA 1
ATOM 2554 C C . GLN A 1 317 ? -9.481 18.675 15.565 1.00 88.25 317 GLN A C 1
ATOM 2556 O O . GLN A 1 317 ? -8.624 18.072 14.924 1.00 88.25 317 GLN A O 1
ATOM 2561 N N . ILE A 1 318 ? -9.188 19.355 16.681 1.00 91.44 318 ILE A N 1
ATOM 2562 C CA . ILE A 1 318 ? -7.824 19.472 17.217 1.00 91.44 318 ILE A CA 1
ATOM 2563 C C . ILE A 1 318 ? -7.158 18.107 17.417 1.00 91.44 318 ILE A C 1
ATOM 2565 O O . ILE A 1 318 ? -5.986 17.952 17.099 1.00 91.44 318 ILE A O 1
ATOM 2569 N N . PHE A 1 319 ? -7.904 17.084 17.846 1.00 90.38 319 PHE A N 1
ATOM 2570 C CA . PHE A 1 319 ? -7.344 15.747 18.039 1.00 90.38 319 PHE A CA 1
ATOM 2571 C C . PHE A 1 319 ? -6.987 15.065 16.715 1.00 90.38 319 PHE A C 1
ATOM 2573 O O . PHE A 1 319 ? -6.000 14.340 16.659 1.00 90.38 319 PHE A O 1
ATOM 2580 N N . ILE A 1 320 ? -7.717 15.343 15.629 1.00 89.69 320 ILE A N 1
ATOM 2581 C CA . ILE A 1 320 ? -7.348 14.877 14.283 1.00 89.69 320 ILE A CA 1
ATOM 2582 C C . ILE A 1 320 ? -6.052 15.550 13.826 1.00 89.69 320 ILE A C 1
ATOM 2584 O O . ILE A 1 320 ? -5.176 14.882 13.279 1.00 89.69 320 ILE A O 1
ATOM 2588 N N . VAL A 1 321 ? -5.906 16.855 14.073 1.00 92.75 321 VAL A N 1
ATOM 2589 C CA . VAL A 1 321 ? -4.678 17.595 13.747 1.00 92.75 321 VAL A CA 1
ATOM 2590 C C . VAL A 1 321 ? -3.494 17.042 14.542 1.00 92.75 321 VAL A C 1
ATOM 2592 O O . VAL A 1 321 ? -2.465 16.730 13.951 1.00 92.75 321 VAL A O 1
ATOM 2595 N N . LEU A 1 322 ? -3.652 16.824 15.850 1.00 94.25 322 LEU A N 1
ATOM 2596 C CA . LEU A 1 322 ? -2.617 16.230 16.704 1.00 94.25 322 LEU A CA 1
ATOM 2597 C C . LEU A 1 322 ? -2.232 14.812 16.258 1.00 94.25 322 LEU A C 1
ATOM 2599 O O . LEU A 1 322 ? -1.048 14.495 16.185 1.00 94.25 322 LEU A O 1
ATOM 2603 N N . MET A 1 323 ? -3.208 13.975 15.896 1.00 92.19 323 MET A N 1
ATOM 2604 C CA . MET A 1 323 ? -2.954 12.650 15.318 1.00 92.19 323 MET A CA 1
ATOM 2605 C C . MET A 1 323 ? -2.220 12.737 13.973 1.00 92.19 323 MET A C 1
ATOM 2607 O O . MET A 1 323 ? -1.307 11.954 13.723 1.00 92.19 323 MET A O 1
ATOM 2611 N N . SER A 1 324 ? -2.578 13.702 13.121 1.00 94.19 324 SER A N 1
ATOM 2612 C CA . SER A 1 324 ? -1.910 13.931 11.831 1.00 94.19 324 SER A CA 1
ATOM 2613 C C . SER A 1 324 ? -0.454 14.354 12.024 1.00 94.19 324 SER A C 1
ATOM 2615 O O . SER A 1 324 ? 0.428 13.818 11.358 1.00 94.19 324 SER A O 1
ATOM 2617 N N . LEU A 1 325 ? -0.189 15.257 12.976 1.00 95.69 325 LEU A N 1
ATOM 2618 C CA . LEU A 1 325 ? 1.163 15.687 13.341 1.00 95.69 325 LEU A CA 1
ATOM 2619 C C . LEU A 1 325 ? 1.987 14.529 13.911 1.00 95.69 325 LEU A C 1
ATOM 2621 O O . LEU A 1 325 ? 3.117 14.318 13.481 1.00 95.69 325 LEU A O 1
ATOM 2625 N N . LEU A 1 326 ? 1.418 13.737 14.825 1.00 94.81 326 LEU A N 1
ATOM 2626 C CA . LEU A 1 326 ? 2.082 12.552 15.373 1.00 94.81 326 LEU A CA 1
ATOM 2627 C C . LEU A 1 326 ? 2.435 11.547 14.268 1.00 94.81 326 LEU A C 1
ATOM 2629 O O . LEU A 1 326 ? 3.552 11.040 14.228 1.00 94.81 326 LEU A O 1
ATOM 2633 N N . CYS A 1 327 ? 1.503 11.297 13.348 1.00 95.06 327 CYS A N 1
ATOM 2634 C CA . CYS A 1 327 ? 1.709 10.411 12.207 1.00 95.06 327 CYS A CA 1
ATOM 2635 C C . CYS A 1 327 ? 2.805 10.930 11.268 1.00 95.06 327 CYS A C 1
ATOM 2637 O O . CYS A 1 327 ? 3.671 10.163 10.854 1.00 95.06 327 CYS A O 1
ATOM 2639 N N . MET A 1 328 ? 2.808 12.234 10.979 1.00 95.94 328 MET A N 1
ATOM 2640 C CA . MET A 1 328 ? 3.850 12.880 10.184 1.00 95.94 328 MET A CA 1
ATOM 2641 C C . MET A 1 328 ? 5.224 12.741 10.842 1.00 95.94 328 MET A C 1
ATOM 2643 O O . MET A 1 328 ? 6.181 12.391 10.156 1.00 95.94 328 MET A O 1
ATOM 2647 N N . LEU A 1 329 ? 5.332 12.974 12.154 1.00 95.38 329 LEU A N 1
ATOM 2648 C CA . LEU A 1 329 ? 6.587 12.835 12.899 1.00 95.38 329 LEU A CA 1
ATOM 2649 C C . LEU A 1 329 ? 7.089 11.386 12.911 1.00 95.38 329 LEU A C 1
ATOM 2651 O O . LEU A 1 329 ? 8.272 11.157 12.674 1.00 95.38 329 LEU A O 1
ATOM 2655 N N . ASP A 1 330 ? 6.197 10.415 13.125 1.00 94.19 330 ASP A N 1
ATOM 2656 C CA . ASP A 1 330 ? 6.508 8.981 13.076 1.00 94.19 330 ASP A CA 1
ATOM 2657 C C . ASP A 1 330 ? 7.068 8.589 11.695 1.00 94.19 330 ASP A C 1
ATOM 2659 O O . ASP A 1 330 ? 8.189 8.092 11.564 1.00 94.19 330 ASP A O 1
ATOM 2663 N N . LEU A 1 331 ? 6.339 8.916 10.629 1.00 95.12 331 LEU A N 1
ATOM 2664 C CA . LEU A 1 331 ? 6.738 8.600 9.257 1.00 95.12 331 LEU A CA 1
ATOM 2665 C C . LEU A 1 331 ? 8.006 9.334 8.816 1.00 95.12 331 LEU A C 1
ATOM 2667 O O . LEU A 1 331 ? 8.860 8.730 8.169 1.00 95.12 331 LEU A O 1
ATOM 2671 N N . THR A 1 332 ? 8.165 10.603 9.198 1.00 93.88 332 THR A N 1
ATOM 2672 C CA . THR A 1 332 ? 9.374 11.390 8.910 1.00 93.88 332 THR A CA 1
ATOM 2673 C C . THR A 1 332 ? 10.573 10.819 9.657 1.00 93.88 332 THR A C 1
ATOM 2675 O O . THR A 1 332 ? 11.630 10.634 9.060 1.00 93.88 332 THR A O 1
ATOM 2678 N N . GLY A 1 333 ? 10.413 10.462 10.936 1.00 91.19 333 GLY A N 1
ATOM 2679 C CA . GLY A 1 333 ? 11.459 9.809 11.722 1.00 91.19 333 GLY A CA 1
ATOM 2680 C C . GLY A 1 333 ? 11.898 8.481 11.107 1.00 91.19 333 GLY A C 1
ATOM 2681 O O . GLY A 1 333 ? 13.093 8.191 11.057 1.00 91.19 333 GLY A O 1
ATOM 2682 N N . ASN A 1 334 ? 10.953 7.710 10.561 1.00 89.19 334 ASN A N 1
ATOM 2683 C CA . ASN A 1 334 ? 11.273 6.515 9.793 1.00 89.19 334 ASN A CA 1
ATOM 2684 C C . ASN A 1 334 ? 12.004 6.875 8.483 1.00 89.19 334 ASN A C 1
ATOM 2686 O O . ASN A 1 334 ? 13.064 6.321 8.213 1.00 89.19 334 ASN A O 1
ATOM 2690 N N . GLY A 1 335 ? 11.501 7.837 7.703 1.00 90.06 335 GLY A N 1
ATOM 2691 C CA . GLY A 1 335 ? 12.095 8.288 6.436 1.00 90.06 335 GLY A CA 1
ATOM 2692 C C . GLY A 1 335 ? 13.527 8.821 6.563 1.00 90.06 335 GLY A C 1
ATOM 2693 O O . GLY A 1 335 ? 14.379 8.469 5.751 1.00 90.06 335 GLY A O 1
ATOM 2694 N N . ILE A 1 336 ? 13.837 9.577 7.622 1.00 88.69 336 ILE A N 1
ATOM 2695 C CA . ILE A 1 336 ? 15.205 10.040 7.921 1.00 88.69 336 ILE A CA 1
ATOM 2696 C C . ILE A 1 336 ? 16.162 8.853 8.047 1.00 88.69 336 ILE A C 1
ATOM 2698 O O . ILE A 1 336 ? 17.297 8.927 7.583 1.00 88.69 336 ILE A O 1
ATOM 2702 N N . GLN A 1 337 ? 15.716 7.733 8.618 1.00 82.69 337 GLN A N 1
ATOM 2703 C CA . GLN A 1 337 ? 16.565 6.549 8.728 1.00 82.69 337 GLN A CA 1
ATOM 2704 C C . GLN A 1 337 ? 16.826 5.898 7.372 1.00 82.69 337 GLN A C 1
ATOM 2706 O O . GLN A 1 337 ? 17.966 5.527 7.102 1.00 82.69 337 GLN A O 1
ATOM 2711 N N . TYR A 1 338 ? 15.811 5.814 6.504 1.00 82.62 338 TYR A N 1
ATOM 2712 C CA . TYR A 1 338 ? 16.011 5.372 5.120 1.00 82.62 338 TYR A CA 1
ATOM 2713 C C . TYR A 1 338 ? 17.064 6.246 4.434 1.00 82.62 338 TYR A C 1
ATOM 2715 O O . TYR A 1 338 ? 18.042 5.716 3.917 1.00 82.62 338 TYR A O 1
ATOM 2723 N N . LEU A 1 339 ? 16.921 7.572 4.520 1.00 82.81 339 LEU A N 1
ATOM 2724 C CA . LEU A 1 339 ? 17.867 8.530 3.942 1.00 82.81 339 LEU A CA 1
ATOM 2725 C C . LEU A 1 339 ? 19.279 8.392 4.525 1.00 82.81 339 LEU A C 1
ATOM 2727 O O . LEU A 1 339 ? 20.244 8.431 3.772 1.00 82.81 339 LEU A O 1
ATOM 2731 N N . SER A 1 340 ? 19.410 8.167 5.835 1.00 80.12 340 SER A N 1
ATOM 2732 C CA . SER A 1 340 ? 20.711 8.015 6.504 1.00 80.12 340 SER A CA 1
ATOM 2733 C C . SER A 1 340 ? 21.501 6.782 6.055 1.00 80.12 340 SER A C 1
ATOM 2735 O O . SER A 1 340 ? 22.722 6.750 6.181 1.00 80.12 340 SER A O 1
ATOM 2737 N N . CYS A 1 341 ? 20.819 5.764 5.523 1.00 74.00 341 CYS A N 1
ATOM 2738 C CA . CYS A 1 341 ? 21.456 4.562 4.995 1.00 74.00 341 CYS A CA 1
ATOM 2739 C C . CYS A 1 341 ? 21.945 4.723 3.550 1.00 74.00 341 CYS A C 1
ATOM 2741 O O . CYS A 1 341 ? 22.697 3.874 3.072 1.00 74.00 341 CYS A O 1
ATOM 2743 N N . TYR A 1 342 ? 21.533 5.783 2.850 1.00 74.50 342 TYR A N 1
ATOM 2744 C CA . TYR A 1 342 ? 22.046 6.104 1.525 1.00 74.50 342 TYR A CA 1
ATOM 2745 C C . TYR A 1 342 ? 23.236 7.057 1.651 1.00 74.50 342 TYR A C 1
ATOM 2747 O O . TYR A 1 342 ? 23.084 8.232 1.977 1.00 74.50 342 TYR A O 1
ATOM 2755 N N . THR A 1 343 ? 24.436 6.557 1.362 1.00 67.12 343 THR A N 1
ATOM 2756 C CA . THR A 1 343 ? 25.636 7.393 1.266 1.00 67.12 343 THR A CA 1
ATOM 2757 C C . THR A 1 343 ? 25.631 8.138 -0.067 1.00 67.12 343 THR A C 1
ATOM 2759 O O . THR A 1 343 ? 25.727 7.524 -1.133 1.00 67.12 343 THR A O 1
ATOM 2762 N N . TYR A 1 344 ? 25.541 9.465 -0.023 1.00 67.00 344 TYR A N 1
ATOM 2763 C CA . TYR A 1 344 ? 25.803 10.299 -1.193 1.00 67.00 344 TYR A CA 1
ATOM 2764 C C . TYR A 1 344 ? 27.318 10.394 -1.406 1.00 67.00 344 TYR A C 1
ATOM 2766 O O . TYR A 1 344 ? 28.064 10.588 -0.450 1.00 67.00 344 TYR A O 1
ATOM 2774 N N . LYS A 1 345 ? 27.782 10.229 -2.652 1.00 64.75 345 LYS A N 1
ATOM 2775 C CA . LYS A 1 345 ? 29.172 10.549 -3.011 1.00 64.75 345 LYS A CA 1
ATOM 2776 C C . LYS A 1 345 ? 29.371 12.064 -3.006 1.00 64.75 345 LYS A C 1
ATOM 2778 O O . LYS A 1 345 ? 28.446 12.790 -3.376 1.00 64.75 345 LYS A O 1
ATOM 2783 N N . ASP A 1 346 ? 30.576 12.502 -2.657 1.00 74.12 346 ASP A N 1
ATOM 2784 C CA . ASP A 1 346 ? 30.936 13.916 -2.637 1.00 74.12 346 ASP A CA 1
ATOM 2785 C C . ASP A 1 346 ? 30.774 14.570 -4.013 1.00 74.12 346 ASP A C 1
ATOM 2787 O O . ASP A 1 346 ? 31.037 13.978 -5.063 1.00 74.12 346 ASP A O 1
ATOM 2791 N N . ASN A 1 347 ? 30.336 15.830 -4.001 1.00 77.00 347 ASN A N 1
ATOM 2792 C CA . ASN A 1 347 ? 30.153 16.620 -5.217 1.00 77.00 347 ASN A CA 1
ATOM 2793 C C . ASN A 1 347 ? 31.486 16.870 -5.946 1.00 77.00 347 ASN A C 1
ATOM 2795 O O . ASN A 1 347 ? 31.504 16.999 -7.167 1.00 77.00 347 ASN A O 1
ATOM 2799 N N . SER A 1 348 ? 32.607 16.883 -5.218 1.00 79.94 348 SER A N 1
ATOM 2800 C CA . SER A 1 348 ? 33.948 17.038 -5.792 1.00 79.94 348 SER A CA 1
ATOM 2801 C C . SER A 1 348 ? 34.245 15.978 -6.852 1.00 79.94 348 SER A C 1
ATOM 2803 O O . SER A 1 348 ? 34.710 16.326 -7.931 1.00 79.94 348 SER A O 1
ATOM 2805 N N . ASP A 1 349 ? 33.882 14.713 -6.610 1.00 74.75 349 ASP A N 1
ATOM 2806 C CA . ASP A 1 349 ? 34.085 13.622 -7.573 1.00 74.75 349 ASP A CA 1
ATOM 2807 C C . ASP A 1 349 ? 33.316 13.862 -8.882 1.00 74.75 349 ASP A C 1
ATOM 2809 O O . ASP A 1 349 ? 33.772 13.488 -9.966 1.00 74.75 349 ASP A O 1
ATOM 2813 N N . PHE A 1 350 ? 32.123 14.463 -8.792 1.00 76.06 350 PHE A N 1
ATOM 2814 C CA . PHE A 1 350 ? 31.319 14.829 -9.957 1.00 76.06 350 PHE A CA 1
ATOM 2815 C C . PHE A 1 350 ? 31.911 16.035 -10.688 1.00 76.06 350 PHE A C 1
ATOM 2817 O O . PHE A 1 350 ? 32.006 16.010 -11.912 1.00 76.06 350 PHE A O 1
ATOM 2824 N N . GLN A 1 351 ? 32.364 17.050 -9.952 1.00 80.50 351 GLN A N 1
ATOM 2825 C CA . GLN A 1 351 ? 33.023 18.221 -10.527 1.00 80.50 351 GLN A CA 1
ATOM 2826 C C . GLN A 1 351 ? 34.312 17.846 -11.264 1.00 80.50 351 GLN A C 1
ATOM 2828 O O . GLN A 1 351 ? 34.507 18.302 -12.386 1.00 80.50 351 GLN A O 1
ATOM 2833 N N . THR A 1 352 ? 35.144 16.965 -10.700 1.00 80.88 352 THR A N 1
ATOM 2834 C CA . THR A 1 352 ? 36.339 16.446 -11.384 1.00 80.88 352 THR A CA 1
ATOM 2835 C C . THR A 1 352 ? 35.964 15.745 -12.686 1.00 80.88 352 THR A C 1
ATOM 2837 O O . THR A 1 352 ? 36.519 16.068 -13.727 1.00 80.88 352 THR A O 1
ATOM 2840 N N . PHE A 1 353 ? 34.958 14.863 -12.671 1.00 77.69 353 PHE A N 1
ATOM 2841 C CA . PHE A 1 353 ? 34.487 14.199 -13.891 1.00 77.69 353 PHE A CA 1
ATOM 2842 C C . PHE A 1 353 ? 34.003 15.187 -14.964 1.00 77.69 353 PHE A C 1
ATOM 2844 O O . PHE A 1 353 ? 34.336 15.028 -16.140 1.00 77.69 353 PHE A O 1
ATOM 2851 N N . VAL A 1 354 ? 33.218 16.199 -14.584 1.00 81.25 354 VAL A N 1
ATOM 2852 C CA . VAL A 1 354 ? 32.730 17.219 -15.525 1.00 81.25 354 VAL A CA 1
ATOM 2853 C C . VAL A 1 354 ? 33.895 18.022 -16.094 1.00 81.25 354 VAL A C 1
ATOM 2855 O O . VAL A 1 354 ? 33.954 18.207 -17.306 1.00 81.25 354 VAL A O 1
ATOM 2858 N N . ASN A 1 355 ? 34.844 18.442 -15.258 1.00 82.88 355 ASN A N 1
ATOM 2859 C CA . ASN A 1 355 ? 36.011 19.199 -15.702 1.00 82.88 355 ASN A CA 1
ATOM 2860 C C . ASN A 1 355 ? 36.867 18.373 -16.673 1.00 82.88 355 ASN A C 1
ATOM 2862 O O . ASN A 1 355 ? 37.089 18.822 -17.796 1.00 82.88 355 ASN A O 1
ATOM 2866 N N . ASP A 1 356 ? 37.223 17.140 -16.301 1.00 79.00 356 ASP A N 1
ATOM 2867 C CA . ASP A 1 356 ? 38.035 16.224 -17.116 1.00 79.00 356 ASP A CA 1
ATOM 2868 C C . ASP A 1 356 ? 37.392 15.910 -18.478 1.00 79.00 356 ASP A C 1
ATOM 2870 O O . ASP A 1 356 ? 38.084 15.683 -19.469 1.00 79.00 356 ASP A O 1
ATOM 2874 N N . THR A 1 357 ? 36.057 15.873 -18.552 1.00 79.88 357 THR A N 1
ATOM 2875 C CA . THR A 1 357 ? 35.342 15.567 -19.803 1.00 79.88 357 THR A CA 1
ATOM 2876 C C . THR A 1 357 ? 34.990 16.805 -20.624 1.00 79.88 357 THR A C 1
ATOM 2878 O O . THR A 1 357 ? 34.847 16.700 -21.842 1.00 79.88 357 THR A O 1
ATOM 2881 N N . SER A 1 358 ? 34.870 17.977 -19.997 1.00 82.81 358 SER A N 1
ATOM 2882 C CA . SER A 1 358 ? 34.429 19.215 -20.650 1.00 82.81 358 SER A CA 1
ATOM 2883 C C . SER A 1 358 ? 35.380 19.702 -21.743 1.00 82.81 358 SER A C 1
ATOM 2885 O O . SER A 1 358 ? 34.913 20.118 -22.803 1.00 82.81 358 SER A O 1
ATOM 2887 N N . GLU A 1 359 ? 36.691 19.597 -21.519 1.00 81.81 359 GLU A N 1
ATOM 2888 C CA . GLU A 1 359 ? 37.722 20.011 -22.477 1.00 81.81 359 GLU A CA 1
ATOM 2889 C C . GLU A 1 359 ? 37.731 19.112 -23.717 1.00 81.81 359 GLU A C 1
ATOM 2891 O O . GLU A 1 359 ? 37.772 19.580 -24.854 1.00 81.81 359 GLU A O 1
ATOM 2896 N N . VAL A 1 360 ? 37.597 17.802 -23.515 1.00 81.62 360 VAL A N 1
ATOM 2897 C CA . VAL A 1 360 ? 37.532 16.853 -24.628 1.00 81.62 360 VAL A CA 1
ATOM 2898 C C . VAL A 1 360 ? 36.234 17.039 -25.419 1.00 81.62 360 VAL A C 1
ATOM 2900 O O . VAL A 1 360 ? 36.245 17.045 -26.648 1.00 81.62 360 VAL A O 1
ATOM 2903 N N . LEU A 1 361 ? 35.105 17.252 -24.734 1.00 82.88 361 LEU A N 1
ATOM 2904 C CA . LEU A 1 361 ? 33.817 17.498 -25.387 1.00 82.88 361 LEU A CA 1
ATOM 2905 C C . LEU A 1 361 ? 33.797 18.810 -26.183 1.00 82.88 361 LEU A C 1
ATOM 2907 O O . LEU A 1 361 ? 33.185 18.852 -27.252 1.00 82.88 361 LEU A O 1
ATOM 2911 N N . SER A 1 362 ? 34.437 19.875 -25.690 1.00 84.75 362 SER A N 1
ATOM 2912 C CA . SER A 1 362 ? 34.516 21.151 -26.409 1.00 84.75 362 SER A CA 1
ATOM 2913 C C . SER A 1 362 ? 35.399 21.044 -27.652 1.00 84.75 362 SER A C 1
ATOM 2915 O O . SER A 1 362 ? 35.015 21.547 -28.711 1.00 84.75 362 SER A O 1
ATOM 2917 N N . TRP A 1 363 ? 36.515 20.313 -27.566 1.00 84.94 363 TRP A N 1
ATOM 2918 C CA . TRP A 1 363 ? 37.371 20.023 -28.715 1.00 84.94 363 TRP A CA 1
ATOM 2919 C C . TRP A 1 363 ? 36.616 19.260 -29.810 1.00 84.94 363 TRP A C 1
ATOM 2921 O O . TRP A 1 363 ? 36.645 19.671 -30.969 1.00 84.94 363 TRP A O 1
ATOM 2931 N N . ILE A 1 364 ? 35.877 18.202 -29.447 1.00 82.44 364 ILE A N 1
ATOM 2932 C CA . ILE A 1 364 ? 35.109 17.398 -30.414 1.00 82.44 364 ILE A CA 1
ATOM 2933 C C . ILE A 1 364 ? 34.060 18.262 -31.116 1.00 82.44 364 ILE A C 1
ATOM 2935 O O . ILE A 1 364 ? 34.018 18.288 -32.338 1.00 82.44 364 ILE A O 1
ATOM 2939 N N . ARG A 1 365 ? 33.263 19.024 -30.357 1.00 83.25 365 ARG A N 1
ATOM 2940 C CA . ARG A 1 365 ? 32.195 19.875 -30.916 1.00 83.25 365 ARG A CA 1
ATOM 2941 C C . ARG A 1 365 ? 32.705 20.976 -31.846 1.00 83.25 365 ARG A C 1
ATOM 2943 O O . ARG A 1 365 ? 31.938 21.480 -32.657 1.00 83.25 365 ARG A O 1
ATOM 2950 N N . THR A 1 366 ? 33.958 21.392 -31.679 1.00 87.31 366 THR A N 1
ATOM 2951 C CA . THR A 1 366 ? 34.567 22.434 -32.514 1.00 87.31 366 THR A CA 1
ATOM 2952 C C . THR A 1 366 ? 35.136 21.852 -33.807 1.00 87.31 366 THR A C 1
ATOM 2954 O O . THR A 1 366 ? 35.083 22.507 -34.844 1.00 87.31 366 THR A O 1
ATOM 2957 N N . ASN A 1 367 ? 35.672 20.630 -33.751 1.00 85.94 367 ASN A N 1
ATOM 2958 C CA . ASN A 1 367 ? 36.425 20.030 -34.855 1.00 85.94 367 ASN A CA 1
ATOM 2959 C C . ASN A 1 367 ? 35.637 19.005 -35.676 1.00 85.94 367 ASN A C 1
ATOM 2961 O O . ASN A 1 367 ? 36.031 18.714 -36.802 1.00 85.94 367 ASN A O 1
ATOM 2965 N N . ASP A 1 368 ? 34.543 18.466 -35.141 1.00 81.12 368 ASP A N 1
ATOM 2966 C CA . ASP A 1 368 ? 33.641 17.570 -35.854 1.00 81.12 368 ASP A CA 1
ATOM 2967 C C . ASP A 1 368 ? 32.228 18.163 -35.828 1.00 81.12 368 ASP A C 1
ATOM 2969 O O . ASP A 1 368 ? 31.658 18.403 -34.763 1.00 81.12 368 ASP A O 1
ATOM 2973 N N . THR A 1 369 ? 31.686 18.456 -37.011 1.00 82.06 369 THR A N 1
ATOM 2974 C CA . THR A 1 369 ? 30.315 18.970 -37.190 1.00 82.06 369 THR A CA 1
ATOM 2975 C C . THR A 1 369 ? 29.383 17.926 -37.807 1.00 82.06 369 THR A C 1
ATOM 2977 O O . THR A 1 369 ? 28.195 18.203 -37.985 1.00 82.06 369 THR A O 1
ATOM 2980 N N . ASP A 1 370 ? 29.895 16.724 -38.104 1.00 81.06 370 ASP A N 1
ATOM 2981 C CA . ASP A 1 370 ? 29.095 15.616 -38.615 1.00 81.06 370 ASP A CA 1
ATOM 2982 C C . ASP A 1 370 ? 28.198 15.023 -37.514 1.00 81.06 370 ASP A C 1
ATOM 2984 O O . ASP A 1 370 ? 28.319 15.306 -36.322 1.00 81.06 370 ASP A O 1
ATOM 2988 N N . PHE A 1 371 ? 27.285 14.137 -37.909 1.00 81.12 371 PHE A N 1
ATOM 2989 C CA . PHE A 1 371 ? 26.540 13.328 -36.952 1.00 81.12 371 PHE A CA 1
ATOM 2990 C C . PHE A 1 371 ? 27.451 12.253 -36.337 1.00 81.12 371 PHE A C 1
ATOM 2992 O O . PHE A 1 371 ? 27.857 11.309 -37.019 1.00 81.12 371 PHE A O 1
ATOM 2999 N N . TYR A 1 372 ? 27.743 12.372 -35.041 1.00 73.88 372 TYR A N 1
ATOM 3000 C CA . TYR A 1 372 ? 28.564 11.417 -34.295 1.00 73.88 372 TYR A CA 1
ATOM 3001 C C . TYR A 1 372 ? 27.932 11.019 -32.956 1.00 73.88 372 TYR A C 1
ATOM 3003 O O . TYR A 1 372 ? 27.122 11.739 -32.365 1.00 73.88 372 TYR A O 1
ATOM 3011 N N . ARG A 1 373 ? 28.355 9.855 -32.453 1.00 70.94 373 ARG A N 1
ATOM 3012 C CA . ARG A 1 373 ? 28.015 9.315 -31.133 1.00 70.94 373 ARG A CA 1
ATOM 3013 C C . ARG A 1 373 ? 29.296 9.191 -30.310 1.00 70.94 373 ARG A C 1
ATOM 3015 O O . ARG A 1 373 ? 30.290 8.670 -30.813 1.00 70.94 373 ARG A O 1
ATOM 3022 N N . ILE A 1 374 ? 29.284 9.676 -29.070 1.00 71.69 374 ILE A N 1
ATOM 3023 C CA . ILE A 1 374 ? 30.458 9.641 -28.182 1.00 71.69 374 ILE A CA 1
ATOM 3024 C C . ILE A 1 374 ? 30.228 8.573 -27.127 1.00 71.69 374 ILE A C 1
ATOM 3026 O O . ILE A 1 374 ? 29.249 8.686 -26.400 1.00 71.69 374 ILE A O 1
ATOM 3030 N N . GLU A 1 375 ? 31.144 7.610 -26.989 1.00 71.12 375 GLU A N 1
ATOM 3031 C CA . GLU A 1 375 ? 31.155 6.645 -25.883 1.00 71.12 375 GLU A CA 1
ATOM 3032 C C . GLU A 1 375 ? 32.389 6.810 -24.994 1.00 71.12 375 GLU A C 1
ATOM 3034 O O . GLU A 1 375 ? 33.481 7.116 -25.470 1.00 71.12 375 GLU A O 1
ATOM 3039 N N . LYS A 1 376 ? 32.213 6.600 -23.684 1.00 71.88 376 LYS A N 1
ATOM 3040 C CA . LYS A 1 376 ? 33.303 6.554 -22.703 1.00 71.88 376 LYS A CA 1
ATOM 3041 C C . LYS A 1 376 ? 33.660 5.110 -22.367 1.00 71.88 376 LYS A C 1
ATOM 3043 O O . LYS A 1 376 ? 32.774 4.292 -22.133 1.00 71.88 376 LYS A O 1
ATOM 3048 N N . ASP A 1 377 ? 34.947 4.815 -22.252 1.00 69.75 377 ASP A N 1
ATOM 3049 C CA . 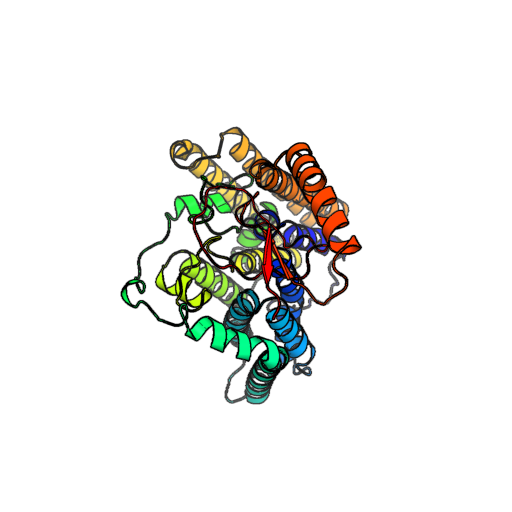ASP A 1 377 ? 35.431 3.491 -21.843 1.00 69.75 377 ASP A CA 1
ATOM 3050 C C . ASP A 1 377 ? 35.640 3.343 -20.323 1.00 69.75 377 ASP A C 1
ATOM 3052 O O . ASP A 1 377 ? 35.919 2.254 -19.819 1.00 69.75 377 ASP A O 1
ATOM 3056 N N . PHE A 1 378 ? 35.453 4.425 -19.565 1.00 69.69 378 PHE A N 1
ATOM 3057 C CA . PHE A 1 378 ? 35.566 4.441 -18.113 1.00 69.69 378 PHE A CA 1
ATOM 3058 C C . PHE A 1 378 ? 34.203 4.642 -17.440 1.00 69.69 378 PHE A C 1
ATOM 3060 O O . PHE A 1 378 ? 33.329 5.377 -17.906 1.00 69.69 378 PHE A O 1
ATOM 3067 N N . ARG A 1 379 ? 34.019 3.994 -16.287 1.00 59.91 379 ARG A N 1
ATOM 3068 C CA . ARG A 1 379 ? 32.813 4.112 -15.455 1.00 59.91 379 ARG A CA 1
ATOM 3069 C C . ARG A 1 379 ? 33.136 4.869 -14.171 1.00 59.91 379 ARG A C 1
ATOM 3071 O O . ARG A 1 379 ? 34.052 4.490 -13.449 1.00 59.91 379 ARG A O 1
ATOM 3078 N N . GLN A 1 380 ? 32.358 5.902 -13.867 1.00 61.84 380 GLN A N 1
ATOM 3079 C CA . GLN A 1 380 ? 32.378 6.609 -12.585 1.00 61.84 380 GLN A CA 1
ATOM 3080 C C . GLN A 1 380 ? 31.474 5.898 -11.554 1.00 61.84 380 GLN A C 1
ATOM 3082 O O . GLN A 1 380 ? 31.782 5.860 -10.356 1.00 61.84 380 GLN A O 1
ATOM 3087 N N . ARG A 1 381 ? 30.363 5.300 -12.010 1.00 58.00 381 ARG A N 1
ATOM 3088 C CA . ARG A 1 381 ? 29.409 4.499 -11.221 1.00 58.00 381 ARG A CA 1
ATOM 3089 C C . ARG A 1 381 ? 28.873 3.316 -12.034 1.00 58.00 381 ARG A C 1
ATOM 3091 O O . ARG A 1 381 ? 28.946 3.278 -13.259 1.00 58.00 381 ARG A O 1
ATOM 3098 N N . ALA A 1 382 ? 28.263 2.359 -11.334 1.00 45.47 382 ALA A N 1
ATOM 3099 C CA . ALA A 1 382 ? 27.577 1.212 -11.938 1.00 45.47 382 ALA A CA 1
ATOM 3100 C C . ALA A 1 382 ? 26.320 1.593 -12.752 1.00 45.47 382 ALA A C 1
ATOM 3102 O O . ALA A 1 382 ? 25.796 0.751 -13.473 1.00 45.47 382 ALA A O 1
ATOM 3103 N N . ASN A 1 383 ? 25.848 2.840 -12.629 1.00 46.19 383 ASN A N 1
ATOM 3104 C CA . ASN A 1 383 ? 24.629 3.357 -13.252 1.00 46.19 383 ASN A CA 1
ATOM 3105 C C . ASN A 1 383 ? 24.819 4.833 -13.656 1.00 46.19 383 ASN A C 1
ATOM 3107 O O . ASN A 1 383 ? 23.991 5.689 -13.345 1.00 46.19 383 ASN A O 1
ATOM 3111 N N . ASP A 1 384 ? 25.976 5.149 -14.243 1.00 54.56 384 ASP A N 1
ATOM 3112 C CA . ASP A 1 384 ? 26.230 6.502 -14.736 1.00 54.56 384 ASP A CA 1
ATOM 3113 C C . ASP A 1 384 ? 25.155 6.898 -15.750 1.00 54.56 384 ASP A C 1
ATOM 3115 O O . ASP A 1 384 ? 24.906 6.129 -16.685 1.00 54.56 384 ASP A O 1
ATOM 3119 N N . PRO A 1 385 ? 24.526 8.076 -15.605 1.00 46.28 385 PRO A N 1
ATOM 3120 C CA . PRO A 1 385 ? 23.676 8.583 -16.663 1.00 46.28 385 PRO A CA 1
ATOM 3121 C C . PRO A 1 385 ? 24.510 8.738 -17.942 1.00 46.28 385 PRO A C 1
ATOM 3123 O O . PRO A 1 385 ? 25.689 9.103 -17.891 1.00 46.28 385 PRO A O 1
ATOM 3126 N N . CYS A 1 386 ? 23.874 8.531 -19.100 1.00 46.91 386 CYS A N 1
ATOM 3127 C CA . CYS A 1 386 ? 24.253 9.303 -20.279 1.00 46.91 386 CYS A CA 1
ATOM 3128 C C . CYS A 1 386 ? 24.046 10.759 -19.865 1.00 46.91 386 CYS A C 1
ATOM 3130 O O . CYS A 1 386 ? 22.909 11.228 -19.836 1.00 46.91 386 CYS A O 1
ATOM 3132 N N . CYS A 1 387 ? 25.095 11.446 -19.408 1.00 41.03 387 CYS A N 1
ATOM 3133 C CA . CYS A 1 387 ? 25.010 12.886 -19.214 1.00 41.03 387 CYS A CA 1
ATOM 3134 C C . CYS A 1 387 ? 24.434 13.455 -20.510 1.00 41.03 387 CYS A C 1
ATOM 3136 O O . CYS A 1 387 ? 24.953 13.172 -21.585 1.00 41.03 387 CYS A O 1
ATOM 3138 N N . SER A 1 388 ? 23.352 14.221 -20.398 1.00 34.84 388 SER A N 1
ATOM 3139 C CA . SER A 1 388 ? 22.520 14.787 -21.471 1.00 34.84 388 SER A CA 1
ATOM 3140 C C . SER A 1 388 ? 23.257 15.743 -22.427 1.00 34.84 388 SER A C 1
ATOM 3142 O O . SER A 1 388 ? 22.644 16.473 -23.198 1.00 34.84 388 SER A O 1
ATOM 3144 N N . THR A 1 389 ? 24.586 15.744 -22.377 1.00 38.16 389 THR A N 1
ATOM 3145 C CA . THR A 1 389 ? 25.524 16.434 -23.259 1.00 38.16 389 THR A CA 1
ATOM 3146 C C . THR A 1 389 ? 26.326 15.479 -24.153 1.00 38.16 389 THR A C 1
ATOM 3148 O O . THR A 1 389 ? 27.047 15.962 -25.029 1.00 38.16 389 THR A O 1
ATOM 3151 N N . MET A 1 390 ? 26.192 14.160 -23.967 1.00 38.81 390 MET A N 1
ATOM 3152 C CA . MET A 1 390 ? 26.701 13.112 -24.852 1.00 38.81 390 MET A CA 1
ATOM 3153 C C . MET A 1 390 ? 25.521 12.522 -25.643 1.00 38.81 390 MET A C 1
ATOM 3155 O O . MET A 1 390 ? 24.609 11.973 -25.022 1.00 38.81 390 MET A O 1
ATOM 3159 N N . PRO A 1 391 ? 25.487 12.647 -26.983 1.00 33.06 391 PRO A N 1
ATOM 3160 C CA . PRO A 1 391 ? 24.477 11.969 -27.789 1.00 33.06 391 PRO A CA 1
ATOM 3161 C C . PRO A 1 391 ? 24.693 10.458 -27.657 1.00 33.06 391 PRO A C 1
ATOM 3163 O O . PRO A 1 391 ? 25.739 9.991 -28.088 1.00 33.06 391 PRO A O 1
ATOM 3166 N N . ASP A 1 392 ? 23.730 9.782 -27.007 1.00 32.72 392 ASP A N 1
ATOM 3167 C CA . ASP A 1 392 ? 23.511 8.342 -26.764 1.00 32.72 392 ASP A CA 1
ATOM 3168 C C . ASP A 1 392 ? 24.759 7.431 -26.594 1.00 32.72 392 ASP A C 1
ATOM 3170 O O . ASP A 1 392 ? 25.733 7.516 -27.311 1.00 32.72 392 ASP A O 1
ATOM 3174 N N . CYS A 1 393 ? 24.745 6.406 -25.732 1.00 34.44 393 CYS A N 1
ATOM 3175 C CA . CYS A 1 393 ? 25.808 5.363 -25.672 1.00 34.44 393 CYS A CA 1
ATOM 3176 C C . CYS A 1 393 ? 25.213 3.955 -25.640 1.00 34.44 393 CYS A C 1
ATOM 3178 O O . CYS A 1 393 ? 24.243 3.727 -24.920 1.00 34.44 393 CYS A O 1
ATOM 3180 N N . HIS A 1 394 ? 25.758 3.022 -26.425 1.00 31.05 394 HIS A N 1
ATOM 3181 C CA . HIS A 1 394 ? 25.392 1.605 -26.386 1.00 31.05 394 HIS A CA 1
ATOM 3182 C C . HIS A 1 394 ? 26.607 0.818 -25.913 1.00 31.05 394 HIS A C 1
ATOM 3184 O O . HIS A 1 394 ? 27.649 0.874 -26.543 1.00 31.05 394 HIS A O 1
ATOM 3190 N N . ILE A 1 395 ? 26.432 0.062 -24.829 1.00 29.17 395 ILE A N 1
ATOM 3191 C CA . ILE A 1 395 ? 27.487 -0.705 -24.162 1.00 29.17 395 ILE A CA 1
ATOM 3192 C C . ILE A 1 395 ? 28.066 -1.757 -25.118 1.00 29.17 395 ILE A C 1
ATOM 3194 O O . ILE A 1 395 ? 27.391 -2.742 -25.424 1.00 29.17 395 ILE A O 1
ATOM 3198 N N . SER A 1 396 ? 29.335 -1.610 -25.500 1.00 23.75 396 SER A N 1
ATOM 3199 C CA . SER A 1 396 ? 30.141 -2.708 -26.048 1.00 23.75 396 SER A CA 1
ATOM 3200 C C . SER A 1 396 ? 31.432 -2.884 -25.238 1.00 23.75 396 SER A C 1
ATOM 3202 O O . SER A 1 396 ? 32.144 -1.936 -24.924 1.00 23.75 396 SER A O 1
ATOM 3204 N N . VAL A 1 397 ? 31.681 -4.115 -24.782 1.00 28.75 397 VAL A N 1
ATOM 3205 C CA . VAL A 1 397 ? 32.766 -4.461 -23.850 1.00 28.75 397 VAL A CA 1
ATOM 3206 C C . VAL A 1 397 ? 34.025 -4.813 -24.640 1.00 28.75 397 VAL A C 1
ATOM 3208 O O . VAL A 1 397 ? 34.041 -5.839 -25.315 1.00 28.75 397 VAL A O 1
ATOM 3211 N N . LEU A 1 398 ? 35.096 -4.028 -24.498 1.00 25.31 398 LEU A N 1
ATOM 3212 C CA . LEU A 1 398 ? 36.455 -4.429 -24.881 1.00 25.31 398 LEU A CA 1
ATOM 3213 C C . LEU A 1 398 ? 37.472 -3.992 -23.808 1.00 25.31 398 LEU A C 1
ATOM 3215 O O . LEU A 1 398 ? 37.378 -2.872 -23.308 1.00 25.31 398 LEU A O 1
ATOM 3219 N N . PRO A 1 399 ? 38.448 -4.844 -23.436 1.00 32.06 399 PRO A N 1
ATOM 3220 C CA . PRO A 1 399 ? 39.424 -4.524 -22.403 1.00 32.06 399 PRO A CA 1
ATOM 3221 C C . PRO A 1 399 ? 40.637 -3.811 -23.017 1.00 32.06 399 PRO A C 1
ATOM 3223 O O . PRO A 1 399 ? 41.406 -4.430 -23.751 1.00 32.06 399 PRO A O 1
ATOM 3226 N N . LYS A 1 400 ? 40.848 -2.527 -22.704 1.00 30.83 400 LYS A N 1
ATOM 3227 C CA . LYS A 1 400 ? 42.136 -1.840 -22.924 1.00 30.83 400 LYS A CA 1
ATOM 3228 C C . LYS A 1 400 ? 42.473 -0.888 -21.763 1.00 30.83 400 LYS A C 1
ATOM 3230 O O . LYS A 1 400 ? 41.559 -0.430 -21.085 1.00 30.83 400 LYS A O 1
ATOM 3235 N N . PRO A 1 401 ? 43.765 -0.610 -21.490 1.00 29.91 401 PRO A N 1
ATOM 3236 C CA . PRO A 1 401 ? 44.227 -0.034 -20.225 1.00 29.91 401 PRO A CA 1
ATOM 3237 C C . PRO A 1 401 ? 44.389 1.499 -20.237 1.00 29.91 401 PRO A C 1
ATOM 3239 O O . PRO A 1 401 ? 45.063 2.050 -19.368 1.00 29.91 401 PRO A O 1
ATOM 3242 N N . HIS A 1 402 ? 43.777 2.214 -21.181 1.00 33.44 402 HIS A N 1
ATOM 3243 C CA . HIS A 1 402 ? 43.880 3.673 -21.281 1.00 33.44 402 HIS A CA 1
ATOM 3244 C C . HIS A 1 402 ? 42.486 4.274 -21.411 1.00 33.44 402 HIS A C 1
ATOM 3246 O O . HIS A 1 402 ? 41.741 3.801 -22.251 1.00 33.44 402 HIS A O 1
ATOM 3252 N N . ARG A 1 403 ? 42.157 5.286 -20.588 1.00 36.38 403 ARG A N 1
ATOM 3253 C CA . ARG A 1 403 ? 40.888 6.029 -20.664 1.00 36.38 403 ARG A CA 1
ATOM 3254 C C . ARG A 1 403 ? 40.805 6.738 -22.022 1.00 36.38 403 ARG A C 1
ATOM 3256 O O . ARG A 1 403 ? 41.549 7.688 -22.255 1.00 36.38 403 ARG A O 1
ATOM 3263 N N . CYS A 1 404 ? 39.922 6.296 -22.899 1.00 42.59 404 CYS A N 1
ATOM 3264 C CA . CYS A 1 404 ? 39.704 6.813 -24.242 1.00 42.59 404 CYS A CA 1
ATOM 3265 C C . CYS A 1 404 ? 38.201 6.983 -24.527 1.00 42.59 404 CYS A C 1
ATOM 3267 O O . CYS A 1 404 ? 37.371 6.137 -24.198 1.00 42.59 404 CYS A O 1
ATOM 3269 N N . LEU A 1 405 ? 37.837 8.081 -25.197 1.00 45.00 405 LEU A N 1
ATOM 3270 C CA . LEU A 1 405 ? 36.533 8.177 -25.854 1.00 45.00 405 LEU A CA 1
ATOM 3271 C C . LEU A 1 405 ? 36.592 7.375 -27.158 1.00 45.00 405 LEU A C 1
ATOM 3273 O O . LEU A 1 405 ? 37.530 7.532 -27.940 1.00 45.00 405 LEU A O 1
ATOM 3277 N N . ILE A 1 406 ? 35.610 6.505 -27.380 1.00 47.19 406 ILE A N 1
ATOM 3278 C CA . ILE A 1 406 ? 35.509 5.687 -28.592 1.00 47.19 406 ILE A CA 1
ATOM 3279 C C . ILE A 1 406 ? 34.521 6.370 -29.539 1.00 47.19 406 ILE A C 1
ATOM 3281 O O . ILE A 1 406 ? 33.405 6.714 -29.144 1.00 47.19 406 ILE A O 1
ATOM 3285 N N . PHE A 1 407 ? 34.940 6.567 -30.790 1.00 46.59 407 PHE A N 1
ATOM 3286 C CA . PHE A 1 407 ? 34.126 7.161 -31.848 1.00 46.59 407 PHE A CA 1
ATOM 3287 C C . PHE A 1 407 ? 33.500 6.071 -32.715 1.00 46.59 407 PHE A C 1
ATOM 3289 O O . PHE A 1 407 ? 34.203 5.192 -33.211 1.00 46.59 407 PHE A O 1
ATOM 3296 N N . TRP A 1 408 ? 32.192 6.175 -32.946 1.00 39.91 408 TRP A N 1
ATOM 3297 C CA . TRP A 1 408 ? 31.484 5.399 -33.961 1.00 39.91 408 TRP A CA 1
ATOM 3298 C C . TRP A 1 408 ? 30.857 6.363 -34.972 1.00 39.91 408 TRP A C 1
ATOM 3300 O O . TRP A 1 408 ? 29.984 7.152 -34.607 1.00 39.91 408 TRP A O 1
ATOM 3310 N N . LYS A 1 409 ? 31.298 6.296 -36.236 1.00 37.28 409 LYS A N 1
ATOM 3311 C CA . LYS A 1 409 ? 30.524 6.814 -37.373 1.00 37.28 409 LYS A CA 1
ATOM 3312 C C . LYS A 1 409 ? 29.614 5.674 -37.867 1.00 37.28 409 LYS A C 1
ATOM 3314 O O . LYS A 1 409 ? 30.118 4.552 -37.962 1.00 37.28 409 LYS A O 1
ATOM 3319 N N . PRO A 1 410 ? 28.304 5.913 -38.062 1.00 44.31 410 PRO A N 1
ATOM 3320 C CA . PRO A 1 410 ? 27.372 4.890 -38.538 1.00 44.31 410 PRO A CA 1
ATOM 3321 C C . PRO A 1 410 ? 27.719 4.360 -39.931 1.00 44.31 410 PRO A C 1
ATOM 3323 O O . PRO A 1 410 ? 28.322 5.120 -40.725 1.00 44.31 410 PRO A O 1
#

Secondary structure (DSSP, 8-state):
--SS---SS---GGGHHHHHHHHHH-HHHHHSTT-HHHHHHHHHHHHHHHHHHHHHTT--THHHHHHHHHHHHH-HHHHHHHHHHHHHHHHHHHHHTT--TTTSHHHHHHHHHHHHHHHHTTHHHHHHHHHHHTTTTT---GGG----BSS-HHHHHHTTSTT-----S-TTS--------HHHHHHHHHHHH-TTS-HHHHHHHHHHHHHHHHHHHBHHHHHHHTTTS--SSSS-TTHHHHHHHHHHHHHHHHHT--GGGGGTHHHHHHHHHHHHHHHHHTTTS-TT--HHHHHHHHHHHHHHHHHHHHHHHH--HHHHHHHHHHHHHHHHHHHHHHHHTS-PPPHHHHHHHHHHHHHHHHHHHHH--S--EEEES--SSTT----TTS----------SS--EEEE--

Foldseek 3Di:
DPLFDPDPDPDDPLLVLLLVLLLCLFQLCLLCVVVVLLVQLSVLLVQLLVLLVVLQVVDQSVSNLVSLLVSCQSPVLSSLLSLVLSVLLSVLSCQLVVPDCVVPVSSVVSVVVSSVSSPVSNVVVVVVVVVVCVVPVLDADCVQQDQAFLDDVLLQVCLCFFFSDDDPPFLQDDAQRQHRFLLLVLLLLLLLQPPVSDPSSNVSLVVSLVLLVSLRTTRNSQCVSRVNGRDNGNGPSVSSVNNSSSSVSSSSSLVPDAPVSVVVSVVSLVVVLVVLVVSLVVVPPGPGDDNVRSVVSNVLSVVSSVLSNCCRVVVDSVSSVVSSVSRSCRSVSRSVSSVVPDDDDDVVLVVVVCVVVVVVLVVCVVPDPDDWFKDWPDDPDPDDDPPPSTDDDDDDDDDDDDTDIDIDDD

Sequence (410 aa):
MLLFDQSSQCPCQTVWLIFSISYALMAYNMAYFFHLMWLDSIILLPLIILSLHRILEGHFPALYTLSLGFAILFNYYIGFMLCIFSVFYFCTLCAVQKKRLIRDFSIFFNYGLASLVAGLLSVFILLPTLKGLSGGKATFDTSLFTFSGNFSWRDFFIKFLNGCFYFKNNTVSGLPNIFCGIMILFLCILFFMNSRIGLCKKLGAGFLLVTLCLSFYFQIFNLVWHGFNPPSSFPYRYSFLFSFLLILTAWYSLEHLDAGTVKIWYPAAIAGVLIVSILVLMQKVSPGMTTGRYLLNAGIVFVSAIFLTAYIYCRKQIFIVLMSLLCMLDLTGNGIQYLSCYTYKDNSDFQTFVNDTSEVLSWIRTNDTDFYRIEKDFRQRANDPCCSTMPDCHISVLPKPHRCLIFWKP

pLDDT: mean 80.56, std 18.07, range [23.75, 98.38]

Organism: NCBI:txid40520

Radius of gyration: 24.97 Å; chains: 1; bounding box: 71×48×65 Å